Protein AF-0000000085119884 (afdb_homodimer)

Solvent-accessible surface area (backbone atoms only — not comparable to full-atom values): 38101 Å² total; per-residue (Å²): 110,68,65,44,50,31,53,38,49,54,27,49,45,54,49,43,22,56,57,52,14,63,73,68,72,41,62,41,68,47,41,29,22,49,49,18,24,52,36,19,62,72,60,52,41,68,97,40,72,66,57,49,50,50,20,52,49,7,47,43,45,42,33,19,50,56,19,44,64,50,52,67,72,51,42,65,66,55,48,74,81,44,48,60,43,52,51,49,31,52,52,42,31,50,50,50,31,44,49,51,24,62,75,68,70,49,56,68,68,52,43,56,51,48,61,34,30,38,49,68,57,45,52,52,49,35,70,74,70,34,72,81,37,65,37,53,43,49,41,51,30,50,28,50,54,35,31,53,50,31,51,51,48,51,41,50,48,50,42,35,71,73,59,34,93,37,84,48,34,60,49,39,52,49,46,49,51,48,46,53,49,49,49,50,48,51,48,46,46,54,44,41,58,35,49,75,33,48,70,46,20,49,60,56,56,41,77,65,91,75,61,84,72,29,42,61,48,15,43,52,54,25,49,35,52,38,38,26,36,50,20,53,76,70,66,41,56,40,54,56,32,17,22,50,46,16,34,46,44,33,70,74,40,56,84,41,55,66,60,55,48,44,55,46,31,48,32,62,18,47,34,32,46,45,22,34,23,48,58,18,29,69,38,56,63,88,72,62,44,71,66,33,51,50,48,10,51,46,52,41,50,50,29,41,48,45,35,41,53,30,33,51,73,53,36,29,85,76,55,32,72,69,36,27,52,53,26,22,55,55,58,46,34,26,41,70,49,43,44,49,50,33,52,53,34,39,74,70,62,75,43,51,71,59,54,34,43,14,44,48,50,21,35,44,49,36,48,52,50,45,56,52,49,48,54,54,47,44,53,67,70,58,58,84,123,110,68,66,44,49,30,52,38,49,54,28,48,46,53,48,43,22,55,57,51,15,63,74,68,70,40,62,41,66,48,42,29,21,49,50,17,24,52,35,19,62,71,59,52,41,68,98,40,71,67,58,51,51,51,20,52,50,8,47,43,46,43,34,19,48,57,19,43,62,52,52,66,73,51,42,64,65,56,49,74,81,45,49,61,43,51,53,49,32,54,51,42,31,51,50,49,31,44,50,51,23,63,75,68,70,48,57,69,67,52,43,57,52,50,60,33,30,36,50,67,57,44,54,52,48,35,71,73,69,34,74,82,37,66,39,52,43,50,42,51,29,51,28,49,55,35,31,52,50,31,51,50,49,49,41,51,48,50,43,36,70,73,60,33,93,39,87,47,35,60,48,41,52,50,47,50,51,48,46,52,49,47,49,48,47,50,48,47,46,52,44,42,60,36,49,74,33,48,70,46,21,47,60,58,58,40,78,66,93,75,62,84,68,29,41,64,49,15,42,54,55,27,50,36,52,39,37,27,36,49,21,54,75,70,68,41,56,41,54,55,30,16,21,50,47,16,35,48,45,33,71,74,40,57,83,41,55,65,60,55,48,44,55,47,31,47,32,64,20,46,33,34,45,45,23,35,22,50,57,19,30,70,38,54,62,89,72,61,46,70,67,33,52,50,49,10,50,48,52,40,48,48,28,42,50,45,35,40,55,30,32,51,73,53,36,29,87,76,53,33,71,69,38,27,51,53,26,23,54,55,60,46,32,24,43,70,50,44,44,48,52,34,51,51,35,39,75,71,63,75,42,52,70,57,54,34,46,13,44,48,50,20,34,43,49,38,45,52,50,46,53,52,47,48,54,54,47,44,52,67,70,58,56,85,124

Sequence (770 aa):
MEKIILIITVCMIIMAAPIISKMIKTPVVVIEITLGLLCGYLGLIYSDETLKLVAKFGFVYLMFLAGLEINFKLVKIIKATLAVNVILYFILLYTISGLVCWLFGLGLTYFVALPIFSLGMIMMLLKEYGKEQPWLNLALSIGVVGEIISILALTLFSGWTEYGFTSNFFYSILTIALVIVAIILLLRVSYVLFWWFPEIRNFIIPENQDDKHDQDIRFSLSLLLIFVSIMLILKIDVVLGAFTTGLFFKMFFNQKHELLEKIESFGYGFFAPIFFIYTGSTVKLDMVTLEILHHAIFIMCAIITIRLISSYLVFYNYLKFKQTMLFALSDSMPLTFMVAIAMLSYNYGLISQDEYFSFIIASIIDGLFLMILIRKLYKYFIPHTMEKIILIITVCMIIMAAPIISKMIKTPVVVIEITLGLLCGYLGLIYSDETLKLVAKFGFVYLMFLAGLEINFKLVKIIKATLAVNVILYFILLYTISGLVCWLFGLGLTYFVALPIFSLGMIMMLLKEYGKEQPWLNLALSIGVVGEIISILALTLFSGWTEYGFTSNFFYSILTIALVIVAIILLLRVSYVLFWWFPEIRNFIIPENQDDKHDQDIRFSLSLLLIFVSIMLILKIDVVLGAFTTGLFFKMFFNQKHELLEKIESFGYGFFAPIFFIYTGSTVKLDMVTLEILHHAIFIMCAIITIRLISSYLVFYNYLKFKQTMLFALSDSMPLTFMVAIAMLSYNYGLISQDEYFSFIIASIIDGLFLMILIRKLYKYFIPHT

Nearest PDB structures (foldseek):
  5bz2-assembly1_A-2  TM=8.143E-01  e=1.289E-11  Thermus thermophilus
  8by2-assembly1_A  TM=8.109E-01  e=6.030E-08  Escherichia coli
  9emb-assembly1_B  TM=8.122E-01  e=4.200E-07  Escherichia coli
  8bxg-assembly1_A  TM=8.052E-01  e=4.033E-07  Escherichia coli
  9emb-assembly1_A  TM=7.977E-01  e=3.873E-07  Escherichia coli

Structure (mmCIF, N/CA/C/O backbone):
data_AF-0000000085119884-model_v1
#
loop_
_entity.id
_entity.type
_entity.pdbx_description
1 polymer 'Probable sodium/hydrogen antiporter'
#
loop_
_atom_site.group_PDB
_atom_site.id
_atom_site.type_symbol
_atom_site.label_atom_id
_atom_site.label_alt_id
_atom_site.label_comp_id
_atom_site.label_asym_id
_atom_site.label_entity_id
_atom_site.label_seq_id
_atom_site.pdbx_PDB_ins_code
_atom_site.Cartn_x
_atom_site.Cartn_y
_atom_site.Cartn_z
_atom_site.occupancy
_atom_site.B_iso_or_equiv
_atom_site.auth_seq_id
_atom_site.auth_comp_id
_atom_site.auth_asym_id
_atom_site.auth_atom_id
_atom_site.pdbx_PDB_model_num
ATOM 1 N N . MET A 1 1 ? 15.344 11.094 -16.141 1 67.88 1 MET A N 1
ATOM 2 C CA . MET A 1 1 ? 14.32 10.891 -17.172 1 67.88 1 MET A CA 1
ATOM 3 C C . MET A 1 1 ? 14.016 9.406 -17.344 1 67.88 1 MET A C 1
ATOM 5 O O . MET A 1 1 ? 12.852 9.008 -17.406 1 67.88 1 MET A O 1
ATOM 9 N N . GLU A 1 2 ? 15.016 8.609 -17.234 1 74.06 2 GLU A N 1
ATOM 10 C CA . GLU A 1 2 ? 14.828 7.188 -17.484 1 74.06 2 GLU A CA 1
ATOM 11 C C . GLU A 1 2 ? 13.984 6.539 -16.391 1 74.06 2 GLU A C 1
ATOM 13 O O . GLU A 1 2 ? 13.102 5.73 -16.688 1 74.06 2 GLU A O 1
ATOM 18 N N . LYS A 1 3 ? 14.125 6.977 -15.25 1 84.5 3 LYS A N 1
ATOM 19 C CA . LYS A 1 3 ? 13.359 6.387 -14.148 1 84.5 3 LYS A CA 1
ATOM 20 C C . LYS A 1 3 ? 11.891 6.785 -14.227 1 84.5 3 LYS A C 1
ATOM 22 O O . LYS A 1 3 ? 11.008 5.996 -13.891 1 84.5 3 LYS A O 1
ATOM 27 N N . ILE A 1 4 ? 11.758 7.957 -14.75 1 86.5 4 ILE A N 1
ATOM 28 C CA . ILE A 1 4 ? 10.398 8.469 -14.859 1 86.5 4 ILE A CA 1
AT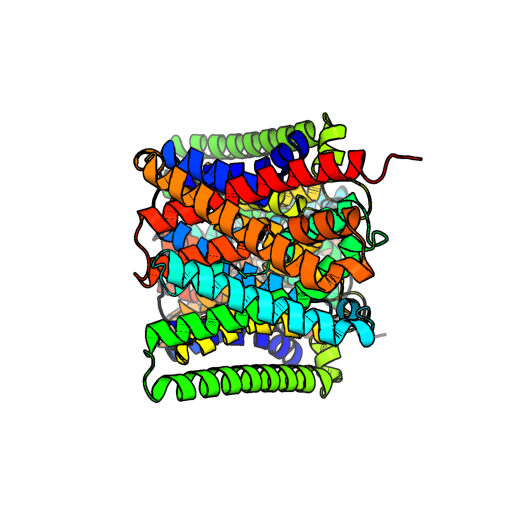OM 29 C C . ILE A 1 4 ? 9.625 7.668 -15.898 1 86.5 4 ILE A C 1
ATOM 31 O O . ILE A 1 4 ? 8.477 7.285 -15.664 1 86.5 4 ILE A O 1
ATOM 35 N N . ILE A 1 5 ? 10.242 7.363 -16.953 1 87.88 5 ILE A N 1
ATOM 36 C CA . ILE A 1 5 ? 9.609 6.59 -18.016 1 87.88 5 ILE A CA 1
ATOM 37 C C . ILE A 1 5 ? 9.32 5.176 -17.531 1 87.88 5 ILE A C 1
ATOM 39 O O . ILE A 1 5 ? 8.281 4.594 -17.859 1 87.88 5 ILE A O 1
ATOM 43 N N . LEU A 1 6 ? 10.195 4.672 -16.766 1 92.75 6 LEU A N 1
ATOM 44 C CA . LEU A 1 6 ? 10.016 3.352 -16.172 1 92.75 6 LEU A CA 1
ATOM 45 C C . LEU A 1 6 ? 8.758 3.305 -15.32 1 92.75 6 LEU A C 1
ATOM 47 O O . LEU A 1 6 ? 7.945 2.383 -15.453 1 92.75 6 LEU A O 1
ATOM 51 N N . ILE A 1 7 ? 8.602 4.32 -14.539 1 92.69 7 ILE A N 1
ATOM 52 C CA . ILE A 1 7 ? 7.461 4.375 -13.633 1 92.69 7 ILE A CA 1
ATOM 53 C C . ILE A 1 7 ? 6.168 4.504 -14.43 1 92.69 7 ILE A C 1
ATOM 55 O O . ILE A 1 7 ? 5.191 3.799 -14.172 1 92.69 7 ILE A O 1
ATOM 59 N N . ILE A 1 8 ? 6.199 5.297 -15.398 1 91.06 8 ILE A N 1
ATOM 60 C CA . ILE A 1 8 ? 5.02 5.531 -16.234 1 91.06 8 ILE A CA 1
ATOM 61 C C . ILE A 1 8 ? 4.645 4.246 -16.969 1 91.06 8 ILE A C 1
ATOM 63 O O . ILE A 1 8 ? 3.469 3.879 -17.031 1 91.06 8 ILE A O 1
ATOM 67 N N . THR A 1 9 ? 5.645 3.613 -17.469 1 93.62 9 THR A N 1
ATOM 68 C CA . THR A 1 9 ? 5.406 2.381 -18.203 1 93.62 9 THR A CA 1
ATOM 69 C C . THR A 1 9 ? 4.777 1.32 -17.312 1 93.62 9 THR A C 1
ATOM 71 O O . THR A 1 9 ? 3.783 0.694 -17.688 1 93.62 9 THR A O 1
ATOM 74 N N . VAL A 1 10 ? 5.34 1.102 -16.203 1 95.06 10 VAL A N 1
ATOM 75 C CA . VAL A 1 10 ? 4.84 0.099 -15.266 1 95.06 10 VAL A CA 1
ATOM 76 C C . VAL A 1 10 ? 3.4 0.427 -14.875 1 95.06 10 VAL A C 1
ATOM 78 O O . VAL 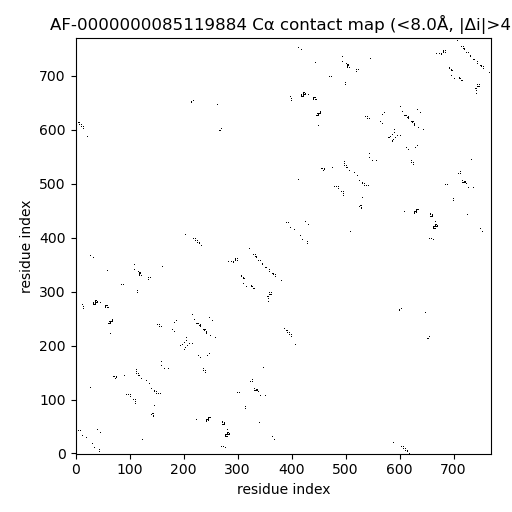A 1 10 ? 2.537 -0.455 -14.859 1 95.06 10 VAL A O 1
ATOM 81 N N . CYS A 1 11 ? 3.156 1.684 -14.633 1 93.25 11 CYS A N 1
ATOM 82 C CA . CYS A 1 11 ? 1.822 2.105 -14.219 1 93.25 11 CYS A CA 1
ATOM 83 C C . CYS A 1 11 ? 0.824 1.952 -15.359 1 93.25 11 CYS A C 1
ATOM 85 O O . CYS A 1 11 ? -0.332 1.588 -15.133 1 93.25 11 CYS A O 1
ATOM 87 N N . MET A 1 12 ? 1.241 2.217 -16.469 1 92.06 12 MET A N 1
ATOM 88 C CA . MET A 1 12 ? 0.37 2.049 -17.625 1 92.06 12 MET A CA 1
ATOM 89 C C . MET A 1 12 ? -0.004 0.582 -17.812 1 92.06 12 MET A C 1
ATOM 91 O O . MET A 1 12 ? -1.139 0.268 -18.172 1 92.06 12 MET A O 1
ATOM 95 N N . ILE A 1 13 ? 0.913 -0.278 -17.625 1 95 13 ILE A N 1
ATOM 96 C CA . ILE A 1 13 ? 0.646 -1.707 -17.734 1 95 13 ILE A CA 1
ATOM 97 C C . ILE A 1 13 ? -0.357 -2.135 -16.672 1 95 13 ILE A C 1
ATOM 99 O O . ILE A 1 13 ? -1.302 -2.873 -16.953 1 95 13 ILE A O 1
ATOM 103 N N . ILE A 1 14 ? -0.114 -1.661 -15.484 1 93.5 14 ILE A N 1
ATOM 104 C CA . ILE A 1 14 ? -0.995 -2.014 -14.383 1 93.5 14 ILE A CA 1
ATOM 105 C C . ILE A 1 14 ? -2.428 -1.603 -14.711 1 93.5 14 ILE A C 1
ATOM 107 O O . ILE A 1 14 ? -3.371 -2.361 -14.461 1 93.5 14 ILE A O 1
ATOM 111 N N . MET A 1 15 ? -2.592 -0.492 -15.312 1 88.94 15 MET A N 1
ATOM 112 C CA . MET A 1 15 ? -3.916 0.039 -15.625 1 88.94 15 MET A CA 1
ATOM 113 C C . MET A 1 15 ? -4.52 -0.67 -16.828 1 88.94 15 MET A C 1
ATOM 115 O O . MET A 1 15 ? -5.723 -0.927 -16.875 1 88.94 15 MET A O 1
ATOM 119 N N . ALA A 1 16 ? -3.732 -1.033 -17.734 1 89.75 16 ALA A N 1
ATOM 120 C CA . ALA A 1 16 ? -4.211 -1.572 -19 1 89.75 16 ALA A CA 1
ATOM 121 C C . ALA A 1 16 ? -4.453 -3.076 -18.906 1 89.75 16 ALA A C 1
ATOM 123 O O . ALA A 1 16 ? -5.273 -3.627 -19.641 1 89.75 16 ALA A O 1
ATOM 124 N N . ALA A 1 17 ? -3.76 -3.725 -18.047 1 91.25 17 ALA A N 1
ATOM 125 C CA . ALA A 1 17 ? -3.738 -5.184 -18 1 91.25 17 ALA A CA 1
ATOM 126 C C . ALA A 1 17 ? -5.145 -5.746 -17.812 1 91.25 17 ALA A C 1
ATOM 128 O O . ALA A 1 17 ? -5.555 -6.668 -18.531 1 91.25 17 ALA A O 1
ATOM 129 N N . PRO A 1 18 ? -5.895 -5.223 -16.859 1 86.31 18 PRO A N 1
ATOM 130 C CA . PRO A 1 18 ? -7.234 -5.777 -16.688 1 86.31 18 PRO A CA 1
ATOM 131 C C . PRO A 1 18 ? -8.133 -5.566 -17.906 1 86.31 18 PRO A C 1
ATOM 133 O O . PRO A 1 18 ? -8.977 -6.414 -18.203 1 86.31 18 PRO A O 1
ATOM 136 N N . ILE A 1 19 ? -7.992 -4.488 -18.547 1 83.94 19 ILE A N 1
ATOM 137 C CA . ILE A 1 19 ? -8.781 -4.188 -19.734 1 83.94 19 ILE A CA 1
ATOM 138 C C . ILE A 1 19 ? -8.43 -5.172 -20.859 1 83.94 19 ILE A C 1
ATOM 140 O O . ILE A 1 19 ? -9.32 -5.738 -21.5 1 83.94 19 ILE A O 1
ATOM 144 N N . ILE A 1 20 ? -7.207 -5.359 -21.016 1 89 20 ILE A N 1
ATOM 145 C CA . ILE A 1 20 ? -6.742 -6.281 -22.047 1 89 20 ILE A CA 1
ATOM 146 C C . ILE A 1 20 ? -7.164 -7.703 -21.703 1 89 20 ILE A C 1
ATOM 148 O O . ILE A 1 20 ? -7.555 -8.477 -22.578 1 89 20 ILE A O 1
ATOM 152 N N . SER A 1 21 ? -7.008 -8.023 -20.453 1 86.81 21 SER A N 1
ATOM 153 C CA . SER A 1 21 ? -7.398 -9.344 -19.969 1 86.81 21 SER A CA 1
ATOM 154 C C . SER A 1 21 ? -8.859 -9.641 -20.312 1 86.81 21 SER A C 1
ATOM 156 O O . SER A 1 21 ? -9.188 -10.742 -20.75 1 86.81 21 SER A O 1
ATOM 158 N N . LYS A 1 22 ? -9.688 -8.703 -20.078 1 80.94 22 LYS A N 1
ATOM 159 C CA . LYS A 1 22 ? -11.109 -8.867 -20.344 1 80.94 22 LYS A CA 1
ATOM 160 C C . LYS A 1 22 ? -11.367 -8.992 -21.844 1 80.94 22 LYS A C 1
ATOM 162 O O . LYS A 1 22 ? -12.219 -9.781 -22.281 1 80.94 22 LYS A O 1
ATOM 167 N N . MET A 1 23 ? -10.664 -8.281 -22.625 1 83.25 23 MET A N 1
ATOM 168 C CA . MET A 1 23 ? -10.844 -8.266 -24.078 1 83.25 23 MET A CA 1
ATOM 169 C C . MET A 1 23 ? -10.461 -9.609 -24.688 1 83.25 23 MET A C 1
ATOM 171 O O . MET A 1 23 ? -11.125 -10.086 -25.609 1 83.25 23 MET A O 1
ATOM 175 N N . ILE A 1 24 ? -9.484 -10.18 -24.125 1 82.62 24 ILE A N 1
ATOM 176 C CA . ILE A 1 24 ? -8.984 -11.398 -24.734 1 82.62 24 ILE A CA 1
ATOM 177 C C . ILE A 1 24 ? -9.344 -12.602 -23.859 1 82.62 24 ILE A C 1
ATOM 179 O O . ILE A 1 24 ? -8.922 -13.727 -24.141 1 82.62 24 ILE A O 1
ATOM 183 N N . LYS A 1 25 ? -9.945 -12.359 -22.75 1 78.25 25 LYS A N 1
ATOM 184 C CA . LYS A 1 25 ? -10.422 -13.398 -21.844 1 78.25 25 LYS A CA 1
ATOM 185 C C . LYS A 1 25 ? -9.266 -14.234 -21.297 1 78.25 25 LYS A C 1
ATOM 187 O O . LYS A 1 25 ? -9.289 -15.461 -21.375 1 78.25 25 LYS A O 1
ATOM 192 N N . THR A 1 26 ? -8.266 -13.609 -20.953 1 83.19 26 THR A N 1
ATOM 193 C CA . THR A 1 26 ? -7.078 -14.211 -20.359 1 83.19 26 THR A CA 1
ATOM 194 C C . THR A 1 26 ? -6.863 -13.688 -18.938 1 83.19 26 THR A C 1
ATOM 196 O O . THR A 1 26 ? -7.238 -12.562 -18.625 1 83.19 26 THR A O 1
ATOM 199 N N . PRO A 1 27 ? -6.328 -14.594 -18.109 1 83.88 27 PRO A N 1
ATOM 200 C CA . PRO A 1 27 ? -6.047 -14.109 -16.75 1 83.88 27 PRO A CA 1
ATOM 201 C C . PRO A 1 27 ? -5.156 -12.867 -16.734 1 83.88 27 PRO A C 1
ATOM 203 O O . PRO A 1 27 ? -4.223 -12.766 -17.531 1 83.88 27 PRO A O 1
ATOM 206 N N . VAL A 1 28 ? -5.477 -11.969 -15.883 1 88.56 28 VAL A N 1
ATOM 207 C CA . VAL A 1 28 ? -4.809 -10.68 -15.82 1 88.56 28 VAL A CA 1
ATOM 208 C C . VAL A 1 28 ? -3.32 -10.875 -15.547 1 88.56 28 VAL A C 1
ATOM 210 O O . VAL A 1 28 ? -2.482 -10.133 -16.062 1 88.56 28 VAL A O 1
ATOM 213 N N . VAL A 1 29 ? -2.967 -11.883 -14.734 1 89 29 VAL A N 1
ATOM 214 C CA . VAL A 1 29 ? -1.585 -12.148 -14.352 1 89 29 VAL A CA 1
ATOM 215 C C . VAL A 1 29 ? -0.763 -12.484 -15.594 1 89 29 VAL A C 1
ATOM 217 O O . VAL A 1 29 ? 0.387 -12.062 -15.719 1 89 29 VAL A O 1
ATOM 220 N N . VAL A 1 30 ? -1.311 -13.188 -16.5 1 91.38 30 VAL A N 1
ATOM 221 C CA . VAL A 1 30 ? -0.638 -13.57 -17.734 1 91.38 30 VAL A CA 1
ATOM 222 C C . VAL A 1 30 ? -0.36 -12.328 -18.578 1 91.38 30 VAL A C 1
ATOM 224 O O . VAL A 1 30 ? 0.724 -12.188 -19.141 1 91.38 30 VAL A O 1
ATOM 227 N N . ILE A 1 31 ? -1.312 -11.492 -18.609 1 92.5 31 ILE A N 1
ATOM 228 C CA . ILE A 1 31 ? -1.169 -10.258 -19.375 1 92.5 31 ILE A CA 1
ATOM 229 C C . ILE A 1 31 ? -0.081 -9.391 -18.75 1 92.5 31 ILE A C 1
ATOM 231 O O . ILE A 1 31 ? 0.729 -8.789 -19.469 1 92.5 31 ILE A O 1
ATOM 235 N N . GLU A 1 32 ? -0.052 -9.281 -17.516 1 93.94 32 GLU A N 1
ATOM 236 C CA . GLU A 1 32 ? 0.943 -8.477 -16.812 1 93.94 32 GLU A CA 1
ATOM 237 C C . GLU A 1 32 ? 2.355 -8.984 -17.078 1 93.94 32 GLU A C 1
ATOM 239 O O . GLU A 1 32 ? 3.26 -8.195 -17.375 1 93.94 32 GLU A O 1
ATOM 244 N N . ILE A 1 33 ? 2.557 -10.289 -16.984 1 93.62 33 ILE A N 1
ATOM 245 C CA . ILE A 1 33 ? 3.867 -10.875 -17.25 1 93.62 33 ILE A CA 1
ATOM 246 C C . ILE A 1 33 ? 4.242 -10.664 -18.703 1 93.62 33 ILE A C 1
ATOM 248 O O . ILE A 1 33 ? 5.375 -10.281 -19.016 1 93.62 33 ILE A O 1
ATOM 252 N N . THR A 1 34 ? 3.336 -10.852 -19.594 1 94.5 34 THR A N 1
ATOM 253 C CA . THR A 1 34 ? 3.588 -10.727 -21.016 1 94.5 34 THR A CA 1
ATOM 254 C C . THR A 1 34 ? 3.939 -9.289 -21.375 1 94.5 34 THR A C 1
ATOM 256 O O . THR A 1 34 ? 4.875 -9.039 -22.141 1 94.5 34 THR A O 1
ATOM 259 N N . LEU A 1 35 ? 3.158 -8.367 -20.859 1 95.44 35 LEU A N 1
ATOM 260 C CA . LEU A 1 35 ? 3.453 -6.965 -21.125 1 95.44 35 LEU A CA 1
ATOM 261 C C . LEU A 1 35 ? 4.789 -6.559 -20.516 1 95.44 35 LEU A C 1
ATOM 263 O O . LEU A 1 35 ? 5.508 -5.73 -21.078 1 95.44 35 LEU A O 1
ATOM 267 N N . GLY A 1 36 ? 5.07 -7.047 -19.359 1 95.12 36 GLY A N 1
ATOM 268 C CA . GLY A 1 36 ? 6.395 -6.836 -18.797 1 95.12 36 GLY A CA 1
ATOM 269 C C . GLY A 1 36 ? 7.512 -7.34 -19.688 1 95.12 36 GLY A C 1
ATOM 270 O O . GLY A 1 36 ? 8.531 -6.664 -19.859 1 95.12 36 GLY A O 1
ATOM 271 N N . LEU A 1 37 ? 7.258 -8.523 -20.219 1 94.62 37 LEU A N 1
ATOM 272 C CA . LEU A 1 37 ? 8.211 -9.133 -21.141 1 94.62 37 LEU A CA 1
ATOM 273 C C . LEU A 1 37 ? 8.406 -8.273 -22.375 1 94.62 37 LEU A C 1
ATOM 275 O O . LEU A 1 37 ? 9.539 -8 -22.781 1 94.62 37 LEU A O 1
ATOM 279 N N . LEU A 1 38 ? 7.352 -7.809 -22.938 1 95.31 38 LEU A N 1
ATOM 280 C CA . LEU A 1 38 ? 7.395 -7.012 -24.156 1 95.31 38 LEU A CA 1
ATOM 281 C C . LEU A 1 38 ? 8.055 -5.664 -23.906 1 95.31 38 LEU A C 1
ATOM 283 O O . LEU A 1 38 ? 8.891 -5.219 -24.703 1 95.31 38 LEU A O 1
ATOM 287 N N . CYS A 1 39 ? 7.688 -5.027 -22.844 1 94.88 39 CYS A N 1
ATOM 288 C CA . CYS A 1 39 ? 8.242 -3.715 -22.531 1 94.88 39 CYS A CA 1
ATOM 289 C C . CYS A 1 39 ? 9.695 -3.824 -22.094 1 94.88 39 CYS A C 1
ATOM 291 O O . CYS A 1 39 ? 10.469 -2.879 -22.25 1 94.88 39 CYS A O 1
ATOM 293 N N . GLY A 1 40 ? 9.977 -4.914 -21.453 1 93.06 40 GLY A N 1
ATOM 294 C CA . GLY A 1 40 ? 11.383 -5.164 -21.172 1 93.06 40 GLY A CA 1
ATOM 295 C C . GLY A 1 40 ? 12.227 -5.289 -22.438 1 93.06 40 GLY A C 1
ATOM 296 O O . GLY A 1 40 ? 13.344 -4.766 -22.484 1 93.06 40 GLY A O 1
ATOM 297 N N . TYR A 1 41 ? 11.703 -5.961 -23.438 1 93.12 41 TYR A N 1
ATOM 298 C CA . TYR A 1 41 ? 12.391 -6.141 -24.719 1 93.12 41 TYR A CA 1
ATOM 299 C C . TYR A 1 41 ? 12.555 -4.809 -25.438 1 93.12 41 TYR A C 1
ATOM 301 O O . TYR A 1 41 ? 13.586 -4.559 -26.062 1 93.12 41 TYR A O 1
ATOM 309 N N . LEU A 1 42 ? 11.555 -3.969 -25.281 1 93.62 42 LEU A N 1
ATOM 310 C CA . LEU A 1 42 ? 11.578 -2.668 -25.938 1 93.62 42 LEU A CA 1
ATOM 311 C C . LEU A 1 42 ? 12.484 -1.693 -25.188 1 93.62 42 LEU A C 1
ATOM 313 O O . LEU A 1 42 ? 12.742 -0.589 -25.672 1 93.62 42 LEU A O 1
ATOM 317 N N . GLY A 1 43 ? 12.922 -2.072 -24.078 1 91 43 GLY A N 1
ATOM 318 C CA . GLY A 1 43 ? 13.844 -1.25 -23.297 1 91 43 GLY A CA 1
ATOM 319 C C . GLY A 1 43 ? 13.141 -0.232 -22.422 1 91 43 GLY A C 1
ATOM 320 O O . GLY A 1 43 ? 13.789 0.634 -21.828 1 91 43 GLY A O 1
ATOM 321 N N . LEU A 1 44 ? 11.898 -0.34 -22.297 1 92.5 44 LEU A N 1
ATOM 322 C CA . LEU A 1 44 ? 11.125 0.589 -21.469 1 92.5 44 LEU A CA 1
ATOM 323 C C . LEU A 1 44 ? 11.227 0.227 -20 1 92.5 44 LEU A C 1
ATOM 325 O O . LEU A 1 44 ? 11.023 1.079 -19.125 1 92.5 44 LEU A O 1
ATOM 329 N N . ILE A 1 45 ? 11.438 -1.026 -19.75 1 92.81 45 ILE A N 1
ATOM 330 C CA . ILE A 1 45 ? 11.68 -1.506 -18.406 1 92.81 45 ILE A CA 1
ATOM 331 C C . ILE A 1 45 ? 13.078 -2.107 -18.312 1 92.81 45 ILE A C 1
ATOM 333 O O . ILE A 1 45 ? 13.422 -3.014 -19.078 1 92.81 45 ILE A O 1
ATOM 337 N N . TYR A 1 46 ? 13.867 -1.521 -17.5 1 87.31 46 TYR A N 1
ATOM 338 C CA . TYR A 1 46 ? 15.234 -1.995 -17.312 1 87.31 46 TYR A CA 1
ATOM 339 C C . TYR A 1 46 ? 15.5 -2.363 -15.859 1 87.31 46 TYR A C 1
ATOM 341 O O . TYR A 1 46 ? 14.641 -2.182 -15 1 87.31 46 TYR A O 1
ATOM 349 N N . SER A 1 47 ? 16.672 -2.896 -15.734 1 83.12 47 SER A N 1
ATOM 350 C CA . SER A 1 47 ? 17.016 -3.334 -14.383 1 83.12 47 SER A CA 1
ATOM 351 C C . SER A 1 47 ? 17.219 -2.145 -13.453 1 83.12 47 SER A C 1
ATOM 353 O O . SER A 1 47 ? 18.141 -1.347 -13.656 1 83.12 47 SER A O 1
ATOM 355 N N . ASP A 1 48 ? 16.25 -1.843 -12.695 1 89.19 48 ASP A N 1
ATOM 356 C CA . ASP A 1 48 ? 16.297 -0.771 -11.703 1 89.19 48 ASP A CA 1
ATOM 357 C C . ASP A 1 48 ? 16.203 -1.33 -10.281 1 89.19 48 ASP A C 1
ATOM 359 O O . ASP A 1 48 ? 15.359 -2.189 -10 1 89.19 48 ASP A O 1
ATOM 363 N N . GLU A 1 49 ? 17.062 -0.857 -9.461 1 89.62 49 GLU A N 1
ATOM 364 C CA . GLU A 1 49 ? 17.125 -1.36 -8.094 1 89.62 49 GLU A CA 1
ATOM 365 C C . GLU A 1 49 ? 15.836 -1.046 -7.336 1 89.62 49 GLU A C 1
ATOM 367 O O . GLU A 1 49 ? 15.383 -1.844 -6.512 1 89.62 49 GLU A O 1
ATOM 372 N N . THR A 1 50 ? 15.289 0.088 -7.609 1 89.06 50 THR A N 1
ATOM 373 C CA . THR A 1 50 ? 14.047 0.477 -6.949 1 89.06 50 THR A CA 1
ATOM 374 C C . THR A 1 50 ? 12.898 -0.43 -7.379 1 89.06 50 THR A C 1
ATOM 376 O O . THR A 1 50 ? 12.117 -0.885 -6.543 1 89.06 50 THR A O 1
ATOM 379 N N . LEU A 1 51 ? 12.875 -0.692 -8.633 1 92.12 51 LEU A N 1
ATOM 380 C CA . LEU A 1 51 ? 11.828 -1.575 -9.148 1 92.12 51 LEU A CA 1
ATOM 381 C C . LEU A 1 51 ? 11.984 -2.984 -8.586 1 92.12 51 LEU A C 1
ATOM 383 O O . LEU A 1 51 ? 11 -3.633 -8.242 1 92.12 51 LEU A O 1
ATOM 387 N N . LYS A 1 52 ? 13.219 -3.379 -8.508 1 91.19 52 LYS A N 1
ATOM 388 C CA . LYS A 1 52 ? 13.508 -4.699 -7.957 1 91.19 52 LYS A CA 1
ATOM 389 C C . LYS A 1 52 ? 13.047 -4.801 -6.504 1 91.19 52 LYS A C 1
ATOM 391 O O . LYS A 1 52 ? 12.461 -5.805 -6.102 1 91.19 52 LYS A O 1
ATOM 396 N N . LEU A 1 53 ? 13.281 -3.807 -5.789 1 90.69 53 LEU A N 1
ATOM 397 C CA . LEU A 1 53 ? 12.898 -3.787 -4.379 1 90.69 53 LEU A CA 1
ATOM 398 C C . LEU A 1 53 ? 11.383 -3.811 -4.223 1 90.69 53 LEU A C 1
ATOM 400 O O . LEU A 1 53 ? 10.852 -4.547 -3.391 1 90.69 53 LEU A O 1
ATOM 404 N N . VAL A 1 54 ? 10.719 -3.035 -5.004 1 92.75 54 VAL A N 1
ATOM 405 C CA . VAL A 1 54 ? 9.258 -2.967 -4.938 1 92.75 54 VAL A CA 1
ATOM 406 C C . VAL A 1 54 ? 8.664 -4.297 -5.387 1 92.75 54 VAL A C 1
ATOM 408 O O . VAL A 1 54 ? 7.66 -4.754 -4.828 1 92.75 54 VAL A O 1
ATOM 411 N N . ALA A 1 55 ? 9.273 -4.848 -6.375 1 92.38 55 ALA A N 1
ATOM 412 C CA . ALA A 1 55 ? 8.812 -6.145 -6.863 1 92.38 55 ALA A CA 1
ATOM 413 C C . ALA A 1 55 ? 8.992 -7.227 -5.797 1 92.38 55 ALA A C 1
ATOM 415 O O . ALA A 1 55 ? 8.148 -8.117 -5.66 1 92.38 55 ALA A O 1
ATOM 416 N N . LYS A 1 56 ? 10.086 -7.172 -5.098 1 89.19 56 LYS A N 1
ATOM 417 C CA . LYS A 1 56 ? 10.305 -8.117 -4.012 1 89.19 56 LYS A CA 1
ATOM 418 C C . LYS A 1 56 ? 9.234 -7.973 -2.93 1 89.19 56 LYS A C 1
ATOM 420 O O . LYS A 1 56 ? 8.758 -8.977 -2.393 1 89.19 56 LYS A O 1
ATOM 425 N N . PHE A 1 57 ? 8.93 -6.773 -2.658 1 92 57 PHE A N 1
ATOM 426 C CA . PHE A 1 57 ? 7.844 -6.543 -1.71 1 92 57 PHE A CA 1
ATOM 427 C C . PHE A 1 57 ? 6.523 -7.059 -2.266 1 92 57 PHE A C 1
ATOM 429 O O . PHE A 1 57 ? 5.703 -7.605 -1.523 1 92 57 PHE A O 1
ATOM 436 N N . GLY A 1 58 ? 6.336 -6.789 -3.523 1 92.62 58 GLY A N 1
ATOM 437 C CA . GLY A 1 58 ? 5.145 -7.32 -4.164 1 92.62 58 GLY A CA 1
ATOM 438 C C . GLY A 1 58 ? 5.031 -8.828 -4.059 1 92.62 58 GLY A C 1
ATOM 439 O O . GLY A 1 58 ? 3.941 -9.359 -3.844 1 92.62 58 GLY A O 1
ATOM 440 N N . PHE A 1 59 ? 6.148 -9.453 -4.148 1 89.31 59 PHE A N 1
ATOM 441 C CA . PHE A 1 59 ? 6.195 -10.898 -4.023 1 89.31 59 PHE A CA 1
ATOM 442 C C . PHE A 1 59 ? 5.797 -11.336 -2.617 1 89.31 59 PHE A C 1
ATOM 444 O O . PHE A 1 59 ? 4.992 -12.258 -2.449 1 89.31 59 PHE A O 1
ATOM 451 N N . VAL A 1 60 ? 6.348 -10.734 -1.663 1 90.5 60 VAL A N 1
ATOM 452 C CA . VAL A 1 60 ? 6.035 -11.031 -0.27 1 90.5 60 VAL A CA 1
ATOM 453 C C . VAL A 1 60 ? 4.547 -10.805 -0.016 1 90.5 60 VAL A C 1
ATOM 455 O O . VAL A 1 60 ? 3.889 -11.617 0.638 1 90.5 60 VAL A O 1
ATOM 458 N N . TYR A 1 61 ? 4.062 -9.711 -0.531 1 93.06 61 TYR A N 1
ATOM 459 C CA . TYR A 1 61 ? 2.654 -9.383 -0.354 1 93.06 61 TYR A CA 1
ATOM 460 C C . TYR A 1 61 ? 1.766 -10.422 -1.036 1 93.06 61 TYR A C 1
ATOM 462 O O . TYR A 1 61 ? 0.698 -10.766 -0.524 1 93.06 61 TYR A O 1
ATOM 470 N N . LEU A 1 62 ? 2.197 -10.859 -2.164 1 88.5 62 LEU A N 1
ATOM 471 C CA . LEU A 1 62 ? 1.451 -11.883 -2.883 1 88.5 62 LEU A CA 1
ATOM 472 C C . LEU A 1 62 ? 1.343 -13.156 -2.053 1 88.5 62 LEU A C 1
ATOM 474 O O . LEU A 1 62 ? 0.288 -13.797 -2.018 1 88.5 62 LEU A O 1
ATOM 478 N N . MET A 1 63 ? 2.418 -13.516 -1.487 1 87.38 63 MET A N 1
ATOM 479 C CA . MET A 1 63 ? 2.402 -14.695 -0.631 1 87.38 63 MET A CA 1
ATOM 480 C C . MET A 1 63 ? 1.492 -14.484 0.574 1 87.38 63 MET A C 1
ATOM 482 O O . MET A 1 63 ? 0.86 -15.43 1.053 1 87.38 63 MET A O 1
ATOM 486 N N . PHE A 1 64 ? 1.474 -13.289 1.078 1 91.81 64 PHE A N 1
ATOM 487 C CA . PHE A 1 64 ? 0.547 -12.898 2.135 1 91.81 64 PHE A CA 1
ATOM 488 C C . PHE A 1 64 ? -0.896 -13.109 1.693 1 91.81 64 PHE A C 1
ATOM 490 O O . PHE A 1 64 ? -1.708 -13.648 2.445 1 91.81 64 PHE A O 1
ATOM 497 N N . LEU A 1 65 ? -1.198 -12.766 0.491 1 89.5 65 LEU A N 1
ATOM 498 C CA . LEU A 1 65 ? -2.541 -12.898 -0.065 1 89.5 65 LEU A CA 1
ATOM 499 C C . LEU A 1 65 ? -2.908 -14.367 -0.254 1 89.5 65 LEU A C 1
ATOM 501 O O . LEU A 1 65 ? -4.066 -14.75 -0.079 1 89.5 65 LEU A O 1
ATOM 505 N N . ALA A 1 66 ? -1.948 -15.102 -0.659 1 85.88 66 ALA A N 1
ATOM 506 C CA . ALA A 1 66 ? -2.186 -16.531 -0.814 1 85.88 66 ALA A CA 1
ATOM 507 C C . ALA A 1 66 ? -2.676 -17.156 0.492 1 85.88 66 ALA A C 1
ATOM 509 O O . ALA A 1 66 ? -3.557 -18.016 0.486 1 85.88 66 ALA A O 1
ATOM 510 N N . GLY A 1 67 ? -2.088 -16.766 1.545 1 85.44 67 GLY A N 1
ATOM 511 C CA . GLY A 1 67 ? -2.555 -17.234 2.842 1 85.44 67 GLY A CA 1
ATOM 512 C C . GLY A 1 67 ? -3.965 -16.781 3.166 1 85.44 67 GLY A C 1
ATOM 513 O O . GLY A 1 67 ? -4.746 -17.531 3.742 1 85.44 67 GLY A O 1
ATOM 514 N N . LEU A 1 68 ? -4.281 -15.609 2.758 1 86.94 68 LEU A N 1
ATOM 515 C CA . LEU A 1 68 ? -5.59 -15.023 3.025 1 86.94 68 LEU A CA 1
ATOM 516 C C . LEU A 1 68 ? -6.68 -15.734 2.234 1 86.94 68 LEU A C 1
ATOM 518 O O . LEU A 1 68 ? -7.855 -15.672 2.594 1 86.94 68 LEU A O 1
ATOM 522 N N . GLU A 1 69 ? -6.359 -16.375 1.243 1 82 69 GLU A N 1
ATOM 523 C CA . GLU A 1 69 ? -7.32 -17.031 0.367 1 82 69 GLU A CA 1
ATOM 524 C C . GLU A 1 69 ? -7.695 -18.422 0.898 1 82 69 GLU A C 1
ATOM 526 O O . GLU A 1 69 ? -8.695 -19 0.475 1 82 69 GLU A O 1
ATOM 531 N N . ILE A 1 70 ? -6.887 -18.828 1.741 1 78.25 70 ILE A N 1
ATOM 532 C CA . ILE A 1 70 ? -7.125 -20.172 2.25 1 78.25 70 ILE A CA 1
ATOM 533 C C . ILE A 1 70 ? -8.414 -20.188 3.076 1 78.25 70 ILE A C 1
ATOM 535 O O . ILE A 1 70 ? -8.547 -19.438 4.043 1 78.25 70 ILE A O 1
ATOM 539 N N . ASN A 1 71 ? -9.445 -20.688 2.549 1 71.31 71 ASN A N 1
ATOM 540 C CA . ASN A 1 71 ? -10.703 -20.891 3.256 1 71.31 71 ASN A CA 1
ATOM 541 C C . ASN A 1 71 ? -10.852 -22.344 3.717 1 71.31 71 ASN A C 1
ATOM 543 O O . ASN A 1 71 ? -11.188 -23.219 2.922 1 71.31 71 ASN A O 1
ATOM 547 N N . PHE A 1 72 ? -10.648 -22.469 4.949 1 68.62 72 PHE A N 1
ATOM 548 C CA . PHE A 1 72 ? -10.68 -23.828 5.496 1 68.62 72 PHE A CA 1
ATOM 549 C C . PHE A 1 72 ? -12.078 -24.422 5.41 1 68.62 72 PHE A C 1
ATOM 551 O O . PHE A 1 72 ? -12.25 -25.641 5.441 1 68.62 72 PHE A O 1
ATOM 558 N N . LYS A 1 73 ? -13.086 -23.562 5.363 1 65.25 73 LYS A N 1
ATOM 559 C CA . LYS A 1 73 ? -14.453 -24.062 5.258 1 65.25 73 LYS A CA 1
ATOM 560 C C . LYS A 1 73 ? -14.664 -24.812 3.945 1 65.25 73 LYS A C 1
ATOM 562 O O . LYS A 1 73 ? -15.5 -25.719 3.867 1 65.25 73 LYS A O 1
ATOM 567 N N . LEU A 1 74 ? -13.812 -24.391 3.082 1 62.53 74 LEU A N 1
ATOM 568 C CA . LEU A 1 74 ? -13.906 -25.062 1.785 1 62.53 74 LEU A CA 1
ATOM 569 C C . LEU A 1 74 ? -13.289 -26.453 1.84 1 62.53 74 LEU A C 1
ATOM 571 O O . LEU A 1 74 ? -13.648 -27.328 1.047 1 62.53 74 LEU A O 1
ATOM 575 N N . VAL A 1 75 ? -12.461 -26.625 2.682 1 62.19 75 VAL A N 1
ATOM 576 C CA . VAL A 1 75 ? -11.82 -27.922 2.871 1 62.19 75 VAL A CA 1
ATOM 577 C C . VAL A 1 75 ? -12.82 -28.891 3.502 1 62.19 75 VAL A C 1
ATOM 579 O O . VAL A 1 75 ? -12.781 -30.094 3.225 1 62.19 75 VAL A O 1
ATOM 582 N N . LYS A 1 76 ? -13.688 -28.281 4.336 1 59.53 76 LYS A N 1
ATOM 583 C CA . LYS A 1 76 ? -14.633 -29.141 5.055 1 59.53 76 LYS A CA 1
ATOM 584 C C . LYS A 1 76 ? -15.562 -29.859 4.094 1 59.53 76 LYS A C 1
ATOM 586 O O . LYS A 1 76 ? -16.188 -30.875 4.457 1 59.53 76 LYS A O 1
ATOM 591 N N . ILE A 1 77 ? -15.531 -29.406 2.883 1 59.03 77 ILE A N 1
ATOM 592 C CA . ILE A 1 77 ? -16.469 -30.031 1.961 1 59.03 77 ILE A CA 1
ATOM 593 C C . ILE A 1 77 ? -15.883 -31.344 1.455 1 59.03 77 ILE A C 1
ATOM 595 O O . ILE A 1 77 ? -16.594 -32.188 0.89 1 59.03 77 ILE A O 1
ATOM 599 N N . ILE A 1 78 ? -14.648 -31.547 1.75 1 63.53 78 ILE A N 1
ATOM 600 C CA . ILE A 1 78 ? -14.086 -32.812 1.32 1 63.53 78 ILE A CA 1
ATOM 601 C C . ILE A 1 78 ? -14.641 -33.938 2.193 1 63.53 78 ILE A C 1
ATOM 603 O O . ILE A 1 78 ? -14.438 -33.969 3.41 1 63.53 78 ILE A O 1
ATOM 607 N N . LYS A 1 79 ? -15.641 -34.594 1.689 1 65.06 79 LYS A N 1
ATOM 608 C CA . LYS A 1 79 ? -16.188 -35.75 2.414 1 65.06 79 LYS A CA 1
ATOM 609 C C . LYS A 1 79 ? -15.07 -36.656 2.951 1 65.06 79 LYS A C 1
ATOM 611 O O . LYS A 1 79 ? -14.016 -36.75 2.334 1 65.06 79 LYS A O 1
ATOM 616 N N . ALA A 1 80 ? -15.172 -37 4.102 1 65.88 80 ALA A N 1
ATOM 617 C CA . ALA A 1 80 ? -14.227 -37.844 4.785 1 65.88 80 ALA A CA 1
ATOM 618 C C . ALA A 1 80 ? -13.75 -38.969 3.865 1 65.88 80 ALA A C 1
ATOM 620 O O . ALA A 1 80 ? -12.578 -39.375 3.9 1 65.88 80 ALA A O 1
ATOM 621 N N . THR A 1 81 ? -14.625 -39.406 3.033 1 67.75 81 THR A N 1
ATOM 622 C CA . THR A 1 81 ? -14.305 -40.5 2.131 1 67.75 81 THR A CA 1
ATOM 623 C C . THR A 1 81 ? -13.305 -40.062 1.066 1 67.75 81 THR A C 1
ATOM 625 O O . THR A 1 81 ? -12.57 -40.875 0.512 1 67.75 81 THR A O 1
ATOM 628 N N . LEU A 1 82 ? -13.203 -38.844 0.887 1 80.81 82 LEU A N 1
ATOM 629 C CA . LEU A 1 82 ? -12.32 -38.344 -0.164 1 80.81 82 LEU A CA 1
ATOM 630 C C . LEU A 1 82 ? -10.961 -37.938 0.408 1 80.81 82 LEU A C 1
ATOM 632 O O . LEU A 1 82 ? -10.039 -37.625 -0.343 1 80.81 82 LEU A O 1
ATOM 636 N N . ALA A 1 83 ? -10.836 -38.062 1.664 1 82.88 83 ALA A N 1
ATOM 637 C CA . ALA A 1 83 ? -9.586 -37.688 2.305 1 82.88 83 ALA A CA 1
ATOM 638 C C . ALA A 1 83 ? -8.445 -38.594 1.875 1 82.88 83 ALA A C 1
ATOM 640 O O . ALA A 1 83 ? -7.336 -38.125 1.591 1 82.88 83 ALA A O 1
ATOM 641 N N . VAL A 1 84 ? -8.812 -39.875 1.857 1 86.5 84 VAL A N 1
ATOM 642 C CA . VAL A 1 84 ? -7.812 -40.844 1.444 1 86.5 84 VAL A CA 1
ATOM 643 C C . VAL A 1 84 ? -7.422 -40.594 -0.011 1 86.5 84 VAL A C 1
ATOM 645 O O . VAL A 1 84 ? -6.246 -40.688 -0.369 1 86.5 84 VAL A O 1
ATOM 648 N N . ASN A 1 85 ? -8.406 -40.312 -0.813 1 90.56 85 ASN A N 1
ATOM 649 C CA . ASN A 1 85 ? -8.148 -40.031 -2.219 1 90.56 85 ASN A CA 1
ATOM 650 C C . ASN A 1 85 ? -7.242 -38.812 -2.383 1 90.56 85 ASN A C 1
ATOM 652 O O . ASN A 1 85 ? -6.379 -38.781 -3.266 1 90.56 85 ASN A O 1
ATOM 656 N N . VAL A 1 86 ? -7.477 -37.844 -1.579 1 90.5 86 VAL A N 1
ATOM 657 C CA . VAL A 1 86 ? -6.684 -36.625 -1.646 1 90.5 86 VAL A CA 1
ATOM 658 C C . VAL A 1 86 ? -5.23 -36.938 -1.282 1 90.5 86 VAL A C 1
ATOM 660 O O . VAL A 1 86 ? -4.305 -36.469 -1.95 1 90.5 86 VAL A O 1
ATOM 663 N N . ILE A 1 87 ? -5.043 -37.688 -0.261 1 91.31 87 ILE A N 1
ATOM 664 C CA . ILE A 1 87 ? -3.699 -38.062 0.159 1 91.31 87 ILE A CA 1
ATOM 665 C C . ILE A 1 87 ? -3.02 -38.875 -0.946 1 91.31 87 ILE A C 1
ATOM 667 O O . ILE A 1 87 ? -1.855 -38.625 -1.272 1 91.31 87 ILE A O 1
ATOM 671 N N . LEU A 1 88 ? -3.756 -39.781 -1.467 1 93.31 88 LEU A N 1
ATOM 672 C CA . LEU A 1 88 ? -3.23 -40.594 -2.553 1 93.31 88 LEU A CA 1
ATOM 673 C C . LEU A 1 88 ? -2.885 -39.75 -3.764 1 93.31 88 LEU A C 1
ATOM 675 O O . LEU A 1 88 ? -1.913 -40.031 -4.473 1 93.31 88 LEU A O 1
ATOM 679 N N . TYR A 1 89 ? -3.721 -38.812 -4.004 1 95.06 89 TYR A N 1
ATOM 680 C CA . TYR A 1 89 ? -3.48 -37.875 -5.113 1 95.06 89 TYR A CA 1
ATOM 681 C C . TYR A 1 89 ? -2.145 -37.156 -4.953 1 95.06 89 TYR A C 1
ATOM 683 O O . TYR A 1 89 ? -1.342 -37.125 -5.887 1 95.06 89 TYR A O 1
ATOM 691 N N . PHE A 1 90 ? -1.853 -36.688 -3.803 1 94.38 90 PHE A N 1
ATOM 692 C CA . PHE A 1 90 ? -0.618 -35.938 -3.559 1 94.38 90 PHE A CA 1
ATOM 693 C C . PHE A 1 90 ? 0.584 -36.875 -3.586 1 94.38 90 PHE A C 1
ATOM 695 O O . PHE A 1 90 ? 1.654 -36.5 -4.074 1 94.38 90 PHE A O 1
ATOM 702 N N . ILE A 1 91 ? 0.416 -38.031 -3.047 1 94.69 91 ILE A N 1
ATOM 703 C CA . ILE A 1 91 ? 1.495 -39 -3.09 1 94.69 91 ILE A CA 1
ATOM 704 C C . ILE A 1 91 ? 1.834 -39.344 -4.543 1 94.69 91 ILE A C 1
ATOM 706 O O . ILE A 1 91 ? 3.008 -39.406 -4.914 1 94.69 91 ILE A O 1
ATOM 710 N N . LEU A 1 92 ? 0.811 -39.562 -5.285 1 95.69 92 LEU A N 1
ATOM 711 C CA . LEU A 1 92 ? 1.017 -39.906 -6.691 1 95.69 92 LEU A CA 1
ATOM 712 C C . LEU A 1 92 ? 1.646 -38.719 -7.438 1 95.69 92 LEU A C 1
ATOM 714 O O . LEU A 1 92 ? 2.498 -38.938 -8.305 1 95.69 92 LEU A O 1
ATOM 718 N N . LEU A 1 93 ? 1.218 -37.562 -7.168 1 96.06 93 LEU A N 1
ATOM 719 C CA . LEU A 1 93 ? 1.758 -36.375 -7.812 1 96.06 93 LEU A CA 1
ATOM 720 C C . LEU A 1 93 ? 3.264 -36.25 -7.59 1 96.06 93 LEU A C 1
ATOM 722 O O . LEU A 1 93 ? 4.023 -36.062 -8.539 1 96.06 93 LEU A O 1
ATOM 726 N N . TYR A 1 94 ? 3.688 -36.406 -6.355 1 94.62 94 TYR A N 1
ATOM 727 C CA . TYR A 1 94 ? 5.098 -36.281 -6.02 1 94.62 94 TYR A CA 1
ATOM 728 C C . TYR A 1 94 ? 5.902 -37.469 -6.496 1 94.62 94 TYR A C 1
ATOM 730 O O . TYR A 1 94 ? 7.066 -37.344 -6.879 1 94.62 94 TYR A O 1
ATOM 738 N N . THR A 1 95 ? 5.289 -38.625 -6.477 1 96.12 95 THR A N 1
ATOM 739 C CA . THR A 1 95 ? 5.973 -39.844 -6.949 1 96.12 95 THR A CA 1
ATOM 740 C C . THR A 1 95 ? 6.207 -39.781 -8.453 1 96.12 95 THR A C 1
ATOM 742 O O . THR A 1 95 ? 7.312 -40.062 -8.93 1 96.12 95 THR A O 1
ATOM 745 N N . ILE A 1 96 ? 5.172 -39.438 -9.18 1 96.81 96 ILE A N 1
ATOM 746 C CA . ILE A 1 96 ? 5.309 -39.344 -10.625 1 96.81 96 ILE A CA 1
ATOM 747 C C . ILE A 1 96 ? 6.27 -38.219 -10.984 1 96.81 96 ILE A C 1
ATOM 749 O O . ILE A 1 96 ? 7.043 -38.312 -11.938 1 96.81 96 ILE A O 1
ATOM 753 N N . SER A 1 97 ? 6.172 -37.094 -10.312 1 95.81 97 SER A N 1
ATOM 754 C CA . SER A 1 97 ? 7.113 -36 -10.531 1 95.81 97 SER A CA 1
ATOM 755 C C . SER A 1 97 ? 8.555 -36.469 -10.297 1 95.81 97 SER A C 1
ATOM 757 O O . SER A 1 97 ? 9.453 -36.094 -11.047 1 95.81 97 SER A O 1
ATOM 759 N N . GLY A 1 98 ? 8.758 -37.219 -9.234 1 94.44 98 GLY A N 1
ATOM 760 C CA . GLY A 1 98 ? 10.078 -37.781 -8.984 1 94.44 98 GLY A CA 1
ATOM 761 C C . GLY A 1 98 ? 10.562 -38.688 -10.094 1 94.44 98 GLY A C 1
ATOM 762 O O . GLY A 1 98 ? 11.734 -38.656 -10.461 1 94.44 98 GLY A O 1
ATOM 763 N N . LEU A 1 99 ? 9.664 -39.469 -10.562 1 96.12 99 LEU A N 1
ATOM 764 C CA . LEU A 1 99 ? 9.992 -40.375 -11.664 1 96.12 99 LEU A CA 1
ATOM 765 C C . LEU A 1 99 ? 10.391 -39.594 -12.906 1 96.12 99 LEU A C 1
ATOM 767 O O . LEU A 1 99 ? 11.344 -39.969 -13.602 1 96.12 99 LEU A O 1
ATOM 771 N N . VAL A 1 100 ? 9.664 -38.594 -13.195 1 95.12 100 VAL A N 1
ATOM 772 C CA . VAL A 1 100 ? 9.969 -37.75 -14.344 1 95.12 100 VAL A CA 1
ATOM 773 C C . VAL A 1 100 ? 11.336 -37.094 -14.164 1 95.12 100 VAL A C 1
ATOM 775 O O . VAL A 1 100 ? 12.125 -37.031 -15.109 1 95.12 100 VAL A O 1
ATOM 778 N N . CYS A 1 101 ? 11.578 -36.594 -12.984 1 94.38 101 CYS A N 1
ATOM 779 C CA . CYS A 1 101 ? 12.867 -36 -12.703 1 94.38 101 CYS A CA 1
ATOM 780 C C . CYS A 1 101 ? 14 -37 -12.852 1 94.38 101 CYS A C 1
ATOM 782 O O . CYS A 1 101 ? 15.07 -36.656 -13.359 1 94.38 101 CYS A O 1
ATOM 784 N N . TRP A 1 102 ? 13.797 -38.188 -12.445 1 94.25 102 TRP A N 1
ATOM 785 C CA . TRP A 1 102 ? 14.797 -39.25 -12.539 1 94.25 102 TRP A CA 1
ATOM 786 C C . TRP A 1 102 ? 15.023 -39.656 -13.992 1 94.25 102 TRP A C 1
ATOM 788 O O . TRP A 1 102 ? 16.172 -39.812 -14.43 1 94.25 102 TRP A O 1
ATOM 798 N N . LEU A 1 103 ? 14.008 -39.812 -14.703 1 95 103 LEU A N 1
ATOM 799 C CA . LEU A 1 103 ? 14.07 -40.25 -16.094 1 95 103 LEU A CA 1
ATOM 800 C C . LEU A 1 103 ? 14.766 -39.219 -16.969 1 95 103 LEU A C 1
ATOM 802 O O . LEU A 1 103 ? 15.492 -39.594 -17.906 1 95 103 LEU A O 1
ATOM 806 N N . PHE A 1 104 ? 14.602 -37.969 -16.703 1 95 104 PHE A N 1
ATOM 807 C CA . PHE A 1 104 ? 15.117 -36.906 -17.578 1 95 104 PHE A CA 1
ATOM 808 C C . PHE A 1 104 ? 16.297 -36.188 -16.922 1 95 104 PHE A C 1
ATOM 810 O O . PHE A 1 104 ? 16.812 -35.219 -17.469 1 95 104 PHE A O 1
ATOM 817 N N . GLY A 1 105 ? 16.719 -36.562 -15.758 1 92.94 105 GLY A N 1
ATOM 818 C CA . GLY A 1 105 ? 17.875 -35.969 -15.07 1 92.94 105 GLY A CA 1
ATOM 819 C C . GLY A 1 105 ? 17.656 -34.531 -14.656 1 92.94 105 GLY A C 1
ATOM 820 O O . GLY A 1 105 ? 18.547 -33.688 -14.82 1 92.94 105 GLY A O 1
ATOM 821 N N . LEU A 1 106 ? 16.469 -34.344 -14.219 1 93.12 106 LEU A N 1
ATOM 822 C CA . LEU A 1 106 ? 16.141 -32.969 -13.805 1 93.12 106 LEU A CA 1
ATOM 823 C C . LEU A 1 106 ? 16.484 -32.75 -12.336 1 93.12 106 LEU A C 1
ATOM 825 O O . LEU A 1 106 ? 16.516 -33.719 -11.555 1 93.12 106 LEU A O 1
ATOM 829 N N . GLY A 1 107 ? 16.766 -31.578 -11.922 1 88 107 GLY A N 1
ATOM 830 C CA . GLY A 1 107 ? 17.188 -31.234 -10.578 1 88 107 GLY A CA 1
ATOM 831 C C . GLY A 1 107 ? 16.031 -31.094 -9.602 1 88 107 GLY A C 1
ATOM 832 O O . GLY A 1 107 ? 14.883 -31.375 -9.945 1 88 107 GLY A O 1
ATOM 833 N N . LEU A 1 108 ? 16.328 -30.734 -8.43 1 87.69 108 LEU A N 1
ATOM 834 C CA . LEU A 1 108 ? 15.406 -30.625 -7.309 1 87.69 108 LEU A CA 1
ATOM 835 C C . LEU A 1 108 ? 14.336 -29.562 -7.582 1 87.69 108 LEU A C 1
ATOM 837 O O . LEU A 1 108 ? 13.195 -29.703 -7.141 1 87.69 108 LEU A O 1
ATOM 841 N N . THR A 1 109 ? 14.719 -28.484 -8.273 1 91.56 109 THR A N 1
ATOM 842 C CA . THR A 1 109 ? 13.773 -27.438 -8.609 1 91.56 109 THR A CA 1
ATOM 843 C C . THR A 1 109 ? 12.555 -28 -9.336 1 91.56 109 THR A C 1
ATOM 845 O O . THR A 1 109 ? 11.422 -27.641 -9.016 1 91.56 109 THR A O 1
ATOM 848 N N . TYR A 1 110 ? 12.789 -28.938 -10.234 1 94.62 110 TYR A N 1
ATOM 849 C CA . TYR A 1 110 ? 11.711 -29.531 -11.008 1 94.62 110 TYR A CA 1
ATOM 850 C C . TYR A 1 110 ? 10.844 -30.438 -10.133 1 94.62 110 TYR A C 1
ATOM 852 O O . TYR A 1 110 ? 9.625 -30.484 -10.312 1 94.62 110 TYR A O 1
ATOM 860 N N . PHE A 1 111 ? 11.477 -31.078 -9.242 1 92.69 111 PHE A N 1
ATOM 861 C CA . PHE A 1 111 ? 10.75 -31.969 -8.344 1 92.69 111 PHE A CA 1
ATOM 862 C C . PHE A 1 111 ? 9.711 -31.203 -7.535 1 92.69 111 PHE A C 1
ATOM 864 O O . PHE A 1 111 ? 8.609 -31.703 -7.293 1 92.69 111 PHE A O 1
ATOM 871 N N . VAL A 1 112 ? 10.047 -30.031 -7.125 1 91.44 112 VAL A N 1
ATOM 872 C CA . VAL A 1 112 ? 9.156 -29.203 -6.312 1 91.44 112 VAL A CA 1
ATOM 873 C C . VAL A 1 112 ? 8.18 -28.453 -7.215 1 91.44 112 VAL A C 1
ATOM 875 O O . VAL A 1 112 ? 7.012 -28.266 -6.855 1 91.44 112 VAL A O 1
ATOM 878 N N . ALA A 1 113 ? 8.602 -28.047 -8.367 1 94.06 113 ALA A N 1
ATOM 879 C CA . ALA A 1 113 ? 7.844 -27.172 -9.258 1 94.06 113 ALA A CA 1
ATOM 880 C C . ALA A 1 113 ? 6.73 -27.953 -9.961 1 94.06 113 ALA A C 1
ATOM 882 O O . ALA A 1 113 ? 5.633 -27.422 -10.164 1 94.06 113 ALA A O 1
ATOM 883 N N . LEU A 1 114 ? 6.988 -29.156 -10.32 1 95.19 114 LEU A N 1
ATOM 884 C CA . LEU A 1 114 ? 6.07 -29.891 -11.172 1 95.19 114 LEU A CA 1
ATOM 885 C C . LEU A 1 114 ? 4.754 -30.172 -10.445 1 95.19 114 LEU A C 1
ATOM 887 O O . LEU A 1 114 ? 3.678 -30.031 -11.039 1 95.19 114 LEU A O 1
ATOM 891 N N . PRO A 1 115 ? 4.785 -30.484 -9.227 1 94.56 115 PRO A N 1
ATOM 892 C CA . PRO A 1 115 ? 3.52 -30.734 -8.531 1 94.56 115 PRO A CA 1
ATOM 893 C C . PRO A 1 115 ? 3.008 -29.516 -7.773 1 94.56 115 PRO A C 1
ATOM 895 O O . PRO A 1 115 ? 2.107 -29.625 -6.941 1 94.56 115 PRO A O 1
ATOM 898 N N . ILE A 1 116 ? 3.508 -28.375 -8 1 92 116 ILE A N 1
ATOM 899 C CA . ILE A 1 116 ? 3.178 -27.172 -7.223 1 92 116 ILE A CA 1
ATOM 900 C C . ILE A 1 116 ? 1.746 -26.75 -7.527 1 92 116 ILE A C 1
ATOM 902 O O . ILE A 1 116 ? 1.248 -26.953 -8.633 1 92 116 ILE A O 1
ATOM 906 N N . PHE A 1 117 ? 1.066 -26.266 -6.461 1 90.31 117 PHE A N 1
ATOM 907 C CA . PHE A 1 117 ? -0.322 -25.828 -6.566 1 90.31 117 PHE A CA 1
ATOM 908 C C . PHE A 1 117 ? -0.429 -24.312 -6.41 1 90.31 117 PHE A C 1
ATOM 910 O O . PHE A 1 117 ? 0.39 -23.688 -5.727 1 90.31 117 PHE A O 1
ATOM 917 N N . SER A 1 118 ? -1.358 -23.719 -7.125 1 86.75 118 SER A N 1
ATOM 918 C CA . SER A 1 118 ? -1.737 -22.312 -6.953 1 86.75 118 SER A CA 1
ATOM 919 C C . SER A 1 118 ? -3.238 -22.125 -7.141 1 86.75 118 SER A C 1
ATOM 921 O O . SER A 1 118 ? -3.82 -22.641 -8.094 1 86.75 118 SER A O 1
ATOM 923 N N . LEU A 1 119 ? -3.861 -21.406 -6.242 1 84.38 119 LEU A N 1
ATOM 924 C CA . LEU A 1 119 ? -5.312 -21.25 -6.234 1 84.38 119 LEU A CA 1
ATOM 925 C C . LEU A 1 119 ? -5.738 -20.125 -7.172 1 84.38 119 LEU A C 1
ATOM 927 O O . LEU A 1 119 ? -6.91 -20.031 -7.551 1 84.38 119 LEU A O 1
ATOM 931 N N . GLY A 1 120 ? -4.883 -19.344 -7.527 1 78 120 GLY A N 1
ATOM 932 C CA . GLY A 1 120 ? -5.223 -18.141 -8.273 1 78 120 GLY A CA 1
ATOM 933 C C . GLY A 1 120 ? -6.105 -18.422 -9.477 1 78 120 GLY A C 1
ATOM 934 O O . GLY A 1 120 ? -7.184 -17.828 -9.609 1 78 120 GLY A O 1
ATOM 935 N N . MET A 1 121 ? -5.688 -19.297 -10.281 1 83.31 121 MET A N 1
ATOM 936 C CA . MET A 1 121 ? -6.406 -19.562 -11.523 1 83.31 121 MET A CA 1
ATOM 937 C C . MET A 1 121 ? -7.68 -20.359 -11.25 1 83.31 121 MET A C 1
ATOM 939 O O . MET A 1 121 ? -8.664 -20.234 -11.984 1 83.31 121 MET A O 1
ATOM 943 N N . ILE A 1 122 ? -7.68 -21.094 -10.234 1 85.5 122 ILE A N 1
ATOM 944 C CA . ILE A 1 122 ? -8.859 -21.859 -9.859 1 85.5 122 ILE A CA 1
ATOM 945 C C . ILE A 1 122 ? -9.977 -20.922 -9.43 1 85.5 122 ILE A C 1
ATOM 947 O O . ILE A 1 122 ? -11.141 -21.125 -9.758 1 85.5 122 ILE A O 1
ATOM 951 N N . MET A 1 123 ? -9.555 -19.969 -8.773 1 78.25 123 MET A N 1
ATOM 952 C CA . MET A 1 123 ? -10.523 -18.984 -8.312 1 78.25 123 MET A CA 1
ATOM 953 C C . MET A 1 123 ? -11.156 -18.234 -9.484 1 78.25 123 MET A C 1
ATOM 955 O O . MET A 1 123 ? -12.328 -17.859 -9.438 1 78.25 123 MET A O 1
ATOM 959 N N . MET A 1 124 ? -10.445 -18.078 -10.477 1 77.31 124 MET A N 1
ATOM 960 C CA . MET A 1 124 ? -10.984 -17.438 -11.672 1 77.31 124 MET A CA 1
ATOM 961 C C . MET A 1 124 ? -12.008 -18.344 -12.359 1 77.31 124 MET A C 1
ATOM 963 O O . MET A 1 124 ? -13.031 -17.859 -12.844 1 77.31 124 MET A O 1
ATOM 967 N N . LEU A 1 125 ? -11.758 -19.547 -12.398 1 84.62 125 LEU A N 1
ATOM 968 C CA . LEU A 1 125 ? -12.688 -20.5 -12.977 1 84.62 125 LEU A CA 1
ATOM 969 C C . LEU A 1 125 ? -13.969 -20.594 -12.148 1 84.62 125 LEU A C 1
ATOM 971 O O . LEU A 1 125 ? -15.062 -20.75 -12.695 1 84.62 125 LEU A O 1
ATOM 975 N N . LEU A 1 126 ? -13.734 -20.469 -10.93 1 81.69 126 LEU A N 1
ATOM 976 C CA . LEU A 1 126 ? -14.875 -20.516 -10.023 1 81.69 126 LEU A CA 1
ATOM 977 C C . LEU A 1 126 ? -15.82 -19.344 -10.289 1 81.69 126 LEU A C 1
ATOM 979 O O . LEU A 1 126 ? -17.047 -19.516 -10.234 1 81.69 126 LEU A O 1
ATOM 983 N N . LYS A 1 127 ? -15.289 -18.359 -10.57 1 72.06 127 LYS A N 1
ATOM 984 C CA . LYS A 1 127 ? -16.078 -17.156 -10.867 1 72.06 127 LYS A CA 1
ATOM 985 C C . LYS A 1 127 ? -16.828 -17.312 -12.195 1 72.06 127 LYS A C 1
ATOM 987 O O . LYS A 1 127 ? -17.922 -16.781 -12.352 1 72.06 127 LYS A O 1
ATOM 992 N N . GLU A 1 128 ? -16.203 -17.969 -13.094 1 76.19 128 GLU A N 1
ATOM 993 C CA . GLU A 1 128 ? -16.766 -18.109 -14.43 1 76.19 128 GLU A CA 1
ATOM 994 C C . GLU A 1 128 ? -17.828 -19.203 -14.461 1 76.19 128 GLU A C 1
ATOM 996 O O . GLU A 1 128 ? -18.891 -19.031 -15.086 1 76.19 128 GLU A O 1
ATOM 1001 N N . TYR A 1 129 ? -17.641 -20.281 -13.719 1 83.56 129 TYR A N 1
ATOM 1002 C CA . TYR A 1 129 ? -18.516 -21.438 -13.875 1 83.56 129 TYR A CA 1
ATOM 1003 C C . TYR A 1 129 ? -19.344 -21.656 -12.617 1 83.56 129 TYR A C 1
ATOM 1005 O O . TYR A 1 129 ? -20.375 -22.328 -12.664 1 83.56 129 TYR A O 1
ATOM 1013 N N . GLY A 1 130 ? -18.844 -21.078 -11.578 1 77.62 130 GLY A N 1
ATOM 1014 C CA . GLY A 1 130 ? -19.594 -21.188 -10.344 1 77.62 130 GLY A CA 1
ATOM 1015 C C . GLY A 1 130 ? -19.156 -22.328 -9.453 1 77.62 130 GLY A C 1
ATOM 1016 O O . GLY A 1 130 ? -18.469 -23.25 -9.922 1 77.62 130 GLY A O 1
ATOM 1017 N N . LYS A 1 131 ? -19.562 -22.312 -8.266 1 75.56 131 LYS A N 1
ATOM 1018 C CA . LYS A 1 131 ? -19.141 -23.281 -7.266 1 75.56 131 LYS A CA 1
ATOM 1019 C C . LYS A 1 131 ? -19.969 -24.562 -7.375 1 75.56 131 LYS A C 1
ATOM 1021 O O . LYS A 1 131 ? -19.641 -25.578 -6.754 1 75.56 131 LYS A O 1
ATOM 1026 N N . GLU A 1 132 ? -20.891 -24.531 -8.18 1 81.56 132 GLU A N 1
ATOM 1027 C CA . GLU A 1 132 ? -21.812 -25.672 -8.273 1 81.56 132 GLU A CA 1
ATOM 1028 C C . GLU A 1 132 ? -21.203 -26.797 -9.109 1 81.56 132 GLU A C 1
ATOM 1030 O O . GLU A 1 132 ? -21.656 -27.938 -9.039 1 81.56 132 GLU A O 1
ATOM 1035 N N . GLN A 1 133 ? -20.203 -26.547 -9.781 1 86.75 133 GLN A N 1
ATOM 1036 C CA . GLN A 1 133 ? -19.562 -27.578 -10.609 1 86.75 133 GLN A CA 1
ATOM 1037 C C . GLN A 1 133 ? -18.703 -28.5 -9.75 1 86.75 133 GLN A C 1
ATOM 1039 O O . GLN A 1 133 ? -17.781 -28.062 -9.062 1 86.75 133 GLN A O 1
ATOM 1044 N N . PRO A 1 134 ? -19 -29.781 -9.859 1 86.69 134 PRO A N 1
ATOM 1045 C CA . PRO A 1 134 ? -18.297 -30.734 -9.008 1 86.69 134 PRO A CA 1
ATOM 1046 C C . PRO A 1 134 ? -16.797 -30.719 -9.227 1 86.69 134 PRO A C 1
ATOM 1048 O O . PRO A 1 134 ? -16.016 -30.859 -8.266 1 86.69 134 PRO A O 1
ATOM 1051 N N . TRP A 1 135 ? -16.375 -30.688 -10.461 1 89.75 135 TRP A N 1
ATOM 1052 C CA . TRP A 1 135 ? -14.945 -30.688 -10.734 1 89.75 135 TRP A CA 1
ATOM 1053 C C . TRP A 1 135 ? -14.273 -29.469 -10.125 1 89.75 135 TRP A C 1
ATOM 1055 O O . TRP A 1 135 ? -13.156 -29.562 -9.602 1 89.75 135 TRP A O 1
ATOM 1065 N N . LEU A 1 136 ? -14.938 -28.375 -10.133 1 88 136 LEU A N 1
ATOM 1066 C CA . LEU A 1 136 ? -14.375 -27.141 -9.625 1 88 136 LEU A CA 1
ATOM 1067 C C . LEU A 1 136 ? -14.383 -27.109 -8.102 1 88 136 LEU A C 1
ATOM 1069 O O . LEU A 1 136 ? -13.469 -26.578 -7.477 1 88 136 LEU A O 1
ATOM 1073 N N . ASN A 1 137 ? -15.406 -27.672 -7.543 1 85.06 137 ASN A N 1
ATOM 1074 C CA . ASN A 1 137 ? -15.469 -27.797 -6.09 1 85.06 137 ASN A CA 1
ATOM 1075 C C . ASN A 1 137 ? -14.328 -28.672 -5.551 1 85.06 137 ASN A C 1
ATOM 1077 O O . ASN A 1 137 ? -13.727 -28.344 -4.531 1 85.06 137 ASN A O 1
ATOM 1081 N N . LEU A 1 138 ? -14.164 -29.719 -6.234 1 88.06 138 LEU A N 1
ATOM 1082 C CA . LEU A 1 138 ? -13.062 -30.594 -5.852 1 88.06 138 LEU A CA 1
ATOM 1083 C C . LEU A 1 138 ? -11.719 -29.906 -6.047 1 88.06 138 LEU A C 1
ATOM 1085 O O . LEU A 1 138 ? -10.828 -30.016 -5.199 1 88.06 138 LEU A O 1
ATOM 1089 N N . ALA A 1 139 ? -11.562 -29.219 -7.137 1 89.69 139 ALA A N 1
ATOM 1090 C CA . ALA A 1 139 ? -10.32 -28.516 -7.438 1 89.69 139 ALA A CA 1
ATOM 1091 C C . ALA A 1 139 ? -10.016 -27.469 -6.375 1 89.69 139 ALA A C 1
ATOM 1093 O O . ALA A 1 139 ? -8.852 -27.281 -5.996 1 89.69 139 ALA A O 1
ATOM 1094 N N . LEU A 1 140 ? -11.031 -26.844 -5.941 1 86.19 140 LEU A N 1
ATOM 1095 C CA . LEU A 1 140 ? -10.867 -25.812 -4.914 1 86.19 140 LEU A CA 1
ATOM 1096 C C . LEU A 1 140 ? -10.414 -26.438 -3.596 1 86.19 140 LEU A C 1
ATOM 1098 O O . LEU A 1 140 ? -9.5 -25.922 -2.947 1 86.19 140 LEU A O 1
ATOM 1102 N N . SER A 1 141 ? -11.078 -27.438 -3.268 1 84.62 141 SER A N 1
ATOM 1103 C CA . SER A 1 141 ? -10.773 -28.094 -2.002 1 84.62 141 SER A CA 1
ATOM 1104 C C . SER A 1 141 ? -9.352 -28.641 -1.995 1 84.62 141 SER A C 1
ATOM 1106 O O . SER A 1 141 ? -8.617 -28.469 -1.023 1 84.62 141 SER A O 1
ATOM 1108 N N . ILE A 1 142 ? -9 -29.281 -3.035 1 88.75 142 ILE A N 1
ATOM 1109 C CA . ILE A 1 142 ? -7.664 -29.859 -3.135 1 88.75 142 ILE A CA 1
ATOM 1110 C C . ILE A 1 142 ? -6.629 -28.75 -3.314 1 88.75 142 ILE A C 1
ATOM 1112 O O . ILE A 1 142 ? -5.504 -28.859 -2.82 1 88.75 142 ILE A O 1
ATOM 1116 N N . GLY A 1 143 ? -7.051 -27.766 -3.99 1 89.12 143 GLY A N 1
ATOM 1117 C C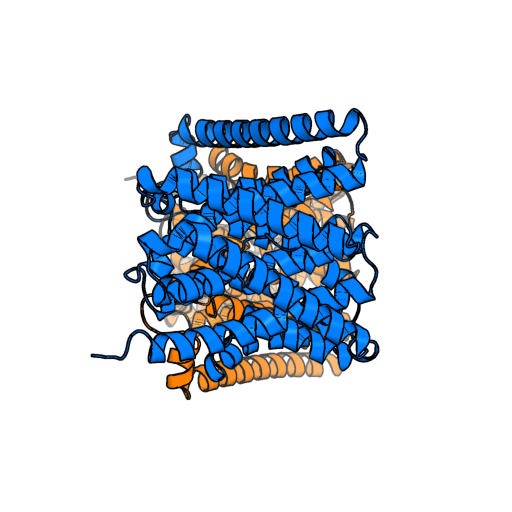A . GLY A 1 143 ? -6.172 -26.625 -4.203 1 89.12 143 GLY A CA 1
ATOM 1118 C C . GLY A 1 143 ? -5.73 -25.953 -2.912 1 89.12 143 GLY A C 1
ATOM 1119 O O . GLY A 1 143 ? -4.578 -25.531 -2.789 1 89.12 143 GLY A O 1
ATOM 1120 N N . VAL A 1 144 ? -6.602 -25.875 -1.988 1 85.56 144 VAL A N 1
ATOM 1121 C CA . VAL A 1 144 ? -6.293 -25.281 -0.693 1 85.56 144 VAL A CA 1
ATOM 1122 C C . VAL A 1 144 ? -5.207 -26.094 0.005 1 85.56 144 VAL A C 1
ATOM 1124 O O . VAL A 1 144 ? -4.215 -25.547 0.488 1 85.56 144 VAL A O 1
ATOM 1127 N N . VAL A 1 145 ? -5.379 -27.344 0.002 1 86.5 145 VAL A N 1
ATOM 1128 C CA . VAL A 1 145 ? -4.406 -28.234 0.619 1 86.5 145 VAL A CA 1
ATOM 1129 C C . VAL A 1 145 ? -3.1 -28.203 -0.173 1 86.5 145 VAL A C 1
ATOM 1131 O O . VAL A 1 145 ? -2.014 -28.172 0.41 1 86.5 145 VAL A O 1
ATOM 1134 N N . GLY A 1 146 ? -3.25 -28.297 -1.401 1 89.75 146 GLY A N 1
ATOM 1135 C CA . GLY A 1 146 ? -2.09 -28.266 -2.279 1 89.75 146 GLY A CA 1
ATOM 1136 C C . GLY A 1 146 ? -1.259 -27 -2.121 1 89.75 146 GLY A C 1
ATOM 1137 O O . GLY A 1 146 ? -0.03 -27.047 -2.201 1 89.75 146 GLY A O 1
ATOM 1138 N N . GLU A 1 147 ? -1.94 -25.906 -1.948 1 87.31 147 GLU A N 1
ATOM 1139 C CA . GLU A 1 147 ? -1.224 -24.656 -1.754 1 87.31 147 GLU A CA 1
ATOM 1140 C C . GLU A 1 147 ? -0.392 -24.688 -0.475 1 87.31 147 GLU A C 1
ATOM 1142 O O . GLU A 1 147 ? 0.754 -24.234 -0.463 1 87.31 147 GLU A O 1
ATOM 1147 N N . ILE A 1 148 ? -0.918 -25.203 0.501 1 85 148 ILE A N 1
ATOM 1148 C CA . ILE A 1 148 ? -0.202 -25.328 1.767 1 85 148 ILE A CA 1
ATOM 1149 C C . ILE A 1 148 ? 1.007 -26.234 1.59 1 85 148 ILE A C 1
ATOM 1151 O O . ILE A 1 148 ? 2.113 -25.906 2.018 1 85 148 ILE A O 1
ATOM 1155 N N . ILE A 1 149 ? 0.761 -27.297 0.975 1 87.56 149 ILE A N 1
ATOM 1156 C CA . ILE A 1 149 ? 1.835 -28.25 0.733 1 87.56 149 ILE A CA 1
ATOM 1157 C C . ILE A 1 149 ? 2.918 -27.609 -0.127 1 87.56 149 ILE A C 1
ATOM 1159 O O . ILE A 1 149 ? 4.109 -27.812 0.1 1 87.56 149 ILE A O 1
ATOM 1163 N N . SER A 1 150 ? 2.494 -26.859 -1.05 1 87.38 150 SER A N 1
ATOM 1164 C CA . SER A 1 150 ? 3.426 -26.203 -1.964 1 87.38 150 SER A CA 1
ATOM 1165 C C . SER A 1 150 ? 4.305 -25.203 -1.231 1 87.38 150 SER A C 1
ATOM 1167 O O . SER A 1 150 ? 5.504 -25.109 -1.496 1 87.38 150 SER A O 1
ATOM 1169 N N . ILE A 1 151 ? 3.723 -24.453 -0.363 1 82.31 151 ILE A N 1
ATOM 1170 C CA . ILE A 1 151 ? 4.48 -23.453 0.396 1 82.31 151 ILE A CA 1
ATOM 1171 C C . ILE A 1 151 ? 5.48 -24.156 1.311 1 82.31 151 ILE A C 1
ATOM 1173 O O . ILE A 1 151 ? 6.621 -23.719 1.448 1 82.31 151 ILE A O 1
ATOM 1177 N N . LEU A 1 152 ? 5.066 -25.219 1.879 1 81.94 152 LEU A N 1
ATOM 1178 C CA . LEU A 1 152 ? 5.957 -26 2.723 1 81.94 152 LEU A CA 1
ATOM 1179 C C . LEU A 1 152 ? 7.102 -26.594 1.904 1 81.94 152 LEU A C 1
ATOM 1181 O O . LEU A 1 152 ? 8.25 -26.609 2.352 1 81.94 152 LEU A O 1
ATOM 1185 N N . ALA A 1 153 ? 6.73 -27.078 0.755 1 82.31 153 ALA A N 1
ATOM 1186 C CA . ALA A 1 153 ? 7.746 -27.625 -0.139 1 82.31 153 ALA A CA 1
ATOM 1187 C C . ALA A 1 153 ? 8.766 -26.562 -0.537 1 82.31 153 ALA A C 1
ATOM 1189 O O . ALA A 1 153 ? 9.969 -26.828 -0.586 1 82.31 153 ALA A O 1
ATOM 1190 N N . LEU A 1 154 ? 8.242 -25.422 -0.817 1 79.44 154 LEU A N 1
ATOM 1191 C CA . LEU A 1 154 ? 9.117 -24.312 -1.189 1 79.44 154 LEU A CA 1
ATOM 1192 C C . LEU A 1 154 ? 10.047 -23.938 -0.04 1 79.44 154 LEU A C 1
ATOM 1194 O O . LEU A 1 154 ? 11.219 -23.641 -0.26 1 79.44 154 LEU A O 1
ATOM 1198 N N . THR A 1 155 ? 9.508 -23.891 1.118 1 76.75 155 THR A N 1
ATOM 1199 C CA . THR A 1 155 ? 10.297 -23.531 2.295 1 76.75 155 THR A CA 1
ATOM 1200 C C . THR A 1 155 ? 11.359 -24.594 2.578 1 76.75 155 THR A C 1
ATOM 1202 O O . THR A 1 155 ? 12.5 -24.281 2.914 1 76.75 155 THR A O 1
ATOM 1205 N N . LEU A 1 156 ? 10.93 -25.812 2.469 1 77.75 156 LEU A N 1
ATOM 1206 C CA . LEU A 1 156 ? 11.875 -26.906 2.672 1 77.75 156 LEU A CA 1
ATOM 1207 C C . LEU A 1 156 ? 12.961 -26.891 1.604 1 77.75 156 LEU A C 1
ATOM 1209 O O . LEU A 1 156 ? 14.125 -27.172 1.891 1 77.75 156 LEU A O 1
ATOM 1213 N N . PHE A 1 157 ? 12.508 -26.609 0.469 1 77.44 157 PHE A N 1
ATOM 1214 C CA . PHE A 1 157 ? 13.43 -26.469 -0.651 1 77.44 157 PHE A CA 1
ATOM 1215 C C . PHE A 1 157 ? 14.453 -25.375 -0.388 1 77.44 157 PHE A C 1
ATOM 1217 O O . PHE A 1 157 ? 15.648 -25.562 -0.599 1 77.44 157 PHE A O 1
ATOM 1224 N N . SER A 1 158 ? 13.984 -24.266 0.024 1 73.25 158 SER A N 1
ATOM 1225 C CA . SER A 1 158 ? 14.867 -23.125 0.314 1 73.25 158 SER A CA 1
ATOM 1226 C C . SER A 1 158 ? 15.82 -23.453 1.454 1 73.25 158 SER A C 1
ATOM 1228 O O . SER A 1 158 ? 17 -23.078 1.414 1 73.25 158 SER A O 1
ATOM 1230 N N . GLY A 1 159 ? 15.297 -24.109 2.488 1 71.88 159 GLY A N 1
ATOM 1231 C CA . GLY A 1 159 ? 16.141 -24.547 3.592 1 71.88 159 GLY A CA 1
ATOM 1232 C C . GLY A 1 159 ? 17.203 -25.547 3.176 1 71.88 159 GLY A C 1
ATOM 1233 O O . GLY A 1 159 ? 18.344 -25.469 3.635 1 71.88 159 GLY A O 1
ATOM 1234 N N . TRP A 1 160 ? 16.797 -26.391 2.311 1 72.44 160 TRP A N 1
ATOM 1235 C CA . TRP A 1 160 ? 17.719 -27.391 1.809 1 72.44 160 TRP A CA 1
ATOM 1236 C C . TRP A 1 160 ? 18.844 -26.75 1.005 1 72.44 160 TRP A C 1
ATOM 1238 O O . TRP A 1 160 ? 20 -27.172 1.099 1 72.44 160 TRP A O 1
ATOM 1248 N N . THR A 1 161 ? 18.531 -25.844 0.266 1 70.75 161 THR A N 1
ATOM 1249 C CA . THR A 1 161 ? 19.516 -25.188 -0.585 1 70.75 161 THR A CA 1
ATOM 1250 C C . THR A 1 161 ? 20.469 -24.344 0.25 1 70.75 161 THR A C 1
ATOM 1252 O O . THR A 1 161 ? 21.641 -24.188 -0.105 1 70.75 161 THR A O 1
ATOM 1255 N N . GLU A 1 162 ? 19.938 -23.812 1.283 1 67.62 162 GLU A N 1
ATOM 1256 C CA . GLU A 1 162 ? 20.766 -22.938 2.117 1 67.62 162 GLU A CA 1
ATOM 1257 C C . GLU A 1 162 ? 21.656 -23.766 3.049 1 67.62 162 GLU A C 1
ATOM 1259 O O . GLU A 1 162 ? 22.828 -23.438 3.248 1 67.62 162 GLU A O 1
ATOM 1264 N N . TYR A 1 163 ? 21.094 -24.797 3.646 1 67.19 163 TYR A N 1
ATOM 1265 C CA . TYR A 1 163 ? 21.828 -25.5 4.703 1 67.19 163 TYR A CA 1
ATOM 1266 C C . TYR A 1 163 ? 22.328 -26.844 4.215 1 67.19 163 TYR A C 1
ATOM 1268 O O . TYR A 1 163 ? 23.234 -27.438 4.816 1 67.19 163 TYR A O 1
ATOM 1276 N N . GLY A 1 164 ? 21.984 -27.297 3.014 1 62.97 164 GLY A N 1
ATOM 1277 C CA . GLY A 1 164 ? 22.375 -28.609 2.518 1 62.97 164 GLY A CA 1
ATOM 1278 C C . GLY A 1 164 ? 21.75 -29.75 3.295 1 62.97 164 GLY A C 1
ATOM 1279 O O . GLY A 1 164 ? 20.938 -29.531 4.191 1 62.97 164 GLY A O 1
ATOM 1280 N N . PHE A 1 165 ? 21.734 -31.062 2.723 1 58.84 165 PHE A N 1
ATOM 1281 C CA . PHE A 1 165 ? 21.203 -32.25 3.346 1 58.84 165 PHE A CA 1
ATOM 1282 C C . PHE A 1 165 ? 22.031 -32.656 4.57 1 58.84 165 PHE A C 1
ATOM 1284 O O . PHE A 1 165 ? 22.859 -33.562 4.504 1 58.84 165 PHE A O 1
ATOM 1291 N N . THR A 1 166 ? 22.516 -31.812 5.238 1 58.94 166 THR A N 1
ATOM 1292 C CA . THR A 1 166 ? 23.297 -32.188 6.414 1 58.94 166 THR A CA 1
ATOM 1293 C C . THR A 1 166 ? 22.406 -32.281 7.648 1 58.94 166 THR A C 1
ATOM 1295 O O . THR A 1 166 ? 21.203 -31.984 7.582 1 58.94 166 THR A O 1
ATOM 1298 N N . SER A 1 167 ? 22.844 -32.969 8.727 1 59.38 167 SER A N 1
ATOM 1299 C CA . SER A 1 167 ? 22.156 -33 10.008 1 59.38 167 SER A CA 1
ATOM 1300 C C . SER A 1 167 ? 21.391 -31.688 10.242 1 59.38 167 SER A C 1
ATOM 1302 O O . SER A 1 167 ? 20.391 -31.672 10.969 1 59.38 167 SER A O 1
ATOM 1304 N N . ASN A 1 168 ? 21.734 -30.844 9.406 1 59.72 168 ASN A N 1
ATOM 1305 C CA . ASN A 1 168 ? 21.234 -29.469 9.484 1 59.72 168 ASN A CA 1
ATOM 1306 C C . ASN A 1 168 ? 19.875 -29.344 8.812 1 59.72 168 ASN A C 1
ATOM 1308 O O . ASN A 1 168 ? 19.109 -28.422 9.133 1 59.72 168 ASN A O 1
ATOM 1312 N N . PHE A 1 169 ? 19.609 -30.453 7.98 1 60.44 169 PHE A N 1
ATOM 1313 C CA . PHE A 1 169 ? 18.297 -30.406 7.34 1 60.44 169 PHE A CA 1
ATOM 1314 C C . PHE A 1 169 ? 17.188 -30.625 8.359 1 60.44 169 PHE A C 1
ATOM 1316 O O . PHE A 1 169 ? 16.188 -29.906 8.352 1 60.44 169 PHE A O 1
ATOM 1323 N N . PHE A 1 170 ? 17.422 -31.641 9.148 1 62.12 170 PHE A N 1
ATOM 1324 C CA . PHE A 1 170 ? 16.438 -31.891 10.203 1 62.12 170 PHE A CA 1
ATOM 1325 C C . PHE A 1 170 ? 16.312 -30.672 11.117 1 62.12 170 PHE A C 1
ATOM 1327 O O . PHE A 1 170 ? 15.211 -30.344 11.562 1 62.12 170 PHE A O 1
ATOM 1334 N N . TYR A 1 171 ? 17.438 -30.094 11.312 1 62.88 171 TYR A N 1
ATOM 1335 C CA . TYR A 1 171 ? 17.406 -28.859 12.102 1 62.88 171 TYR A CA 1
ATOM 1336 C C . TYR A 1 171 ? 16.609 -27.781 11.383 1 62.88 171 TYR A C 1
ATOM 1338 O O . TYR A 1 171 ? 15.898 -27 12.023 1 62.88 171 TYR A O 1
ATOM 1346 N N . SER A 1 172 ? 16.672 -27.922 10.125 1 63.19 172 SER A N 1
ATOM 1347 C CA . SER A 1 172 ? 15.938 -26.922 9.359 1 63.19 172 SER A CA 1
ATOM 1348 C C . SER A 1 172 ? 14.43 -27.141 9.469 1 63.19 172 SER A C 1
ATOM 1350 O O . SER A 1 172 ? 13.664 -26.188 9.602 1 63.19 172 SER A O 1
ATOM 1352 N N . ILE A 1 173 ? 14.062 -28.438 9.375 1 69.38 173 ILE A N 1
ATOM 1353 C CA . ILE A 1 173 ? 12.648 -28.766 9.508 1 69.38 173 ILE A CA 1
ATOM 1354 C C . ILE A 1 173 ? 12.148 -28.359 10.891 1 69.38 173 ILE A C 1
ATOM 1356 O O . ILE A 1 173 ? 11.062 -27.797 11.016 1 69.38 173 ILE A O 1
ATOM 1360 N N . LEU A 1 174 ? 12.984 -28.672 11.82 1 71.06 174 LEU A N 1
ATOM 1361 C CA . LEU A 1 174 ? 12.617 -28.312 13.188 1 71.06 174 LEU A CA 1
ATOM 1362 C C . LEU A 1 174 ? 12.531 -26.797 13.344 1 71.06 174 LEU A C 1
ATOM 1364 O O . LEU A 1 174 ? 11.641 -26.281 14.031 1 71.06 174 LEU A O 1
ATOM 1368 N N . THR A 1 175 ? 13.453 -26.219 12.688 1 68.88 175 THR A N 1
ATOM 1369 C CA . THR A 1 175 ? 13.453 -24.75 12.766 1 68.88 175 THR A CA 1
ATOM 1370 C C . THR A 1 175 ? 12.203 -24.188 12.102 1 68.88 175 THR A C 1
ATOM 1372 O O . THR A 1 175 ? 11.594 -23.25 12.617 1 68.88 175 THR A O 1
ATOM 1375 N N . ILE A 1 176 ? 11.852 -24.766 10.961 1 70.94 176 ILE A N 1
ATOM 1376 C CA . ILE A 1 176 ? 10.656 -24.312 10.258 1 70.94 176 ILE A CA 1
ATOM 1377 C C . ILE A 1 176 ? 9.422 -24.547 11.133 1 70.94 176 ILE A C 1
ATOM 1379 O O . ILE A 1 176 ? 8.57 -23.672 11.266 1 70.94 176 ILE A O 1
ATOM 1383 N N . ALA A 1 177 ? 9.398 -25.719 11.68 1 72.62 177 ALA A N 1
ATOM 1384 C CA . ALA A 1 177 ? 8.281 -26.047 12.57 1 72.62 177 ALA A CA 1
ATOM 1385 C C . ALA A 1 177 ? 8.234 -25.094 13.758 1 72.62 177 ALA A C 1
ATOM 1387 O O . ALA A 1 177 ? 7.164 -24.609 14.133 1 72.62 177 ALA A O 1
ATOM 1388 N N . LEU A 1 178 ? 9.359 -24.859 14.305 1 72.56 178 LEU A N 1
ATOM 1389 C CA . LEU A 1 178 ? 9.438 -23.953 15.453 1 72.56 178 LEU A CA 1
ATOM 1390 C C . LEU A 1 178 ? 9.008 -22.547 15.07 1 72.56 178 LEU A C 1
ATOM 1392 O O . LEU A 1 178 ? 8.32 -21.875 15.844 1 72.56 178 LEU A O 1
ATOM 1396 N N . VAL A 1 179 ? 9.367 -22.25 13.898 1 71.25 179 VAL A N 1
ATOM 1397 C CA . VAL A 1 179 ? 9.031 -20.906 13.453 1 71.25 179 VAL A CA 1
ATOM 1398 C C . VAL A 1 179 ? 7.531 -20.781 13.219 1 71.25 179 VAL A C 1
ATOM 1400 O O . VAL A 1 179 ? 6.914 -19.781 13.586 1 71.25 179 VAL A O 1
ATOM 1403 N N . ILE A 1 180 ? 7.043 -21.828 12.641 1 72.06 180 ILE A N 1
ATOM 1404 C CA . ILE A 1 180 ? 5.602 -21.828 12.43 1 72.06 180 ILE A CA 1
ATOM 1405 C C . ILE A 1 180 ? 4.883 -21.719 13.773 1 72.06 180 ILE A C 1
ATOM 1407 O O . ILE A 1 180 ? 3.951 -20.922 13.922 1 72.06 180 ILE A O 1
ATOM 1411 N N . VAL A 1 181 ? 5.375 -22.484 14.703 1 72.75 181 VAL A N 1
ATOM 1412 C CA . VAL A 1 181 ? 4.777 -22.469 16.031 1 72.75 181 VAL A CA 1
ATOM 1413 C C . VAL A 1 181 ? 4.969 -21.094 16.672 1 72.75 181 VAL A C 1
ATOM 1415 O O . VAL A 1 181 ? 4.043 -20.562 17.281 1 72.75 181 VAL A O 1
ATOM 1418 N N . ALA A 1 182 ? 6.145 -20.625 16.531 1 72.12 182 ALA A N 1
ATOM 1419 C CA . ALA A 1 182 ? 6.438 -19.312 17.109 1 72.12 182 ALA A CA 1
ATOM 1420 C C . ALA A 1 182 ? 5.535 -18.234 16.5 1 72.12 182 ALA A C 1
ATOM 1422 O O . ALA A 1 182 ? 5.027 -17.375 17.219 1 72.12 182 ALA A O 1
ATOM 1423 N N . ILE A 1 183 ? 5.363 -18.328 15.242 1 71.56 183 ILE A N 1
ATOM 1424 C CA . ILE A 1 183 ? 4.516 -17.359 14.562 1 71.56 183 ILE A CA 1
ATOM 1425 C C . ILE A 1 183 ? 3.074 -17.5 15.047 1 71.56 183 ILE A C 1
ATOM 1427 O O . ILE A 1 183 ? 2.402 -16.516 15.336 1 71.56 183 ILE A O 1
ATOM 1431 N N . ILE A 1 184 ? 2.695 -18.719 15.18 1 69.88 184 ILE A N 1
ATOM 1432 C CA . ILE A 1 184 ? 1.343 -18.984 15.656 1 69.88 184 ILE A CA 1
ATOM 1433 C C . ILE A 1 184 ? 1.188 -18.453 17.078 1 69.88 184 ILE A C 1
ATOM 1435 O O . ILE A 1 184 ? 0.176 -17.828 17.406 1 69.88 184 ILE A O 1
ATOM 1439 N N . LEU A 1 185 ? 2.18 -18.703 17.859 1 72.25 185 LEU A N 1
ATOM 1440 C CA . LEU A 1 185 ? 2.141 -18.234 19.25 1 72.25 185 LEU A CA 1
ATOM 1441 C C . LEU A 1 185 ? 2.117 -16.719 19.297 1 72.25 185 LEU A C 1
ATOM 1443 O O . LEU A 1 185 ? 1.364 -16.125 20.078 1 72.25 185 LEU A O 1
ATOM 1447 N N . LEU A 1 186 ? 2.957 -16.141 18.516 1 70.94 186 LEU A N 1
ATOM 1448 C CA . LEU A 1 186 ? 3 -14.688 18.484 1 70.94 186 LEU A CA 1
ATOM 1449 C C . LEU A 1 186 ? 1.673 -14.109 18 1 70.94 186 LEU A C 1
ATOM 1451 O O . LEU A 1 186 ? 1.201 -13.102 18.531 1 70.94 186 LEU A O 1
ATOM 1455 N N . LEU A 1 187 ? 1.19 -14.766 17.031 1 69.94 187 LEU A N 1
ATOM 1456 C CA . LEU A 1 187 ? -0.105 -14.328 16.516 1 69.94 187 LEU A CA 1
ATOM 1457 C C . LEU A 1 187 ? -1.192 -14.508 17.578 1 69.94 187 LEU A C 1
ATOM 1459 O O . LEU A 1 187 ? -2.07 -13.656 17.719 1 69.94 187 LEU A O 1
ATOM 1463 N N . ARG A 1 188 ? -1.172 -15.625 18.25 1 65.38 188 ARG A N 1
ATOM 1464 C CA . ARG A 1 188 ? -2.119 -15.875 19.328 1 65.38 188 ARG A CA 1
ATOM 1465 C C . ARG A 1 188 ? -1.972 -14.836 20.438 1 65.38 188 ARG A C 1
ATOM 1467 O O . ARG A 1 188 ? -2.969 -14.344 20.969 1 65.38 188 ARG A O 1
ATOM 1474 N N . VAL A 1 189 ? -0.777 -14.625 20.797 1 65.25 189 VAL A N 1
ATOM 1475 C CA . VAL A 1 189 ? -0.511 -13.617 21.812 1 65.25 189 VAL A CA 1
ATOM 1476 C C . VAL A 1 189 ? -1.016 -12.258 21.344 1 65.25 189 VAL A C 1
ATOM 1478 O O . VAL A 1 189 ? -1.618 -11.508 22.125 1 65.25 189 VAL A O 1
ATOM 1481 N N . SER A 1 190 ? -0.668 -11.961 20.109 1 64.38 190 SER A N 1
ATOM 1482 C CA . SER A 1 190 ? -1.143 -10.695 19.547 1 64.38 190 SER A CA 1
ATOM 1483 C C . SER A 1 190 ? -2.664 -10.617 19.578 1 64.38 190 SER A C 1
ATOM 1485 O O . SER A 1 190 ? -3.232 -9.562 19.875 1 64.38 190 SER A O 1
ATOM 1487 N N . TYR A 1 191 ? -3.225 -11.734 19.266 1 61.56 191 TYR A N 1
ATOM 1488 C CA . TYR A 1 191 ? -4.68 -11.828 19.312 1 61.56 191 TYR A CA 1
ATOM 1489 C C . TYR A 1 191 ? -5.195 -11.656 20.734 1 61.56 191 TYR A C 1
ATOM 1491 O O . TYR A 1 191 ? -6.156 -10.914 20.969 1 61.56 191 TYR A O 1
ATOM 1499 N N . VAL A 1 192 ? -4.68 -12.531 21.641 1 58.47 192 VAL A N 1
ATOM 1500 C CA . VAL A 1 192 ? -5.086 -12.477 23.047 1 58.47 192 VAL A CA 1
ATOM 1501 C C . VAL A 1 192 ? -4.863 -11.078 23.594 1 58.47 192 VAL A C 1
ATOM 1503 O O . VAL A 1 192 ? -5.699 -10.547 24.328 1 58.47 192 VAL A O 1
ATOM 1506 N N . LEU A 1 193 ? -3.727 -10.633 23.359 1 56.19 193 LEU A N 1
ATOM 1507 C CA . LEU A 1 193 ? -3.453 -9.266 23.797 1 56.19 193 LEU A CA 1
ATOM 1508 C C . LEU A 1 193 ? -4.461 -8.289 23.203 1 56.19 193 LEU A C 1
ATOM 1510 O O . LEU A 1 193 ? -4.895 -7.355 23.875 1 56.19 193 LEU A O 1
ATOM 1514 N N . PHE A 1 194 ? -4.699 -8.633 22.062 1 53 194 PHE A N 1
ATOM 1515 C CA . PHE A 1 194 ? -5.707 -7.812 21.406 1 53 194 PHE A CA 1
ATOM 1516 C C . PHE A 1 194 ? -7.098 -8.133 21.938 1 53 194 PHE A C 1
ATOM 1518 O O . PHE A 1 194 ? -7.953 -7.25 22.031 1 53 194 PHE A O 1
ATOM 1525 N N . TRP A 1 195 ? -7.441 -9.422 22.219 1 46.91 195 TRP A N 1
ATOM 1526 C CA . TRP A 1 195 ? -8.703 -9.859 22.797 1 46.91 195 TRP A CA 1
ATOM 1527 C C . TRP A 1 195 ? -8.734 -9.609 24.312 1 46.91 195 TRP A C 1
ATOM 1529 O O . TRP A 1 195 ? -9.758 -9.211 24.859 1 46.91 195 TRP A O 1
ATOM 1539 N N . TRP A 1 196 ? -7.906 -10.188 25.078 1 45.09 196 TRP A N 1
ATOM 1540 C CA . TRP A 1 196 ? -8.031 -10.055 26.531 1 45.09 196 TRP A CA 1
ATOM 1541 C C . TRP A 1 196 ? -8.094 -8.586 26.938 1 45.09 196 TRP A C 1
ATOM 1543 O O . TRP A 1 196 ? -8.43 -8.273 28.078 1 45.09 196 TRP A O 1
ATOM 1553 N N . PHE A 1 197 ? -7.535 -7.758 26.312 1 42.25 197 PHE A N 1
ATOM 1554 C CA . PHE A 1 197 ? -7.891 -6.387 26.656 1 42.25 197 PHE A CA 1
ATOM 1555 C C . PHE A 1 197 ? -8.977 -5.855 25.734 1 42.25 197 PHE A C 1
ATOM 1557 O O . PHE A 1 197 ? -8.688 -5.066 24.828 1 42.25 197 PHE A O 1
ATOM 1564 N N . PRO A 1 198 ? -10.07 -6.555 25.875 1 49.06 198 PRO A N 1
ATOM 1565 C CA . PRO A 1 198 ? -11.25 -6.148 25.109 1 49.06 198 PRO A CA 1
ATOM 1566 C C . PRO A 1 198 ? -11.375 -4.633 24.969 1 49.06 198 PRO A C 1
ATOM 1568 O O . PRO A 1 198 ? -11.906 -4.141 23.969 1 49.06 198 PRO A O 1
ATOM 1571 N N . GLU A 1 199 ? -11.102 -4.008 26.062 1 45.47 199 GLU A N 1
ATOM 1572 C CA . GLU A 1 199 ? -11.047 -2.551 26.094 1 45.47 199 GLU A CA 1
ATOM 1573 C C . GLU A 1 199 ? -10 -2.008 25.125 1 45.47 199 GLU A C 1
ATOM 1575 O O . GLU A 1 199 ? -10.156 -0.911 24.594 1 45.47 199 GLU A O 1
ATOM 1580 N N . ILE A 1 200 ? -9.016 -2.684 25.062 1 44.53 200 ILE A N 1
ATOM 1581 C CA . ILE A 1 200 ? -7.953 -2.293 24.141 1 44.53 200 ILE A CA 1
ATOM 1582 C C . ILE A 1 200 ? -8.352 -2.645 22.703 1 44.53 200 ILE A C 1
ATOM 1584 O O . ILE A 1 200 ? -8.031 -1.913 21.766 1 44.53 200 ILE A O 1
ATOM 1588 N N . ARG A 1 201 ? -8.922 -3.869 22.5 1 48.53 201 ARG A N 1
ATOM 1589 C CA . ARG A 1 201 ? -9.516 -4.238 21.219 1 48.53 201 ARG A CA 1
ATOM 1590 C C . ARG A 1 201 ? -10.469 -3.158 20.734 1 48.53 201 ARG A C 1
ATOM 1592 O O . ARG A 1 201 ? -10.445 -2.789 19.547 1 48.53 201 ARG A O 1
ATOM 1599 N N . ASN A 1 202 ? -11.469 -3.068 21.609 1 48.31 202 ASN A N 1
ATOM 1600 C CA . ASN A 1 202 ? -12.383 -1.965 21.328 1 48.31 202 ASN A CA 1
ATOM 1601 C C . ASN A 1 202 ? -11.625 -0.651 21.141 1 48.31 202 ASN A C 1
ATOM 1603 O O . ASN A 1 202 ? -12.141 0.28 20.516 1 48.31 202 ASN A O 1
ATOM 1607 N N . PHE A 1 203 ? -10.602 -0.649 21.812 1 43.72 203 PHE A N 1
ATOM 1608 C CA . PHE A 1 203 ? -9.727 0.511 21.719 1 43.72 203 PHE A CA 1
ATOM 1609 C C . PHE A 1 203 ? -8.875 0.437 20.453 1 43.72 203 PHE A C 1
ATOM 1611 O O . PHE A 1 203 ? -8.617 1.457 19.812 1 43.72 203 PHE A O 1
ATOM 1618 N N . ILE A 1 204 ? -8.266 -0.675 20.094 1 46 204 ILE A N 1
ATOM 1619 C CA . ILE A 1 204 ? -7.391 -0.801 18.938 1 46 204 ILE A CA 1
ATOM 1620 C C . ILE A 1 204 ? -8.219 -1.054 17.688 1 46 204 ILE A C 1
ATOM 1622 O O . ILE A 1 204 ? -7.945 -0.486 16.625 1 46 204 ILE A O 1
ATOM 1626 N N . ILE A 1 205 ? -9.055 -2.189 17.625 1 48.81 205 ILE A N 1
ATOM 1627 C CA . ILE A 1 205 ? -9.961 -2.396 16.5 1 48.81 205 ILE A CA 1
ATOM 1628 C C . ILE A 1 205 ? -11.398 -2.088 16.938 1 48.81 205 ILE A C 1
ATOM 1630 O O . ILE A 1 205 ? -12.07 -2.941 17.516 1 48.81 205 ILE A O 1
ATOM 1634 N N . PRO A 1 206 ? -11.734 -0.891 17.172 1 44.09 206 PRO A N 1
ATOM 1635 C CA . PRO A 1 206 ? -13.078 -0.578 17.672 1 44.09 206 PRO A CA 1
ATOM 1636 C C . PRO A 1 206 ? -14.172 -1.333 16.922 1 44.09 206 PRO A C 1
ATOM 1638 O O . PRO A 1 206 ? -14.086 -1.496 15.695 1 44.09 206 PRO A O 1
ATOM 1641 N N . GLU A 1 207 ? -14.766 -2.266 17.531 1 45.69 207 GLU A N 1
ATOM 1642 C CA . GLU A 1 207 ? -15.906 -3.004 17 1 45.69 207 GLU A CA 1
ATOM 1643 C C . GLU A 1 207 ? -16.688 -2.166 16 1 45.69 207 GLU A C 1
ATOM 1645 O O . GLU A 1 207 ? -17.312 -2.707 15.078 1 45.69 207 GLU A O 1
ATOM 1650 N N . ASN A 1 208 ? -17.453 -1.1 16.594 1 42 208 ASN A N 1
ATOM 1651 C CA . ASN A 1 208 ? -18.5 -0.417 15.844 1 42 208 ASN A CA 1
ATOM 1652 C C . ASN A 1 208 ? -17.969 0.179 14.547 1 42 208 ASN A C 1
ATOM 1654 O O . ASN A 1 208 ? -16.75 0.332 14.375 1 42 208 ASN A O 1
ATOM 1658 N N . GLN A 1 209 ? -18.875 0.932 13.828 1 43.91 209 GLN A N 1
ATOM 1659 C CA . GLN A 1 209 ? -18.938 1.688 12.586 1 43.91 209 GLN A CA 1
ATOM 1660 C C . GLN A 1 209 ? -17.625 2.428 12.328 1 43.91 209 GLN A C 1
ATOM 1662 O O . GLN A 1 209 ? -17.203 2.572 11.172 1 43.91 209 GLN A O 1
ATOM 1667 N N . ASP A 1 210 ? -17.172 3.488 13.086 1 43.31 210 ASP A N 1
ATOM 1668 C CA . ASP A 1 210 ? -16.312 4.621 12.789 1 43.31 210 ASP A CA 1
ATOM 1669 C C . ASP A 1 210 ? -14.836 4.223 12.875 1 43.31 210 ASP A C 1
ATOM 1671 O O . ASP A 1 210 ? -14.188 4.449 13.898 1 43.31 210 ASP A O 1
ATOM 1675 N N . ASP A 1 211 ? -14.406 3.23 12.664 1 49 211 ASP A N 1
ATOM 1676 C CA . ASP A 1 211 ? -13.016 2.781 12.734 1 49 211 ASP A CA 1
ATOM 1677 C C . ASP A 1 211 ? -12.062 3.869 12.242 1 49 211 ASP A C 1
ATOM 1679 O O . ASP A 1 211 ? -11.648 3.857 11.078 1 49 211 ASP A O 1
ATOM 1683 N N . LYS A 1 212 ? -11.945 5.109 12.984 1 49.66 212 LYS A N 1
ATOM 1684 C CA . LYS A 1 212 ? -11.383 6.445 12.805 1 49.66 212 LYS A CA 1
ATOM 1685 C C . LYS A 1 212 ? -9.891 6.371 12.492 1 49.66 212 LYS A C 1
ATOM 1687 O O . LYS A 1 212 ? -9.367 7.199 11.75 1 49.66 212 LYS A O 1
ATOM 1692 N N . HIS A 1 213 ? -9.156 5.203 13.023 1 56.06 213 HIS A N 1
ATOM 1693 C CA . HIS A 1 213 ? -7.711 5.41 12.93 1 56.06 213 HIS A CA 1
ATOM 1694 C C . HIS A 1 213 ? -7.062 4.352 12.047 1 56.06 213 HIS A C 1
ATOM 1696 O O . HIS A 1 213 ? -5.836 4.211 12.031 1 56.06 213 HIS A O 1
ATOM 1702 N N . ASP A 1 214 ? -7.754 3.648 11.203 1 64.81 214 ASP A N 1
ATOM 1703 C CA . ASP A 1 214 ? -7.18 2.709 10.242 1 64.81 214 ASP A CA 1
ATOM 1704 C C . ASP A 1 214 ? -6.234 1.73 10.93 1 64.81 214 ASP A C 1
ATOM 1706 O O . ASP A 1 214 ? -5.172 1.4 10.398 1 64.81 214 ASP A O 1
ATOM 1710 N N . GLN A 1 215 ? -6.48 1.311 12.078 1 74.69 215 GLN A N 1
ATOM 1711 C CA . GLN A 1 215 ? -5.641 0.474 12.93 1 74.69 215 GLN A CA 1
ATOM 1712 C C . GLN A 1 215 ? -5.5 -0.931 12.352 1 74.69 215 GLN A C 1
ATOM 1714 O O . GLN A 1 215 ? -4.469 -1.583 12.539 1 74.69 215 GLN A O 1
ATOM 1719 N N . ASP A 1 216 ? -6.492 -1.291 11.68 1 80.75 216 ASP A N 1
ATOM 1720 C CA . ASP A 1 216 ? -6.477 -2.645 11.133 1 80.75 216 ASP A CA 1
ATOM 1721 C C . ASP A 1 216 ? -5.371 -2.807 10.094 1 80.75 216 ASP A C 1
ATOM 1723 O O . ASP A 1 216 ? -4.629 -3.791 10.109 1 80.75 216 ASP A O 1
ATOM 1727 N N . ILE A 1 217 ? -5.254 -1.814 9.297 1 86.69 217 ILE A N 1
ATOM 1728 C CA . ILE A 1 217 ? -4.223 -1.871 8.266 1 86.69 217 ILE A CA 1
ATOM 1729 C C . ILE A 1 217 ? -2.844 -1.752 8.906 1 86.69 217 ILE A C 1
ATOM 1731 O O . ILE A 1 217 ? -1.906 -2.449 8.516 1 86.69 217 ILE A O 1
ATOM 1735 N N . ARG A 1 218 ? -2.721 -0.885 9.922 1 88.06 218 ARG A N 1
ATOM 1736 C CA . ARG A 1 218 ? -1.47 -0.712 10.656 1 88.06 218 ARG A CA 1
ATOM 1737 C C . ARG A 1 218 ? -0.986 -2.037 11.234 1 88.06 218 ARG A C 1
ATOM 1739 O O . ARG A 1 218 ? 0.18 -2.402 11.07 1 88.06 218 ARG A O 1
ATOM 1746 N N . PHE A 1 219 ? -1.874 -2.641 11.781 1 84.81 219 PHE A N 1
ATOM 1747 C CA . PHE A 1 219 ? -1.544 -3.891 12.461 1 84.81 219 PHE A CA 1
ATOM 1748 C C . PHE A 1 219 ? -1.202 -4.977 11.445 1 84.81 219 PHE A C 1
ATOM 1750 O O . PHE A 1 219 ? -0.22 -5.703 11.617 1 84.81 219 PHE A O 1
ATOM 1757 N N . SER A 1 220 ? -2.004 -5.145 10.469 1 88.31 220 SER A N 1
ATOM 1758 C CA . SER A 1 220 ? -1.838 -6.219 9.5 1 88.31 220 SER A CA 1
ATOM 1759 C C . SER A 1 220 ? -0.507 -6.102 8.766 1 88.31 220 SER A C 1
ATOM 1761 O O . SER A 1 220 ? 0.255 -7.066 8.688 1 88.31 220 SER A O 1
ATOM 1763 N N . LEU A 1 221 ? -0.203 -4.934 8.297 1 91.56 221 LEU A N 1
ATOM 1764 C CA . LEU A 1 221 ? 1.013 -4.746 7.512 1 91.56 221 LEU A CA 1
ATOM 1765 C C . LEU A 1 221 ? 2.246 -4.77 8.406 1 91.56 221 LEU A C 1
ATOM 1767 O O . LEU A 1 221 ? 3.305 -5.258 8.008 1 91.56 221 LEU A O 1
ATOM 1771 N N . SER A 1 222 ? 2.098 -4.223 9.562 1 90.31 222 SER A N 1
ATOM 1772 C CA . SER A 1 222 ? 3.219 -4.27 10.5 1 90.31 222 SER A CA 1
ATOM 1773 C C . SER A 1 222 ? 3.547 -5.707 10.898 1 90.31 222 SER A C 1
ATOM 1775 O O . SER A 1 222 ? 4.715 -6.09 10.953 1 90.31 222 SER A O 1
ATOM 1777 N N . LEU A 1 223 ? 2.543 -6.477 11.172 1 87.19 223 LEU A N 1
ATOM 1778 C CA . LEU A 1 223 ? 2.758 -7.875 11.531 1 87.19 223 LEU A CA 1
ATOM 1779 C C . LEU A 1 223 ? 3.398 -8.641 10.375 1 87.19 223 LEU A C 1
ATOM 1781 O O . LEU A 1 223 ? 4.273 -9.484 10.594 1 87.19 223 LEU A O 1
ATOM 1785 N N . LEU A 1 224 ? 2.879 -8.391 9.227 1 89.88 224 LEU A N 1
ATOM 1786 C CA . LEU A 1 224 ? 3.457 -9.008 8.047 1 89.88 224 LEU A CA 1
ATOM 1787 C C . LEU A 1 224 ? 4.957 -8.75 7.965 1 89.88 224 LEU A C 1
ATOM 1789 O O . LEU A 1 224 ? 5.75 -9.688 7.836 1 89.88 224 LEU A O 1
ATOM 1793 N N . LEU A 1 225 ? 5.332 -7.5 8.109 1 91.62 225 LEU A N 1
ATOM 1794 C CA . LEU A 1 225 ? 6.734 -7.125 7.941 1 91.62 225 LEU A CA 1
ATOM 1795 C C . LEU A 1 225 ? 7.57 -7.617 9.117 1 91.62 225 LEU A C 1
ATOM 1797 O O . LEU A 1 225 ? 8.742 -7.965 8.953 1 91.62 225 LEU A O 1
ATOM 1801 N N . ILE A 1 226 ? 7.027 -7.641 10.242 1 88.06 226 ILE A N 1
ATOM 1802 C CA . ILE A 1 226 ? 7.73 -8.164 11.406 1 88.06 226 ILE A CA 1
ATOM 1803 C C . ILE A 1 226 ? 8.008 -9.648 11.219 1 88.06 226 ILE A C 1
ATOM 1805 O O . ILE A 1 226 ? 9.125 -10.117 11.453 1 88.06 226 ILE A O 1
ATOM 1809 N N . PHE A 1 227 ? 7.062 -10.367 10.766 1 86.81 227 PHE A N 1
ATOM 1810 C CA . PHE A 1 227 ? 7.238 -11.805 10.57 1 86.81 227 PHE A CA 1
ATOM 1811 C C . PHE A 1 227 ? 8.227 -12.078 9.445 1 86.81 227 PHE A C 1
ATOM 1813 O O . PHE A 1 227 ? 9.039 -13.008 9.539 1 86.81 227 PHE A O 1
ATOM 1820 N N . VAL A 1 228 ? 8.055 -11.375 8.406 1 87.75 228 VAL A N 1
ATOM 1821 C CA . VAL A 1 228 ? 9.008 -11.508 7.316 1 87.75 228 VAL A CA 1
ATOM 1822 C C . VAL A 1 228 ? 10.422 -11.219 7.828 1 87.75 228 VAL A C 1
ATOM 1824 O O . VAL A 1 228 ? 11.367 -11.914 7.461 1 87.75 228 VAL A O 1
ATOM 1827 N N . SER A 1 229 ? 10.578 -10.227 8.688 1 87.5 229 SER A N 1
ATOM 1828 C CA . SER A 1 229 ? 11.867 -9.875 9.266 1 87.5 229 SER A CA 1
ATOM 1829 C C . SER A 1 229 ? 12.398 -10.984 10.156 1 87.5 229 SER A C 1
ATOM 1831 O O . SER A 1 229 ? 13.594 -11.289 10.133 1 87.5 229 SER A O 1
ATOM 1833 N N . ILE A 1 230 ? 11.586 -11.539 10.844 1 82.75 230 ILE A N 1
ATOM 1834 C CA . ILE A 1 230 ? 11.977 -12.641 11.719 1 82.75 230 ILE A CA 1
ATOM 1835 C C . ILE A 1 230 ? 12.469 -13.812 10.883 1 82.75 230 ILE A C 1
ATOM 1837 O O . ILE A 1 230 ? 13.461 -14.461 11.227 1 82.75 230 ILE A O 1
ATOM 1841 N N . MET A 1 231 ? 11.766 -14.109 9.781 1 82.75 231 MET A N 1
ATOM 1842 C CA . MET A 1 231 ? 12.188 -15.172 8.875 1 82.75 231 MET A CA 1
ATOM 1843 C C . MET A 1 231 ? 13.586 -14.906 8.336 1 82.75 231 MET A C 1
ATOM 1845 O O . MET A 1 231 ? 14.391 -15.828 8.188 1 82.75 231 MET A O 1
ATOM 1849 N N . LEU A 1 232 ? 13.812 -13.656 8.086 1 82.38 232 LEU A N 1
ATOM 1850 C CA . LEU A 1 232 ? 15.125 -13.281 7.566 1 82.38 232 LEU A CA 1
ATOM 1851 C C . LEU A 1 232 ? 16.219 -13.516 8.609 1 82.38 232 LEU A C 1
ATOM 1853 O O . LEU A 1 232 ? 17.312 -13.961 8.281 1 82.38 232 LEU A O 1
ATOM 1857 N N . ILE A 1 233 ? 15.93 -13.211 9.859 1 79.25 233 ILE A N 1
ATOM 1858 C CA . ILE A 1 233 ? 16.875 -13.422 10.945 1 79.25 233 ILE A CA 1
ATOM 1859 C C . ILE A 1 233 ? 17.172 -14.906 11.102 1 79.25 233 ILE A C 1
ATOM 1861 O O . ILE A 1 233 ? 18.312 -15.305 11.336 1 79.25 233 ILE A O 1
ATOM 1865 N N . LEU A 1 234 ? 16.141 -15.695 10.891 1 74.31 234 LEU A N 1
ATOM 1866 C CA . LEU A 1 234 ? 16.266 -17.141 11.07 1 74.31 234 LEU A CA 1
ATOM 1867 C C . LEU A 1 234 ? 16.797 -17.797 9.805 1 74.31 234 LEU A C 1
ATOM 1869 O O . LEU A 1 234 ? 17.031 -19.016 9.781 1 74.31 234 LEU A O 1
ATOM 1873 N N . LYS A 1 235 ? 16.953 -16.953 8.781 1 74 235 LYS A N 1
ATOM 1874 C CA . LYS A 1 235 ? 17.453 -17.422 7.496 1 74 235 LYS A CA 1
ATOM 1875 C C . LYS A 1 235 ? 16.5 -18.422 6.863 1 74 235 LYS A C 1
ATOM 1877 O O . LYS A 1 235 ? 16.922 -19.438 6.32 1 74 235 LYS A O 1
ATOM 1882 N N . ILE A 1 236 ? 15.297 -18.266 7.203 1 73 236 ILE A N 1
ATOM 1883 C CA . ILE A 1 236 ? 14.219 -19 6.555 1 73 236 ILE A CA 1
ATOM 1884 C C . ILE A 1 236 ? 13.609 -18.156 5.441 1 73 236 ILE A C 1
ATOM 1886 O O . ILE A 1 236 ? 13.734 -16.938 5.445 1 73 236 ILE A O 1
ATOM 1890 N N . ASP A 1 237 ? 13.047 -18.797 4.484 1 75.44 237 ASP A N 1
ATOM 1891 C CA . ASP A 1 237 ? 12.438 -18.062 3.373 1 75.44 237 ASP A CA 1
ATOM 1892 C C . ASP A 1 237 ? 11.258 -17.219 3.852 1 75.44 237 ASP A C 1
ATOM 1894 O O . ASP A 1 237 ? 10.438 -17.688 4.641 1 75.44 237 ASP A O 1
ATOM 1898 N N . VAL A 1 238 ? 11.289 -16.031 3.422 1 81.94 238 VAL A N 1
ATOM 1899 C CA . VAL A 1 238 ? 10.312 -15.039 3.852 1 81.94 238 VAL A CA 1
ATOM 1900 C C . VAL A 1 238 ? 8.914 -15.453 3.391 1 81.94 238 VAL A C 1
ATOM 1902 O O . VAL A 1 238 ? 7.91 -14.992 3.941 1 81.94 238 VAL A O 1
ATOM 1905 N N . VAL A 1 239 ? 8.82 -16.359 2.496 1 81.88 239 VAL A N 1
ATOM 1906 C CA . VAL A 1 239 ? 7.555 -16.812 1.924 1 81.88 239 VAL A CA 1
ATOM 1907 C C . VAL A 1 239 ? 6.695 -17.453 3.01 1 81.88 239 VAL A C 1
ATOM 1909 O O . VAL A 1 239 ? 5.488 -17.219 3.076 1 81.88 239 VAL A O 1
ATOM 1912 N N . LEU A 1 240 ? 7.332 -18.219 3.746 1 81.69 240 LEU A N 1
ATOM 1913 C CA . LEU A 1 240 ? 6.605 -18.891 4.82 1 81.69 240 LEU A CA 1
ATOM 1914 C C . LEU A 1 240 ? 6.031 -17.875 5.805 1 81.69 240 LEU A C 1
ATOM 1916 O O . LEU A 1 240 ? 4.895 -18.031 6.258 1 81.69 240 LEU A O 1
ATOM 1920 N N . GLY A 1 241 ? 6.848 -16.953 6.172 1 83.38 241 GLY A N 1
ATOM 1921 C CA . GLY A 1 241 ? 6.371 -15.906 7.074 1 83.38 241 GLY A CA 1
ATOM 1922 C C . GLY A 1 241 ? 5.195 -15.133 6.516 1 83.38 241 GLY A C 1
ATOM 1923 O O . GLY A 1 241 ? 4.215 -14.891 7.223 1 83.38 241 GLY A O 1
ATOM 1924 N N . ALA A 1 242 ? 5.277 -14.703 5.293 1 88.88 242 ALA A N 1
ATOM 1925 C CA . ALA A 1 242 ? 4.203 -13.945 4.648 1 88.88 242 ALA A CA 1
ATOM 1926 C C . ALA A 1 242 ? 2.926 -14.773 4.562 1 88.88 242 ALA A C 1
ATOM 1928 O O . ALA A 1 242 ? 1.84 -14.297 4.895 1 88.88 242 ALA A O 1
ATOM 1929 N N . PHE A 1 243 ? 3.061 -16 4.211 1 86.94 243 PHE A N 1
ATOM 1930 C CA . PHE A 1 243 ? 1.923 -16.891 4.051 1 86.94 243 PHE A CA 1
ATOM 1931 C C . PHE A 1 243 ? 1.243 -17.141 5.391 1 86.94 243 PHE A C 1
ATOM 1933 O O . PHE A 1 243 ? 0.014 -17.125 5.484 1 86.94 243 PHE A O 1
ATOM 1940 N N . THR A 1 244 ? 2 -17.406 6.352 1 83.81 244 THR A N 1
ATOM 1941 C CA . THR A 1 244 ? 1.462 -17.688 7.676 1 83.81 244 THR A CA 1
ATOM 1942 C C . THR A 1 244 ? 0.697 -16.484 8.219 1 83.81 244 THR A C 1
ATOM 1944 O O . THR A 1 244 ? -0.326 -16.641 8.891 1 83.81 244 THR A O 1
ATOM 1947 N N . THR A 1 245 ? 1.244 -15.344 7.992 1 86.5 245 THR A N 1
ATOM 1948 C CA . THR A 1 245 ? 0.539 -14.141 8.422 1 86.5 245 THR A CA 1
ATOM 1949 C C . THR A 1 245 ? -0.825 -14.039 7.746 1 86.5 245 THR A C 1
ATOM 1951 O O . THR A 1 245 ? -1.821 -13.711 8.391 1 86.5 245 THR A O 1
ATOM 1954 N N . GLY A 1 246 ? -0.856 -14.289 6.457 1 87.75 246 GLY A N 1
ATOM 1955 C CA . GLY A 1 246 ? -2.123 -14.297 5.746 1 87.75 246 GLY A CA 1
ATOM 1956 C C . GLY A 1 246 ? -3.111 -15.305 6.293 1 87.75 246 GLY A C 1
ATOM 1957 O O . GLY A 1 246 ? -4.289 -14.992 6.484 1 87.75 246 GLY A O 1
ATOM 1958 N N . LEU A 1 247 ? -2.609 -16.453 6.512 1 84 247 LEU A N 1
ATOM 1959 C CA . LEU A 1 247 ? -3.441 -17.516 7.07 1 84 247 LEU A CA 1
ATOM 1960 C C . LEU A 1 247 ? -4.008 -17.109 8.43 1 84 247 LEU A C 1
ATOM 1962 O O . LEU A 1 247 ? -5.172 -17.375 8.727 1 84 247 LEU A O 1
ATOM 1966 N N . PHE A 1 248 ? -3.203 -16.516 9.156 1 81.62 248 PHE A N 1
ATOM 1967 C CA . PHE A 1 248 ? -3.613 -16.047 10.469 1 81.62 248 PHE A CA 1
ATOM 1968 C C . PHE A 1 248 ? -4.762 -15.047 10.352 1 81.62 248 PHE A C 1
ATOM 1970 O O . PHE A 1 248 ? -5.75 -15.141 11.086 1 81.62 248 PHE A O 1
ATOM 1977 N N . PHE A 1 249 ? -4.641 -14.141 9.539 1 82.69 249 PHE A N 1
A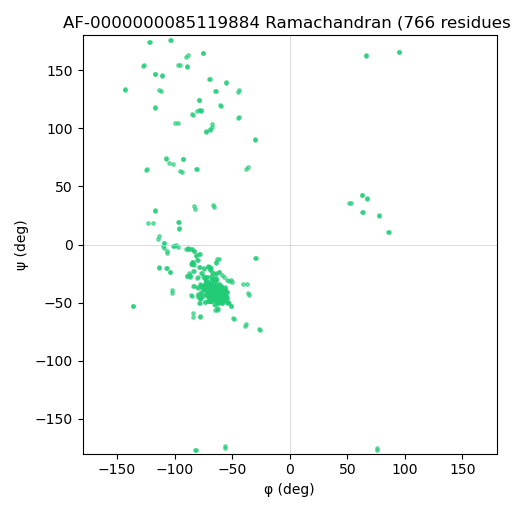TOM 1978 C CA . PHE A 1 249 ? -5.676 -13.125 9.391 1 82.69 249 PHE A CA 1
ATOM 1979 C C . PHE A 1 249 ? -6.973 -13.75 8.883 1 82.69 249 PHE A C 1
ATOM 1981 O O . PHE A 1 249 ? -8.062 -13.344 9.289 1 82.69 249 PHE A O 1
ATOM 1988 N N . LYS A 1 250 ? -6.77 -14.648 8.008 1 82.69 250 LYS A N 1
ATOM 1989 C CA . LYS A 1 250 ? -7.965 -15.32 7.508 1 82.69 250 LYS A CA 1
ATOM 1990 C C . LYS A 1 250 ? -8.672 -16.094 8.617 1 82.69 250 LYS A C 1
ATOM 1992 O O . LYS A 1 250 ? -9.898 -16.109 8.688 1 82.69 250 LYS A O 1
ATOM 1997 N N . MET A 1 251 ? -7.953 -16.703 9.422 1 76.25 251 MET A N 1
ATOM 1998 C CA . MET A 1 251 ? -8.5 -17.562 10.477 1 76.25 251 MET A CA 1
ATOM 1999 C C . MET A 1 251 ? -9.102 -16.719 11.602 1 76.25 251 MET A C 1
ATOM 2001 O O . MET A 1 251 ? -10.18 -17.047 12.109 1 76.25 251 MET A O 1
ATOM 2005 N N . PHE A 1 252 ? -8.5 -15.648 11.938 1 73.31 252 PHE A N 1
ATOM 2006 C CA . PHE A 1 252 ? -8.875 -14.945 13.148 1 73.31 252 PHE A CA 1
ATOM 2007 C C . PHE A 1 252 ? -9.688 -13.695 12.82 1 73.31 252 PHE A C 1
ATOM 2009 O O . PHE A 1 252 ? -10.438 -13.195 13.664 1 73.31 252 PHE A O 1
ATOM 2016 N N . PHE A 1 253 ? -9.516 -13.227 11.656 1 75.75 253 PHE A N 1
ATOM 2017 C CA . PHE A 1 253 ? -10.234 -12.008 11.305 1 75.75 253 PHE A CA 1
ATOM 2018 C C . PHE A 1 253 ? -11.211 -12.266 10.164 1 75.75 253 PHE A C 1
ATOM 2020 O O . PHE A 1 253 ? -11.484 -11.367 9.359 1 75.75 253 PHE A O 1
ATOM 2027 N N . ASN A 1 254 ? -11.633 -13.438 10.148 1 74.38 254 ASN A N 1
ATOM 2028 C CA . ASN A 1 254 ? -12.539 -13.836 9.07 1 74.38 254 ASN A CA 1
ATOM 2029 C C . ASN A 1 254 ? -13.82 -13.016 9.086 1 74.38 254 ASN A C 1
ATOM 2031 O O . ASN A 1 254 ? -14.445 -12.82 8.039 1 74.38 254 ASN A O 1
ATOM 2035 N N . GLN A 1 255 ? -14.141 -12.508 10.164 1 71.56 255 GLN A N 1
ATOM 2036 C CA . GLN A 1 255 ? -15.375 -11.734 10.289 1 71.56 255 GLN A CA 1
ATOM 2037 C C . GLN A 1 255 ? -15.164 -10.289 9.844 1 71.56 255 GLN A C 1
ATOM 2039 O O . GLN A 1 255 ? -16.141 -9.57 9.602 1 71.56 255 GLN A O 1
ATOM 2044 N N . LYS A 1 256 ? -13.953 -9.938 9.734 1 78.62 256 LYS A N 1
ATOM 2045 C CA . LYS A 1 256 ? -13.664 -8.578 9.297 1 78.62 256 LYS A CA 1
ATOM 2046 C C . LYS A 1 256 ? -13.477 -8.516 7.781 1 78.62 256 LYS A C 1
ATOM 2048 O O . LYS A 1 256 ? -12.383 -8.211 7.297 1 78.62 256 LYS A O 1
ATOM 2053 N N . HIS A 1 257 ? -14.539 -8.617 7.105 1 80.25 257 HIS A N 1
ATOM 2054 C CA . HIS A 1 257 ? -14.539 -8.727 5.648 1 80.25 257 HIS A CA 1
ATOM 2055 C C . HIS A 1 257 ? -13.984 -7.465 5.004 1 80.25 257 HIS A C 1
ATOM 2057 O O . HIS A 1 257 ? -13.297 -7.531 3.982 1 80.25 257 HIS A O 1
ATOM 2063 N N . GLU A 1 258 ? -14.211 -6.414 5.695 1 82.06 258 GLU A N 1
ATOM 2064 C CA . GLU A 1 258 ? -13.75 -5.148 5.137 1 82.06 258 GLU A CA 1
ATOM 2065 C C . GLU A 1 258 ? -12.227 -5.066 5.156 1 82.06 258 GLU A C 1
ATOM 2067 O O . GLU A 1 258 ? -11.609 -4.609 4.188 1 82.06 258 GLU A O 1
ATOM 2072 N N . LEU A 1 259 ? -11.703 -5.504 6.25 1 84.25 259 LEU A N 1
ATOM 2073 C CA . LEU A 1 259 ? -10.25 -5.5 6.375 1 84.25 259 LEU A CA 1
ATOM 2074 C C . LEU A 1 259 ? -9.617 -6.402 5.324 1 84.25 259 LEU A C 1
ATOM 2076 O O . LEU A 1 259 ? -8.68 -5.992 4.633 1 84.25 259 LEU A O 1
ATOM 2080 N N . LEU A 1 260 ? -10.148 -7.531 5.203 1 86 260 LEU A N 1
ATOM 2081 C CA . LEU A 1 260 ? -9.617 -8.508 4.254 1 86 260 LEU A CA 1
ATOM 2082 C C . LEU A 1 260 ? -9.75 -8 2.822 1 86 260 LEU A C 1
ATOM 2084 O O . LEU A 1 260 ? -8.836 -8.18 2.01 1 86 260 LEU A O 1
ATOM 2088 N N . GLU A 1 261 ? -10.797 -7.363 2.605 1 86.25 261 GLU A N 1
ATOM 2089 C CA . GLU A 1 261 ? -11.016 -6.801 1.278 1 86.25 261 GLU A CA 1
ATOM 2090 C C . GLU A 1 261 ? -10.016 -5.688 0.973 1 86.25 261 GLU A C 1
ATOM 2092 O O . GLU A 1 261 ? -9.523 -5.586 -0.15 1 86.25 261 GLU A O 1
ATOM 2097 N N . LYS A 1 262 ? -9.742 -4.895 1.929 1 88.12 262 LYS A N 1
ATOM 2098 C CA . LYS A 1 262 ? -8.773 -3.816 1.754 1 88.12 262 LYS A CA 1
ATOM 2099 C C . LYS A 1 262 ? -7.383 -4.367 1.438 1 88.12 262 LYS A C 1
ATOM 2101 O O . LYS A 1 262 ? -6.711 -3.885 0.525 1 88.12 262 LYS A O 1
ATOM 2106 N N . ILE A 1 263 ? -7.055 -5.359 2.176 1 90.62 263 ILE A N 1
ATOM 2107 C CA . ILE A 1 263 ? -5.746 -5.98 2.008 1 90.62 263 ILE A CA 1
ATOM 2108 C C . ILE A 1 263 ? -5.652 -6.617 0.625 1 90.62 263 ILE A C 1
ATOM 2110 O O . ILE A 1 263 ? -4.641 -6.469 -0.068 1 90.62 263 ILE A O 1
ATOM 2114 N N . GLU A 1 264 ? -6.656 -7.242 0.243 1 89.31 264 GLU A N 1
ATOM 2115 C CA . GLU A 1 264 ? -6.684 -7.922 -1.049 1 89.31 264 GLU A CA 1
ATOM 2116 C C . GLU A 1 264 ? -6.668 -6.922 -2.201 1 89.31 264 GLU A C 1
ATOM 2118 O O . GLU A 1 264 ? -5.949 -7.109 -3.184 1 89.31 264 GLU A O 1
ATOM 2123 N N . SER A 1 265 ? -7.441 -5.906 -2.053 1 88.62 265 SER A N 1
ATOM 2124 C CA . SER A 1 265 ? -7.559 -4.914 -3.117 1 88.62 265 SER A CA 1
ATOM 2125 C C . SER A 1 265 ? -6.219 -4.242 -3.396 1 88.62 265 SER A C 1
ATOM 2127 O O . SER A 1 265 ? -5.836 -4.066 -4.555 1 88.62 265 SER A O 1
ATOM 2129 N N . PHE A 1 266 ? -5.523 -3.928 -2.422 1 90.31 266 PHE A N 1
ATOM 2130 C CA . PHE A 1 266 ? -4.234 -3.266 -2.59 1 90.31 266 PHE A CA 1
ATOM 2131 C C . PHE A 1 266 ? -3.186 -4.246 -3.094 1 90.31 266 PHE A C 1
ATOM 2133 O O . PHE A 1 266 ? -2.291 -3.871 -3.855 1 90.31 266 PHE A O 1
ATOM 2140 N N . GLY A 1 267 ? -3.256 -5.395 -2.639 1 91.56 267 GLY A N 1
ATOM 2141 C CA . GLY A 1 267 ? -2.312 -6.41 -3.076 1 91.56 267 GLY A CA 1
ATOM 2142 C C . GLY A 1 267 ? -2.457 -6.766 -4.543 1 91.56 267 GLY A C 1
ATOM 2143 O O . GLY A 1 267 ? -1.497 -6.66 -5.309 1 91.56 267 GLY A O 1
ATOM 2144 N N . TYR A 1 268 ? -3.627 -7.062 -4.922 1 88.56 268 TYR A N 1
ATOM 2145 C CA . TYR A 1 268 ? -3.885 -7.465 -6.301 1 88.56 268 TYR A CA 1
ATOM 2146 C C . TYR A 1 268 ? -3.941 -6.25 -7.223 1 88.56 268 TYR A C 1
ATOM 2148 O O . TYR A 1 268 ? -3.732 -6.371 -8.43 1 88.56 268 TYR A O 1
ATOM 2156 N N . GLY A 1 269 ? -4.137 -5.188 -6.66 1 89.06 269 GLY A N 1
ATOM 2157 C CA . GLY A 1 269 ? -4.301 -3.99 -7.469 1 89.06 269 GLY A CA 1
ATOM 2158 C C . GLY A 1 269 ? -2.99 -3.287 -7.77 1 89.06 269 GLY A C 1
ATOM 2159 O O . GLY A 1 269 ? -2.871 -2.586 -8.773 1 89.06 269 GLY A O 1
ATOM 2160 N N . PHE A 1 270 ? -2.078 -3.502 -6.844 1 92.31 270 PHE A N 1
ATOM 2161 C CA . PHE A 1 270 ? -0.907 -2.65 -7.023 1 92.31 270 PHE A CA 1
ATOM 2162 C C . PHE A 1 270 ? 0.377 -3.449 -6.832 1 92.31 270 PHE A C 1
ATOM 2164 O O . PHE A 1 270 ? 1.195 -3.547 -7.75 1 92.31 270 PHE A O 1
ATOM 2171 N N . PHE A 1 271 ? 0.577 -4.148 -5.797 1 92.88 271 PHE A N 1
ATOM 2172 C CA . PHE A 1 271 ? 1.854 -4.762 -5.453 1 92.88 271 PHE A CA 1
ATOM 2173 C C . PHE A 1 271 ? 2.082 -6.027 -6.273 1 92.88 271 PHE A C 1
ATOM 2175 O O . PHE A 1 271 ? 3.152 -6.211 -6.859 1 92.88 271 PHE A O 1
ATOM 2182 N N . ALA A 1 272 ? 1.077 -6.84 -6.324 1 92.06 272 ALA A N 1
ATOM 2183 C CA . ALA A 1 272 ? 1.215 -8.094 -7.062 1 92.06 272 ALA A CA 1
ATOM 2184 C C . ALA A 1 272 ? 1.497 -7.828 -8.539 1 92.06 272 ALA A C 1
ATOM 2186 O O . ALA A 1 272 ? 2.4 -8.438 -9.125 1 92.06 272 ALA A O 1
ATOM 2187 N N . PRO A 1 273 ? 0.822 -6.887 -9.133 1 93.94 273 PRO A N 1
ATOM 2188 C CA . PRO A 1 273 ? 1.092 -6.598 -10.539 1 93.94 273 PRO A CA 1
ATOM 2189 C C . PRO A 1 273 ? 2.529 -6.148 -10.789 1 93.94 273 PRO A C 1
ATOM 2191 O O . PRO A 1 273 ? 3.115 -6.477 -11.82 1 93.94 273 PRO A O 1
ATOM 2194 N N . ILE A 1 274 ? 3.021 -5.391 -9.906 1 95.38 274 ILE A N 1
ATOM 2195 C CA . ILE A 1 274 ? 4.391 -4.914 -10.07 1 95.38 274 ILE A CA 1
ATOM 2196 C C . ILE A 1 274 ? 5.355 -6.098 -10.07 1 95.38 274 ILE A C 1
ATOM 2198 O O . ILE A 1 274 ? 6.309 -6.125 -10.852 1 95.38 274 ILE A O 1
ATOM 2202 N N . PHE A 1 275 ? 5.109 -7.035 -9.25 1 92.56 275 PHE A N 1
ATOM 2203 C CA . PHE A 1 275 ? 5.93 -8.242 -9.195 1 92.56 275 PHE A CA 1
ATOM 2204 C C . PHE A 1 275 ? 5.879 -8.984 -10.523 1 92.56 275 PHE A C 1
ATOM 2206 O O . PHE A 1 275 ? 6.914 -9.391 -11.062 1 92.56 275 PHE A O 1
ATOM 2213 N N . PHE A 1 276 ? 4.723 -9.133 -11.102 1 93.56 276 PHE A N 1
ATOM 2214 C CA . PHE A 1 276 ? 4.555 -9.891 -12.336 1 93.56 276 PHE A CA 1
ATOM 2215 C C . PHE A 1 276 ? 5.164 -9.148 -13.516 1 93.56 276 PHE A C 1
ATOM 2217 O O . PHE A 1 276 ? 5.797 -9.758 -14.375 1 93.56 276 PHE A O 1
ATOM 2224 N N . ILE A 1 277 ? 4.926 -7.891 -13.516 1 95.75 277 ILE A N 1
ATOM 2225 C CA . ILE A 1 277 ? 5.5 -7.078 -14.578 1 95.75 277 ILE A CA 1
ATOM 2226 C C . ILE A 1 277 ? 7.023 -7.152 -14.516 1 95.75 277 ILE A C 1
ATOM 2228 O O . ILE A 1 277 ? 7.684 -7.324 -15.547 1 95.75 277 ILE A O 1
ATOM 2232 N N . TYR A 1 278 ? 7.57 -7.039 -13.312 1 94.25 278 TYR A N 1
ATOM 2233 C CA . TYR A 1 278 ? 9.016 -7.125 -13.133 1 94.25 278 TYR A CA 1
ATOM 2234 C C . TYR A 1 278 ? 9.539 -8.484 -13.586 1 94.25 278 TYR A C 1
ATOM 2236 O O . TYR A 1 278 ? 10.547 -8.562 -14.297 1 94.25 278 TYR A O 1
ATOM 2244 N N . THR A 1 279 ? 8.922 -9.516 -13.133 1 91.31 279 THR A N 1
ATOM 2245 C CA . THR A 1 279 ? 9.328 -10.867 -13.492 1 91.31 279 THR A CA 1
ATOM 2246 C C . THR A 1 279 ? 9.344 -11.039 -15.008 1 91.31 279 THR A C 1
ATOM 2248 O O . THR A 1 279 ? 10.289 -11.609 -15.562 1 91.31 279 THR A O 1
ATOM 2251 N N . GLY A 1 280 ? 8.359 -10.578 -15.656 1 93.31 280 GLY A N 1
ATOM 2252 C CA . GLY A 1 280 ? 8.328 -10.625 -17.109 1 93.31 280 GLY A CA 1
ATOM 2253 C C . GLY A 1 280 ? 9.477 -9.875 -17.75 1 93.31 280 GLY A C 1
ATOM 2254 O O . GLY A 1 280 ? 10.062 -10.352 -18.734 1 93.31 280 GLY A O 1
ATOM 2255 N N . SER A 1 281 ? 9.75 -8.742 -17.203 1 94.31 281 SER A N 1
ATOM 2256 C CA . SER A 1 281 ? 10.773 -7.887 -17.797 1 94.31 281 SER A CA 1
ATOM 2257 C C . SER A 1 281 ? 12.164 -8.5 -17.641 1 94.31 281 SER A C 1
ATOM 2259 O O . SER A 1 281 ? 13.102 -8.125 -18.344 1 94.31 281 SER A O 1
ATOM 2261 N N . THR A 1 282 ? 12.328 -9.391 -16.719 1 91.81 282 THR A N 1
ATOM 2262 C CA . THR A 1 282 ? 13.625 -10.016 -16.5 1 91.81 282 THR A CA 1
ATOM 2263 C C . THR A 1 282 ? 13.945 -11.023 -17.594 1 91.81 282 THR A C 1
ATOM 2265 O O . THR A 1 282 ? 15.094 -11.43 -17.766 1 91.81 282 THR A O 1
ATOM 2268 N N . VAL A 1 283 ? 12.938 -11.477 -18.281 1 92.12 283 VAL A N 1
ATOM 2269 C CA . VAL A 1 283 ? 13.125 -12.422 -19.375 1 92.12 283 VAL A CA 1
ATOM 2270 C C . VAL A 1 283 ? 13.57 -11.672 -20.641 1 92.12 283 VAL A C 1
ATOM 2272 O O . VAL A 1 283 ? 12.836 -10.828 -21.156 1 92.12 283 VAL A O 1
ATOM 2275 N N . LYS A 1 284 ? 14.711 -11.961 -21.031 1 91.25 284 LYS A N 1
ATOM 2276 C CA . LYS A 1 284 ? 15.227 -11.328 -22.25 1 91.25 284 LYS A CA 1
ATOM 2277 C C . LYS A 1 284 ? 14.766 -12.078 -23.484 1 91.25 284 LYS A C 1
ATOM 2279 O O . LYS A 1 284 ? 15.32 -13.125 -23.828 1 91.25 284 LYS A O 1
ATOM 2284 N N . LEU A 1 285 ? 13.961 -11.461 -24.188 1 89.5 285 LEU A N 1
ATOM 2285 C CA . LEU A 1 285 ? 13.359 -12.086 -25.359 1 89.5 285 LEU A CA 1
ATOM 2286 C C . LEU A 1 285 ? 14.398 -12.336 -26.438 1 89.5 285 LEU A C 1
ATOM 2288 O O . LEU A 1 285 ? 14.258 -13.273 -27.234 1 89.5 285 LEU A O 1
ATOM 2292 N N . ASP A 1 286 ? 15.375 -11.555 -26.422 1 88.88 286 ASP A N 1
ATOM 2293 C CA . ASP A 1 286 ? 16.438 -11.688 -27.406 1 88.88 286 ASP A CA 1
ATOM 2294 C C . ASP A 1 286 ? 17.266 -12.938 -27.156 1 88.88 286 ASP A C 1
ATOM 2296 O O . ASP A 1 286 ? 17.938 -13.438 -28.078 1 88.88 286 ASP A O 1
ATOM 2300 N N . MET A 1 287 ? 17.188 -13.43 -26.031 1 87 287 MET A N 1
ATOM 2301 C CA . MET A 1 287 ? 18 -14.586 -25.672 1 87 287 MET A CA 1
ATOM 2302 C C . MET A 1 287 ? 17.172 -15.867 -25.719 1 87 287 MET A C 1
ATOM 2304 O O . MET A 1 287 ? 17.688 -16.953 -25.438 1 87 287 MET A O 1
ATOM 2308 N N . VAL A 1 288 ? 15.938 -15.703 -26.031 1 90 288 VAL A N 1
ATOM 2309 C CA . VAL A 1 288 ? 15.062 -16.875 -26.062 1 90 288 VAL A CA 1
ATOM 2310 C C . VAL A 1 288 ? 15.32 -17.672 -27.344 1 90 288 VAL A C 1
ATOM 2312 O O . VAL A 1 288 ? 15.133 -17.172 -28.453 1 90 288 VAL A O 1
ATOM 2315 N N . THR A 1 289 ? 15.789 -18.844 -27.125 1 91.81 289 THR A N 1
ATOM 2316 C CA . THR A 1 289 ? 16.109 -19.75 -28.234 1 91.81 289 THR A CA 1
ATOM 2317 C C . THR A 1 289 ? 15.039 -20.828 -28.375 1 91.81 289 THR A C 1
ATOM 2319 O O . THR A 1 289 ? 14.125 -20.922 -27.547 1 91.81 289 THR A O 1
ATOM 2322 N N . LEU A 1 290 ? 15.211 -21.625 -29.391 1 93.38 290 LEU A N 1
ATOM 2323 C CA . LEU A 1 290 ? 14.297 -22.734 -29.609 1 93.38 290 LEU A CA 1
ATOM 2324 C C . LEU A 1 290 ? 14.43 -23.781 -28.516 1 93.38 290 LEU A C 1
ATOM 2326 O O . LEU A 1 290 ? 13.453 -24.438 -28.156 1 93.38 290 LEU A O 1
ATOM 2330 N N . GLU A 1 291 ? 15.586 -23.844 -28.031 1 94.69 291 GLU A N 1
ATOM 2331 C CA . GLU A 1 291 ? 15.812 -24.797 -26.953 1 94.69 291 GLU A CA 1
ATOM 2332 C C . GLU A 1 291 ? 15.039 -24.406 -25.688 1 94.69 291 GLU A C 1
ATOM 2334 O O . GLU A 1 291 ? 14.5 -25.266 -24.984 1 94.69 291 GLU A O 1
ATOM 2339 N N . ILE A 1 292 ? 15.031 -23.156 -25.469 1 95.81 292 ILE A N 1
ATOM 2340 C CA . ILE A 1 292 ? 14.305 -22.641 -24.312 1 95.81 292 ILE A CA 1
ATOM 2341 C C . ILE A 1 292 ? 12.805 -22.891 -24.484 1 95.81 292 ILE A C 1
ATOM 2343 O O . ILE A 1 292 ? 12.125 -23.297 -23.547 1 95.81 292 ILE A O 1
ATOM 2347 N N . LEU A 1 293 ? 12.352 -22.688 -25.641 1 95.94 293 LEU A N 1
ATOM 2348 C CA . LEU A 1 293 ? 10.938 -22.891 -25.938 1 95.94 293 LEU A CA 1
ATOM 2349 C C . LEU A 1 293 ? 10.57 -24.375 -25.828 1 95.94 293 LEU A C 1
ATOM 2351 O O . LEU A 1 293 ? 9.508 -24.719 -25.297 1 95.94 293 LEU A O 1
ATOM 2355 N N . HIS A 1 294 ? 11.445 -25.156 -26.328 1 96.25 294 HIS A N 1
ATOM 2356 C CA . HIS A 1 294 ? 11.211 -26.594 -26.219 1 96.25 294 HIS A CA 1
ATOM 2357 C C . HIS A 1 294 ? 11.172 -27.031 -24.766 1 96.25 294 HIS A C 1
ATOM 2359 O O . HIS A 1 294 ? 10.359 -27.891 -24.391 1 96.25 294 HIS A O 1
ATOM 2365 N N . HIS A 1 295 ? 12.062 -26.531 -24.062 1 96.38 295 HIS A N 1
ATOM 2366 C CA . HIS A 1 295 ? 12.086 -26.875 -22.641 1 96.38 295 HIS A CA 1
ATOM 2367 C C . HIS A 1 295 ? 10.836 -26.375 -21.938 1 96.38 295 HIS A C 1
ATOM 2369 O O . HIS A 1 295 ? 10.328 -27.047 -21.031 1 96.38 295 HIS A O 1
ATOM 2375 N N . ALA A 1 296 ? 10.375 -25.203 -22.297 1 96.5 296 ALA A N 1
ATOM 2376 C CA . ALA A 1 296 ? 9.141 -24.672 -21.734 1 96.5 296 ALA A CA 1
ATOM 2377 C C . ALA A 1 296 ? 7.957 -25.578 -22.031 1 96.5 296 ALA A C 1
ATOM 2379 O O . ALA A 1 296 ? 7.129 -25.844 -21.172 1 96.5 296 ALA A O 1
ATOM 2380 N N . ILE A 1 297 ? 7.898 -26.047 -23.234 1 96.44 297 ILE A N 1
ATOM 2381 C CA . ILE A 1 297 ? 6.824 -26.938 -23.656 1 96.44 297 ILE A CA 1
ATOM 2382 C C . ILE A 1 297 ? 6.926 -28.25 -22.891 1 96.44 297 ILE A C 1
ATOM 2384 O O . ILE A 1 297 ? 5.91 -28.844 -22.516 1 96.44 297 ILE A O 1
ATOM 2388 N N . PHE A 1 298 ? 8.117 -28.641 -22.719 1 96.62 298 PHE A N 1
ATOM 2389 C CA . PHE A 1 298 ? 8.344 -29.859 -21.953 1 96.62 298 PHE A CA 1
ATOM 2390 C C . PHE A 1 298 ? 7.801 -29.703 -20.531 1 96.62 298 PHE A C 1
ATOM 2392 O O . PHE A 1 298 ? 7.117 -30.594 -20.031 1 96.62 298 PHE A O 1
ATOM 2399 N N . ILE A 1 299 ? 8.148 -28.641 -19.906 1 96.56 299 ILE A N 1
ATOM 2400 C CA . ILE A 1 299 ? 7.691 -28.375 -18.547 1 96.56 299 ILE A CA 1
ATOM 2401 C C . ILE A 1 299 ? 6.164 -28.375 -18.5 1 96.56 299 ILE A C 1
ATOM 2403 O O . ILE A 1 299 ? 5.559 -28.984 -17.625 1 96.56 299 ILE A O 1
ATOM 2407 N N . MET A 1 300 ? 5.562 -27.688 -19.438 1 96.12 300 MET A N 1
ATOM 2408 C CA . MET A 1 300 ? 4.105 -27.609 -19.516 1 96.12 300 MET A CA 1
ATOM 2409 C C . MET A 1 300 ? 3.484 -28.984 -19.656 1 96.12 300 MET A C 1
ATOM 2411 O O . MET A 1 300 ? 2.545 -29.328 -18.938 1 96.12 300 MET A O 1
ATOM 2415 N N . CYS A 1 301 ? 4.016 -29.719 -20.547 1 96.38 301 CYS A N 1
ATOM 2416 C CA . CYS A 1 301 ? 3.494 -31.062 -20.812 1 96.38 301 CYS A CA 1
ATOM 2417 C C . CYS A 1 301 ? 3.682 -31.969 -19.609 1 96.38 301 CYS A C 1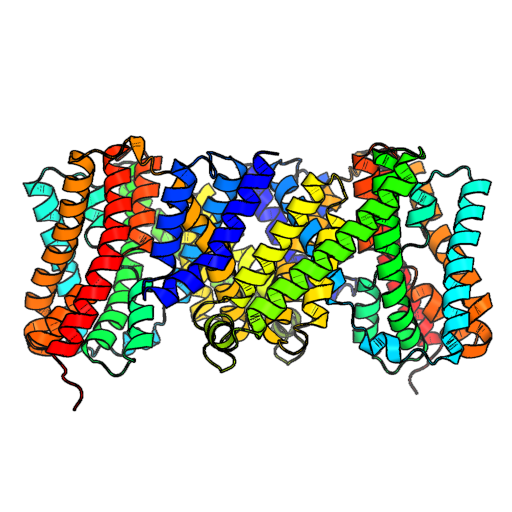
ATOM 2419 O O . CYS A 1 301 ? 2.818 -32.781 -19.297 1 96.38 301 CYS A O 1
ATOM 2421 N N . ALA A 1 302 ? 4.816 -31.844 -19.016 1 96.56 302 ALA A N 1
ATOM 2422 C CA . ALA A 1 302 ? 5.086 -32.625 -17.828 1 96.56 302 ALA A CA 1
ATOM 2423 C C . ALA A 1 302 ? 4.062 -32.344 -16.734 1 96.56 302 ALA A C 1
ATOM 2425 O O . ALA A 1 302 ? 3.533 -33.281 -16.109 1 96.56 302 ALA A O 1
ATOM 2426 N N . ILE A 1 303 ? 3.797 -31.094 -16.484 1 96.44 303 ILE A N 1
ATOM 2427 C CA . ILE A 1 303 ? 2.855 -30.703 -15.438 1 96.44 303 ILE A CA 1
ATOM 2428 C C . ILE A 1 303 ? 1.469 -31.25 -15.758 1 96.44 303 ILE A C 1
ATOM 2430 O O . ILE A 1 303 ? 0.805 -31.828 -14.891 1 96.44 303 ILE A O 1
ATOM 2434 N N . ILE A 1 304 ? 1.037 -31.125 -16.984 1 96.56 304 ILE A N 1
ATOM 2435 C CA . ILE A 1 304 ? -0.289 -31.547 -17.406 1 96.56 304 ILE A CA 1
ATOM 2436 C C . ILE A 1 304 ? -0.393 -33.062 -17.312 1 96.56 304 ILE A C 1
ATOM 2438 O O . ILE A 1 304 ? -1.376 -33.594 -16.797 1 96.56 304 ILE A O 1
ATOM 2442 N N . THR A 1 305 ? 0.612 -33.75 -17.812 1 96.69 305 THR A N 1
ATOM 2443 C CA . THR A 1 305 ? 0.586 -35.219 -17.844 1 96.69 305 THR A CA 1
ATOM 2444 C C . THR A 1 305 ? 0.572 -35.781 -16.422 1 96.69 305 THR A C 1
ATOM 2446 O O . THR A 1 305 ? -0.184 -36.719 -16.141 1 96.69 305 THR A O 1
ATOM 2449 N N . ILE A 1 306 ? 1.396 -35.281 -15.578 1 96.88 306 ILE A N 1
ATOM 2450 C CA . ILE A 1 306 ? 1.478 -35.75 -14.195 1 96.88 306 ILE A CA 1
ATOM 2451 C C . ILE A 1 306 ? 0.117 -35.625 -13.523 1 96.88 306 ILE A C 1
ATOM 2453 O O . ILE A 1 306 ? -0.342 -36.531 -12.828 1 96.88 306 ILE A O 1
ATOM 2457 N N . ARG A 1 307 ? -0.518 -34.469 -13.703 1 96.38 307 ARG A N 1
ATOM 2458 C CA . ARG A 1 307 ? -1.8 -34.219 -13.055 1 96.38 307 ARG A CA 1
ATOM 2459 C C . ARG A 1 307 ? -2.912 -35.062 -13.688 1 96.38 307 ARG A C 1
ATOM 2461 O O . ARG A 1 307 ? -3.832 -35.5 -13 1 96.38 307 ARG A O 1
ATOM 2468 N N . LEU A 1 308 ? -2.836 -35.25 -15.031 1 96.56 308 LEU A N 1
ATOM 2469 C CA . LEU A 1 308 ? -3.828 -36.062 -15.695 1 96.56 308 LEU A CA 1
ATOM 2470 C C . LEU A 1 308 ? -3.76 -37.5 -15.195 1 96.56 308 LEU A C 1
ATOM 2472 O O . LEU A 1 308 ? -4.785 -38.094 -14.836 1 96.56 308 LEU A O 1
ATOM 2476 N N . ILE A 1 309 ? -2.598 -38 -15.156 1 96.88 309 ILE A N 1
ATOM 2477 C CA . ILE A 1 309 ? -2.414 -39.375 -14.727 1 96.88 309 ILE A CA 1
ATOM 2478 C C . ILE A 1 309 ? -2.861 -39.531 -13.273 1 96.88 309 ILE A C 1
ATOM 2480 O O . ILE A 1 309 ? -3.617 -40.469 -12.945 1 96.88 309 ILE A O 1
ATOM 2484 N N . SER A 1 310 ? -2.406 -38.688 -12.438 1 96.56 310 SER A N 1
ATOM 2485 C CA . SER A 1 310 ? -2.73 -38.75 -11.016 1 96.56 310 SER A CA 1
ATOM 2486 C C . SER A 1 310 ? -4.227 -38.594 -10.781 1 96.56 310 SER A C 1
ATOM 2488 O O . SER A 1 310 ? -4.816 -39.281 -9.945 1 96.56 310 SER A O 1
ATOM 2490 N N . SER A 1 311 ? -4.852 -37.656 -11.477 1 95.88 311 SER A N 1
ATOM 2491 C CA . SER A 1 311 ? -6.27 -37.375 -11.289 1 95.88 311 SER A CA 1
ATOM 2492 C C . SER A 1 311 ? -7.133 -38.531 -11.766 1 95.88 311 SER A C 1
ATOM 2494 O O . SER A 1 311 ? -8.117 -38.906 -11.117 1 95.88 311 SER A O 1
ATOM 2496 N N . TYR A 1 312 ? -6.785 -39.156 -12.914 1 95.62 312 TYR A N 1
ATOM 2497 C CA . TYR A 1 312 ? -7.574 -40.25 -13.445 1 95.62 312 TYR A CA 1
ATOM 2498 C C . TYR A 1 312 ? -7.438 -41.5 -12.562 1 95.62 312 TYR A C 1
ATOM 2500 O O . TYR A 1 312 ? -8.391 -42.25 -12.414 1 95.62 312 TYR A O 1
ATOM 2508 N N . LEU A 1 313 ? -6.332 -41.656 -11.992 1 95 313 LEU A N 1
ATOM 2509 C CA . LEU A 1 313 ? -6.105 -42.844 -11.148 1 95 313 LEU A CA 1
ATOM 2510 C C . LEU A 1 313 ? -6.871 -42.719 -9.836 1 95 313 LEU A C 1
ATOM 2512 O O . LEU A 1 313 ? -7.316 -43.719 -9.273 1 95 313 LEU A O 1
ATOM 2516 N N . VAL A 1 314 ? -7 -41.531 -9.383 1 94.38 314 VAL A N 1
ATOM 2517 C CA . VAL A 1 314 ? -7.531 -41.375 -8.031 1 94.38 314 VAL A CA 1
ATOM 2518 C C . VAL A 1 314 ? -9 -40.969 -8.102 1 94.38 314 VAL A C 1
ATOM 2520 O O . VAL A 1 314 ? -9.812 -41.406 -7.297 1 94.38 314 VAL A O 1
ATOM 2523 N N . PHE A 1 315 ? -9.414 -40.125 -9.016 1 92.5 315 PHE A N 1
ATOM 2524 C CA . PHE A 1 315 ? -10.727 -39.469 -8.922 1 92.5 315 PHE A CA 1
ATOM 2525 C C . PHE A 1 315 ? -11.625 -39.938 -10.07 1 92.5 315 PHE A C 1
ATOM 2527 O O . PHE A 1 315 ? -12.734 -39.406 -10.227 1 92.5 315 PHE A O 1
ATOM 2534 N N . TYR A 1 316 ? -11.219 -40.844 -10.859 1 92.12 316 TYR A N 1
ATOM 2535 C CA . TYR A 1 316 ? -12.039 -41.312 -11.977 1 92.12 316 TYR A CA 1
ATOM 2536 C C . TYR A 1 316 ? -13.375 -41.844 -11.477 1 92.12 316 TYR A C 1
ATOM 2538 O O . TYR A 1 316 ? -14.422 -41.562 -12.086 1 92.12 316 TYR A O 1
ATOM 2546 N N . ASN A 1 317 ? -13.359 -42.531 -10.43 1 88.62 317 ASN A N 1
ATOM 2547 C CA . ASN A 1 317 ? -14.578 -43.156 -9.906 1 88.62 317 ASN A CA 1
ATOM 2548 C C . ASN A 1 317 ? -15.523 -42.125 -9.312 1 88.62 317 ASN A C 1
ATOM 2550 O O . ASN A 1 317 ? -16.734 -42.344 -9.297 1 88.62 317 ASN A O 1
ATOM 2554 N N . TYR A 1 318 ? -14.938 -41.156 -8.898 1 87.38 318 TYR A N 1
ATOM 2555 C CA . TYR A 1 318 ? -15.75 -40.125 -8.25 1 87.38 318 TYR A CA 1
ATOM 2556 C C . TYR A 1 318 ? -16.312 -39.156 -9.273 1 87.38 318 TYR A C 1
ATOM 2558 O O . TYR A 1 318 ? -17.5 -38.812 -9.219 1 87.38 318 TYR A O 1
ATOM 2566 N N . LEU A 1 319 ? -15.656 -38.656 -10.266 1 90.38 319 LEU A N 1
ATOM 2567 C CA . LEU A 1 319 ? -16.062 -37.594 -11.172 1 90.38 319 LEU A CA 1
ATOM 2568 C C . LEU A 1 319 ? -16.391 -38.125 -12.547 1 90.38 319 LEU A C 1
ATOM 2570 O O . LEU A 1 319 ? -17.094 -37.5 -13.328 1 90.38 319 LEU A O 1
ATOM 2574 N N . LYS A 1 320 ? -15.891 -39.312 -12.836 1 91.38 320 LYS A N 1
ATOM 2575 C CA . LYS A 1 320 ? -16.031 -39.875 -14.172 1 91.38 320 LYS A CA 1
ATOM 2576 C C . LYS A 1 320 ? -15.078 -39.219 -15.164 1 91.38 320 LYS A C 1
ATOM 2578 O O . LYS A 1 320 ? -14.242 -38.406 -14.773 1 91.38 320 LYS A O 1
ATOM 2583 N N . PHE A 1 321 ? -15.125 -39.562 -16.391 1 92.75 321 PHE A N 1
ATOM 2584 C CA . PHE A 1 321 ? -14.078 -39.25 -17.359 1 92.75 321 PHE A CA 1
ATOM 2585 C C . PHE A 1 321 ? -14.047 -37.75 -17.672 1 92.75 321 PHE A C 1
ATOM 2587 O O . PHE A 1 321 ? -13.016 -37.094 -17.516 1 92.75 321 PHE A O 1
ATOM 2594 N N . LYS A 1 322 ? -15.156 -37.094 -17.969 1 93.94 322 LYS A N 1
ATOM 2595 C CA . LYS A 1 322 ? -15.211 -35.719 -18.422 1 93.94 322 LYS A CA 1
ATOM 2596 C C . LYS A 1 322 ? -14.867 -34.75 -17.297 1 93.94 322 LYS A C 1
ATOM 2598 O O . LYS A 1 322 ? -14.047 -33.844 -17.484 1 93.94 322 LYS A O 1
ATOM 2603 N N . GLN A 1 323 ? -15.422 -35 -16.188 1 93.38 323 GLN A N 1
ATOM 2604 C CA . GLN A 1 323 ? -15.211 -34.094 -15.062 1 93.38 323 GLN A CA 1
ATOM 2605 C C . GLN A 1 323 ? -13.812 -34.25 -14.484 1 93.38 323 GLN A C 1
ATOM 2607 O O . GLN A 1 323 ? -13.227 -33.281 -13.984 1 93.38 323 GLN A O 1
ATOM 2612 N N . THR A 1 324 ? -13.289 -35.438 -14.625 1 94.81 324 THR A N 1
ATOM 2613 C CA . THR A 1 324 ? -11.922 -35.656 -14.156 1 94.81 324 THR A CA 1
ATOM 2614 C C . THR A 1 324 ? -10.93 -34.906 -15.039 1 94.81 324 THR A C 1
ATOM 2616 O O . THR A 1 324 ? -9.922 -34.375 -14.547 1 94.81 324 THR A O 1
ATOM 2619 N N . MET A 1 325 ? -11.172 -34.875 -16.297 1 95.38 325 MET A N 1
ATOM 2620 C CA . MET A 1 325 ? -10.32 -34.156 -17.219 1 95.38 325 MET A CA 1
ATOM 2621 C C . MET A 1 325 ? -10.32 -32.656 -16.875 1 95.38 325 MET A C 1
ATOM 2623 O O . MET A 1 325 ? -9.266 -32.031 -16.812 1 95.38 325 MET A O 1
ATOM 2627 N N . LEU A 1 326 ? -11.484 -32.156 -16.594 1 94.38 326 LEU A N 1
ATOM 2628 C CA . LEU A 1 326 ? -11.609 -30.734 -16.266 1 94.38 326 LEU A CA 1
ATOM 2629 C C . LEU A 1 326 ? -10.922 -30.438 -14.938 1 94.38 326 LEU A C 1
ATOM 2631 O O . LEU A 1 326 ? -10.289 -29.391 -14.781 1 94.38 326 LEU A O 1
ATOM 2635 N N . PHE A 1 327 ? -11.078 -31.297 -14.047 1 93.94 327 PHE A N 1
ATOM 2636 C CA . PHE A 1 327 ? -10.422 -31.156 -12.758 1 93.94 327 PHE A 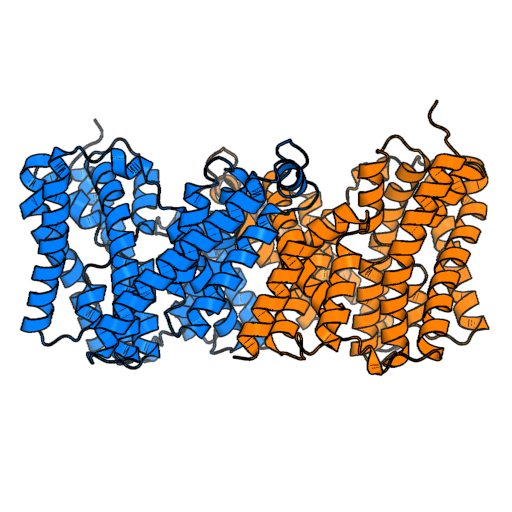CA 1
ATOM 2637 C C . PHE A 1 327 ? -8.906 -31.141 -12.914 1 93.94 327 PHE A C 1
ATOM 2639 O O . PHE A 1 327 ? -8.227 -30.25 -12.391 1 93.94 327 PHE A O 1
ATOM 2646 N N . ALA A 1 328 ? -8.375 -32.125 -13.664 1 95.5 328 ALA A N 1
ATOM 2647 C CA . ALA A 1 328 ? -6.93 -32.281 -13.852 1 95.5 328 ALA A CA 1
ATOM 2648 C C . ALA A 1 328 ? -6.352 -31.031 -14.539 1 95.5 328 ALA A C 1
ATOM 2650 O O . ALA A 1 328 ? -5.289 -30.547 -14.164 1 95.5 328 ALA A O 1
ATOM 2651 N N . LEU A 1 329 ? -7.055 -30.547 -15.5 1 95 329 LEU A N 1
ATOM 2652 C CA . LEU A 1 329 ? -6.578 -29.391 -16.25 1 95 329 LEU A CA 1
ATOM 2653 C C . LEU A 1 329 ? -6.645 -28.125 -15.406 1 95 329 LEU A C 1
ATOM 2655 O O . LEU A 1 329 ? -5.781 -27.266 -15.516 1 95 329 LEU A O 1
ATOM 2659 N N . SER A 1 330 ? -7.617 -28.016 -14.594 1 92.06 330 SER A N 1
ATOM 2660 C CA . SER A 1 330 ? -7.762 -26.844 -13.727 1 92.06 330 SER A CA 1
ATOM 2661 C C . SER A 1 330 ? -6.629 -26.766 -12.711 1 92.06 330 SER A C 1
ATOM 2663 O O . SER A 1 330 ? -6.203 -25.672 -12.328 1 92.06 330 SER A O 1
ATOM 2665 N N . ASP A 1 331 ? -6.117 -27.859 -12.312 1 91.94 331 ASP A N 1
ATOM 2666 C CA . ASP A 1 331 ? -5.059 -27.922 -11.305 1 91.94 331 ASP A CA 1
ATOM 2667 C C . ASP A 1 331 ? -3.68 -27.812 -11.953 1 91.94 331 ASP A C 1
ATOM 2669 O O . ASP A 1 331 ? -2.668 -27.719 -11.258 1 91.94 331 ASP A O 1
ATOM 2673 N N . SER A 1 332 ? -3.623 -27.766 -13.234 1 93.62 332 SER A N 1
ATOM 2674 C CA . SER A 1 332 ? -2.361 -27.781 -13.969 1 93.62 332 SER A CA 1
ATOM 2675 C C . SER A 1 332 ? -1.922 -26.359 -14.328 1 93.62 332 SER A C 1
ATOM 2677 O O . SER A 1 332 ? -1.137 -26.172 -15.258 1 93.62 332 SER A O 1
ATOM 2679 N N . MET A 1 333 ? -2.465 -25.328 -13.609 1 90.88 333 MET A N 1
ATOM 2680 C CA . MET A 1 333 ? -2.104 -23.953 -13.93 1 90.88 333 MET A CA 1
ATOM 2681 C C . MET A 1 333 ? -1.562 -23.234 -12.695 1 90.88 333 MET A C 1
ATOM 2683 O O . MET A 1 333 ? -2.123 -22.234 -12.258 1 90.88 333 MET A O 1
ATOM 2687 N N . PRO A 1 334 ? -0.43 -23.75 -12.234 1 90.69 334 PRO A N 1
ATOM 2688 C CA . PRO A 1 334 ? 0.168 -23.078 -11.086 1 90.69 334 PRO A CA 1
ATOM 2689 C C . PRO A 1 334 ? 0.958 -21.828 -11.469 1 90.69 334 PRO A C 1
ATOM 2691 O O . PRO A 1 334 ? 2.143 -21.719 -11.148 1 90.69 334 PRO A O 1
ATOM 2694 N N . LEU A 1 335 ? 0.399 -20.859 -11.945 1 86.44 335 LEU A N 1
ATOM 2695 C CA . LEU A 1 335 ? 1.045 -19.688 -12.531 1 86.44 335 LEU A CA 1
ATOM 2696 C C . LEU A 1 335 ? 1.867 -18.938 -11.484 1 86.44 335 LEU A C 1
ATOM 2698 O O . LEU A 1 335 ? 3.082 -18.797 -11.633 1 86.44 335 LEU A O 1
ATOM 2702 N N . THR A 1 336 ? 1.29 -18.547 -10.367 1 84.06 336 THR A N 1
ATOM 2703 C CA . THR A 1 336 ? 1.907 -17.672 -9.375 1 84.06 336 THR A CA 1
ATOM 2704 C C . THR A 1 336 ? 3.076 -18.375 -8.688 1 84.06 336 THR A C 1
ATOM 2706 O O . THR A 1 336 ? 4.176 -17.828 -8.602 1 84.06 336 THR A O 1
ATOM 2709 N N . PHE A 1 337 ? 2.879 -19.594 -8.336 1 88.12 337 PHE A N 1
ATOM 2710 C CA . PHE A 1 337 ? 3.912 -20.281 -7.566 1 88.12 337 PHE A CA 1
ATOM 2711 C C . PHE A 1 337 ? 4.98 -20.859 -8.492 1 88.12 337 PHE A C 1
ATOM 2713 O O . PHE A 1 337 ? 6.113 -21.094 -8.07 1 88.12 337 PHE A O 1
ATOM 2720 N N . MET A 1 338 ? 4.609 -21.078 -9.727 1 91.56 338 MET A N 1
ATOM 2721 C CA . MET A 1 338 ? 5.621 -21.484 -10.695 1 91.56 338 MET A CA 1
ATOM 2722 C C . MET A 1 338 ? 6.637 -20.359 -10.93 1 91.56 338 MET A C 1
ATOM 2724 O O . MET A 1 338 ? 7.84 -20.609 -10.977 1 91.56 338 MET A O 1
ATOM 2728 N N . VAL 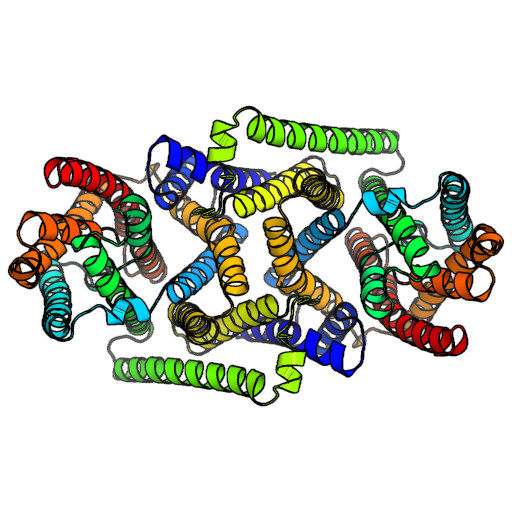A 1 339 ? 6.121 -19.203 -11.023 1 89.44 339 VAL A N 1
ATOM 2729 C CA . VAL A 1 339 ? 6.98 -18.047 -11.219 1 89.44 339 VAL A CA 1
ATOM 2730 C C . VAL A 1 339 ? 7.812 -17.797 -9.953 1 89.44 339 VAL A C 1
ATOM 2732 O O . VAL A 1 339 ? 9.008 -17.5 -10.039 1 89.44 339 VAL A O 1
ATOM 2735 N N . ALA A 1 340 ? 7.234 -18.016 -8.859 1 84.81 340 ALA A N 1
ATOM 2736 C CA . ALA A 1 340 ? 7.914 -17.812 -7.586 1 84.81 340 ALA A CA 1
ATOM 2737 C C . ALA A 1 340 ? 9.062 -18.812 -7.414 1 84.81 340 ALA A C 1
ATOM 2739 O O . ALA A 1 340 ? 10.172 -18.422 -7.02 1 84.81 340 ALA A O 1
ATOM 2740 N N . ILE A 1 341 ? 8.82 -20.031 -7.711 1 87.75 341 ILE A N 1
ATOM 2741 C CA . ILE A 1 341 ? 9.852 -21.062 -7.543 1 87.75 341 ILE A CA 1
ATOM 2742 C C . ILE A 1 341 ? 10.977 -20.828 -8.547 1 87.75 341 ILE A C 1
ATOM 2744 O O . ILE A 1 341 ? 12.141 -21.078 -8.25 1 87.75 341 ILE A O 1
ATOM 2748 N N . ALA A 1 342 ? 10.57 -20.438 -9.75 1 91.69 342 ALA A N 1
ATOM 2749 C CA . ALA A 1 342 ? 11.578 -20.141 -10.758 1 91.69 342 ALA A CA 1
ATOM 2750 C C . ALA A 1 342 ? 12.492 -19 -10.305 1 91.69 342 ALA A C 1
ATOM 2752 O O . ALA A 1 342 ? 13.719 -19.094 -10.438 1 91.69 342 ALA A O 1
ATOM 2753 N N . MET A 1 343 ? 11.875 -18.016 -9.789 1 86.56 343 MET A N 1
ATOM 2754 C CA . MET A 1 343 ? 12.641 -16.859 -9.336 1 86.56 343 MET A CA 1
ATOM 2755 C C . MET A 1 343 ? 13.523 -17.219 -8.148 1 86.56 343 MET A C 1
ATOM 2757 O O . MET A 1 343 ? 14.695 -16.828 -8.094 1 86.56 343 MET A O 1
ATOM 2761 N N . LEU A 1 344 ? 13.008 -17.922 -7.234 1 82.56 344 LEU A N 1
ATOM 2762 C CA . LEU A 1 344 ? 13.758 -18.328 -6.051 1 82.56 344 LEU A CA 1
ATOM 2763 C C . LEU A 1 344 ? 14.93 -19.234 -6.438 1 82.56 344 LEU A C 1
ATOM 2765 O O . LEU A 1 344 ? 16.047 -19.047 -5.945 1 82.56 344 LEU A O 1
ATOM 2769 N N . SER A 1 345 ? 14.68 -20.188 -7.32 1 88.5 345 SER A N 1
ATOM 2770 C CA . SER A 1 345 ? 15.711 -21.125 -7.75 1 88.5 345 SER A CA 1
ATOM 2771 C C . SER A 1 345 ? 16.812 -20.422 -8.539 1 88.5 345 SER A C 1
ATOM 2773 O O . SER A 1 345 ? 17.984 -20.75 -8.391 1 88.5 345 SER A O 1
ATOM 2775 N N . TYR A 1 346 ? 16.375 -19.484 -9.297 1 90.12 346 TYR A N 1
ATOM 2776 C CA . TYR A 1 346 ? 17.359 -18.734 -10.078 1 90.12 346 TYR A CA 1
ATOM 2777 C C . TYR A 1 346 ? 18.234 -17.875 -9.18 1 90.12 346 TYR A C 1
ATOM 2779 O O . TYR A 1 346 ? 19.453 -17.797 -9.375 1 90.12 346 TYR A O 1
ATOM 2787 N N . ASN A 1 347 ? 17.672 -17.266 -8.227 1 83.19 347 ASN A N 1
ATOM 2788 C CA . ASN A 1 347 ? 18.406 -16.406 -7.309 1 83.19 347 ASN A CA 1
ATOM 2789 C C . ASN A 1 347 ? 19.391 -17.203 -6.469 1 83.19 347 ASN A C 1
ATOM 2791 O O . ASN A 1 347 ? 20.453 -16.703 -6.109 1 83.19 347 ASN A O 1
ATOM 2795 N N . TYR A 1 348 ? 19.078 -18.469 -6.215 1 80.12 348 TYR A N 1
ATOM 2796 C CA . TYR A 1 348 ? 19.953 -19.312 -5.422 1 80.12 348 TYR A CA 1
ATOM 2797 C C . TYR A 1 348 ? 20.969 -20.031 -6.309 1 80.12 348 TYR A C 1
ATOM 2799 O O . TYR A 1 348 ? 21.781 -20.812 -5.82 1 80.12 348 TYR A O 1
ATOM 2807 N N . GLY A 1 349 ? 20.875 -19.859 -7.617 1 85.5 349 GLY A N 1
ATOM 2808 C CA . GLY A 1 349 ? 21.812 -20.438 -8.562 1 85.5 349 GLY A CA 1
ATOM 2809 C C . GLY A 1 349 ? 21.578 -21.922 -8.812 1 85.5 349 GLY A C 1
ATOM 2810 O O . GLY A 1 349 ? 22.484 -22.641 -9.219 1 85.5 349 GLY A O 1
ATOM 2811 N N . LEU A 1 350 ? 20.422 -22.359 -8.617 1 87.12 350 LEU A N 1
ATOM 2812 C CA . LEU A 1 350 ? 20.109 -23.781 -8.766 1 87.12 350 LEU A CA 1
ATOM 2813 C C . LEU A 1 350 ? 19.734 -24.109 -10.203 1 87.12 350 LEU A C 1
ATOM 2815 O O . LEU A 1 350 ? 19.797 -25.266 -10.617 1 87.12 350 LEU A O 1
ATOM 2819 N N . ILE A 1 351 ? 19.266 -23.078 -10.875 1 92.19 351 ILE A N 1
ATOM 2820 C CA . ILE A 1 351 ? 18.922 -23.281 -12.281 1 92.19 351 ILE A CA 1
ATOM 2821 C C . ILE A 1 351 ? 19.625 -22.234 -13.141 1 92.19 351 ILE A C 1
ATOM 2823 O O . ILE A 1 351 ? 19.984 -21.156 -12.648 1 92.19 351 ILE A O 1
ATOM 2827 N N . SER A 1 352 ? 19.828 -22.625 -14.328 1 93.81 352 SER A N 1
ATOM 2828 C CA . SER A 1 352 ? 20.438 -21.703 -15.273 1 93.81 352 SER A CA 1
ATOM 2829 C C . SER A 1 352 ? 19.453 -20.641 -15.742 1 93.81 352 SER A C 1
ATOM 2831 O O . SER A 1 352 ? 18.25 -20.766 -15.516 1 93.81 352 SER A O 1
ATOM 2833 N N . GLN A 1 353 ? 19.953 -19.625 -16.328 1 94.5 353 GLN A N 1
ATOM 2834 C CA . GLN A 1 353 ? 19.125 -18.562 -16.875 1 94.5 353 GLN A CA 1
ATOM 2835 C C . GLN A 1 353 ? 18.141 -19.109 -17.906 1 94.5 353 GLN A C 1
ATOM 2837 O O . GLN A 1 353 ? 16.984 -18.672 -17.969 1 94.5 353 GLN A O 1
ATOM 2842 N N . ASP A 1 354 ? 18.656 -20.047 -18.656 1 95.19 354 ASP A N 1
ATOM 2843 C CA . ASP A 1 354 ? 17.812 -20.641 -19.688 1 95.19 354 ASP A CA 1
ATOM 2844 C C . ASP A 1 354 ? 16.625 -21.391 -19.062 1 95.19 354 ASP A C 1
ATOM 2846 O O . ASP A 1 354 ? 15.5 -21.297 -19.562 1 95.19 354 ASP A O 1
ATOM 2850 N N . GLU A 1 355 ? 16.922 -22.078 -18.031 1 95.12 355 GLU A N 1
ATOM 2851 C CA . GLU A 1 355 ? 15.852 -22.781 -17.344 1 95.12 355 GLU A CA 1
ATOM 2852 C C . GLU A 1 355 ? 14.859 -21.812 -16.719 1 95.12 355 GLU A C 1
ATOM 2854 O O . GLU A 1 355 ? 13.648 -22.062 -16.719 1 95.12 355 GLU A O 1
ATOM 2859 N N . TYR A 1 356 ? 15.438 -20.766 -16.188 1 95.38 356 TYR A N 1
ATOM 2860 C CA . TYR A 1 356 ? 14.602 -19.719 -15.609 1 95.38 356 TYR A CA 1
ATOM 2861 C C . TYR A 1 356 ? 13.641 -19.172 -16.656 1 95.38 356 TYR A C 1
ATOM 2863 O O . TYR A 1 356 ? 12.43 -19.078 -16.406 1 95.38 356 TYR A O 1
ATOM 2871 N N . PHE A 1 357 ? 14.133 -18.891 -17.812 1 96 357 PHE A N 1
ATOM 2872 C CA . PHE A 1 357 ? 13.305 -18.375 -18.891 1 96 357 PHE A CA 1
ATOM 2873 C C . PHE A 1 357 ? 12.25 -19.406 -19.297 1 96 357 PHE A C 1
ATOM 2875 O O . PHE A 1 357 ? 11.102 -19.047 -19.562 1 96 357 PHE A O 1
ATOM 2882 N N . SER A 1 358 ? 12.641 -20.609 -19.328 1 96 358 SER A N 1
ATOM 2883 C CA . SER A 1 358 ? 11.719 -21.672 -19.703 1 96 358 SER A CA 1
ATOM 2884 C C . SER A 1 358 ? 10.547 -21.766 -18.734 1 96 358 SER A C 1
ATOM 2886 O O . SER A 1 358 ? 9.398 -21.953 -19.141 1 96 358 SER A O 1
ATOM 2888 N N . PHE A 1 359 ? 10.867 -21.641 -17.469 1 96.25 359 PHE A N 1
ATOM 2889 C CA . PHE A 1 359 ? 9.82 -21.719 -16.453 1 96.25 359 PHE A CA 1
ATOM 2890 C C . PHE A 1 359 ? 8.828 -20.578 -16.625 1 96.25 359 PHE A C 1
ATOM 2892 O O . PHE A 1 359 ? 7.613 -20.781 -16.531 1 96.25 359 PHE A O 1
ATOM 2899 N N . ILE A 1 360 ? 9.32 -19.375 -16.844 1 95.06 360 ILE A N 1
ATOM 2900 C CA . ILE A 1 360 ? 8.453 -18.219 -16.953 1 95.06 360 ILE A CA 1
ATOM 2901 C C . ILE A 1 360 ? 7.59 -18.328 -18.203 1 95.06 360 ILE A C 1
ATOM 2903 O O . ILE A 1 360 ? 6.379 -18.109 -18.156 1 95.06 360 ILE A O 1
ATOM 2907 N N . ILE A 1 361 ? 8.195 -18.734 -19.25 1 95.12 361 ILE A N 1
ATOM 2908 C CA . ILE A 1 361 ? 7.484 -18.859 -20.516 1 95.12 361 ILE A CA 1
ATOM 2909 C C . ILE A 1 361 ? 6.445 -19.969 -20.406 1 95.12 361 ILE A C 1
ATOM 2911 O O . ILE A 1 361 ? 5.316 -19.828 -20.891 1 95.12 361 ILE A O 1
ATOM 2915 N N . ALA A 1 362 ? 6.863 -21.047 -19.828 1 95.38 362 ALA A N 1
ATOM 2916 C CA . ALA A 1 362 ? 5.93 -22.141 -19.609 1 95.38 362 ALA A CA 1
ATOM 2917 C C . ALA A 1 362 ? 4.715 -21.688 -18.797 1 95.38 362 ALA A C 1
ATOM 2919 O O . ALA A 1 362 ? 3.586 -22.094 -19.094 1 95.38 362 ALA A O 1
ATOM 2920 N N . SER A 1 363 ? 4.949 -20.906 -17.797 1 92.94 363 SER A N 1
ATOM 2921 C CA . SER A 1 363 ? 3.861 -20.422 -16.953 1 92.94 363 SER A CA 1
ATOM 2922 C C . SER A 1 363 ? 2.885 -19.562 -17.75 1 92.94 363 SER A C 1
ATOM 2924 O O . SER A 1 363 ? 1.668 -19.672 -17.578 1 92.94 363 SER A O 1
ATOM 2926 N N . ILE A 1 364 ? 3.367 -18.75 -18.641 1 91.81 364 ILE A N 1
ATOM 2927 C CA . ILE A 1 364 ? 2.555 -17.859 -19.469 1 91.81 364 ILE A CA 1
ATOM 2928 C C . ILE A 1 364 ? 1.732 -18.688 -20.453 1 91.81 364 ILE A C 1
ATOM 2930 O O . ILE A 1 364 ? 0.51 -18.547 -20.516 1 91.81 364 ILE A O 1
ATOM 2934 N N . ILE A 1 365 ? 2.369 -19.578 -21.094 1 92.88 365 ILE A N 1
ATOM 2935 C CA . ILE A 1 365 ? 1.722 -20.359 -22.125 1 92.88 365 ILE A CA 1
ATOM 2936 C C . ILE A 1 365 ? 0.729 -21.328 -21.5 1 92.88 365 ILE A C 1
ATOM 2938 O O . ILE A 1 365 ? -0.367 -21.531 -22.031 1 92.88 365 ILE A O 1
ATOM 2942 N N . ASP A 1 366 ? 1.187 -21.859 -20.469 1 92.5 366 ASP A N 1
ATOM 2943 C CA . ASP A 1 366 ? 0.352 -22.828 -19.766 1 92.5 366 ASP A CA 1
ATOM 2944 C C . ASP A 1 366 ? -0.969 -22.203 -19.328 1 92.5 366 ASP A C 1
ATOM 2946 O O . ASP A 1 366 ? -2.039 -22.766 -19.562 1 92.5 366 ASP A O 1
ATOM 2950 N N . GLY A 1 367 ? -0.88 -21.062 -18.688 1 87.38 367 GLY A N 1
ATOM 2951 C CA . GLY A 1 367 ? -2.076 -20.375 -18.234 1 87.38 367 GLY A CA 1
ATOM 2952 C C . GLY A 1 367 ? -3.021 -20.016 -19.375 1 87.38 367 GLY A C 1
ATOM 2953 O O . GLY A 1 367 ? -4.234 -20.219 -19.25 1 87.38 367 GLY A O 1
ATOM 2954 N N . LEU A 1 368 ? -2.508 -19.609 -20.438 1 88.69 368 LEU A N 1
ATOM 2955 C CA . LEU A 1 368 ? -3.299 -19.203 -21.594 1 88.69 368 LEU A CA 1
ATOM 2956 C C . LEU A 1 368 ? -3.898 -20.422 -22.281 1 88.69 368 LEU A C 1
ATOM 2958 O O . LEU A 1 368 ? -5.094 -20.438 -22.578 1 88.69 368 LEU A O 1
ATOM 2962 N N . PHE A 1 369 ? -3.115 -21.328 -22.516 1 92.19 369 PHE A N 1
ATOM 2963 C CA . PHE A 1 369 ? -3.514 -22.5 -23.266 1 92.19 369 PHE A CA 1
ATOM 2964 C C . PHE A 1 369 ? -4.582 -23.297 -22.5 1 92.19 369 PHE A C 1
ATOM 2966 O O . PHE A 1 369 ? -5.594 -23.688 -23.094 1 92.19 369 PHE A O 1
ATOM 2973 N N . LEU A 1 370 ? -4.398 -23.5 -21.281 1 92.88 370 LEU A N 1
ATOM 2974 C CA . LEU A 1 370 ? -5.301 -24.344 -20.516 1 92.88 370 LEU A CA 1
ATOM 2975 C C . LEU A 1 370 ? -6.629 -23.641 -20.266 1 92.88 370 LEU A C 1
ATOM 2977 O O . LEU A 1 370 ? -7.676 -24.281 -20.203 1 92.88 370 LEU A O 1
ATOM 2981 N N . MET A 1 371 ? -6.547 -22.344 -20.094 1 88.19 371 MET A N 1
ATOM 2982 C CA . MET A 1 371 ? -7.797 -21.609 -19.953 1 88.19 371 MET A CA 1
ATOM 2983 C C . MET A 1 371 ? -8.664 -21.75 -21.203 1 88.19 371 MET A C 1
ATOM 2985 O O . MET A 1 371 ? -9.867 -21.984 -21.094 1 88.19 371 MET A O 1
ATOM 2989 N N . ILE A 1 372 ? -8.094 -21.719 -22.312 1 89.56 372 ILE A N 1
ATOM 2990 C CA . ILE A 1 372 ? -8.805 -21.859 -23.578 1 89.56 372 ILE A CA 1
ATOM 2991 C C . ILE A 1 372 ? -9.281 -23.297 -23.75 1 89.56 372 ILE A C 1
ATOM 2993 O O . ILE A 1 372 ? -10.43 -23.547 -24.125 1 89.56 372 ILE A O 1
ATOM 2997 N N . LEU A 1 373 ? -8.414 -24.172 -23.406 1 93.19 373 LEU A N 1
ATOM 2998 C CA . LEU A 1 373 ? -8.734 -25.578 -23.562 1 93.19 373 LEU A CA 1
ATOM 2999 C C . LEU A 1 373 ? -9.898 -25.969 -22.656 1 93.19 373 LEU A C 1
ATOM 3001 O O . LEU A 1 373 ? -10.797 -26.719 -23.078 1 93.19 373 LEU A O 1
ATOM 3005 N N . ILE A 1 374 ? -9.891 -25.547 -21.438 1 93 374 ILE A N 1
ATOM 3006 C CA . ILE A 1 374 ? -10.945 -25.859 -20.484 1 93 374 ILE A CA 1
ATOM 3007 C C . ILE A 1 374 ? -12.273 -25.297 -21 1 93 374 ILE A C 1
ATOM 3009 O O . ILE A 1 374 ? -13.312 -25.969 -20.922 1 93 374 ILE A O 1
ATOM 3013 N N . ARG A 1 375 ? -12.258 -24.141 -21.5 1 88.31 375 ARG A N 1
ATOM 3014 C CA . ARG A 1 375 ? -13.469 -23.531 -22.031 1 88.31 375 ARG A CA 1
ATOM 3015 C C . ARG A 1 375 ? -14.031 -24.344 -23.188 1 88.31 375 ARG A C 1
ATOM 3017 O O . ARG A 1 375 ? -15.242 -24.547 -23.281 1 88.31 375 ARG A O 1
ATOM 3024 N N . LYS A 1 376 ? -13.18 -24.719 -24.031 1 91.69 376 LYS A N 1
ATOM 3025 C CA . LYS A 1 376 ? -13.602 -25.516 -25.172 1 91.69 376 LYS A CA 1
ATOM 3026 C C . LYS A 1 376 ? -14.148 -26.875 -24.734 1 91.69 376 LYS A C 1
ATOM 3028 O O . LYS A 1 376 ? -15.188 -27.328 -25.219 1 91.69 376 LYS A O 1
ATOM 3033 N N . LEU A 1 377 ? -13.422 -27.5 -23.859 1 93.44 377 LEU A N 1
ATOM 3034 C CA . LEU A 1 377 ? -13.82 -28.812 -23.391 1 93.44 377 LEU A CA 1
ATOM 3035 C C . LEU A 1 377 ? -15.117 -28.75 -22.594 1 93.44 377 LEU A C 1
ATOM 3037 O O . LEU A 1 377 ? -15.945 -29.656 -22.656 1 93.44 377 LEU A O 1
ATOM 3041 N N . TYR A 1 378 ? -15.195 -27.734 -21.781 1 91 378 TYR A N 1
ATOM 3042 C CA . TYR A 1 378 ? -16.406 -27.562 -21 1 91 378 TYR A CA 1
ATOM 3043 C C . TYR A 1 378 ? -17.625 -27.438 -21.891 1 91 378 TYR A C 1
ATOM 3045 O O . TYR A 1 378 ? -18.672 -28.031 -21.609 1 91 378 TYR A O 1
ATOM 3053 N N . LYS A 1 379 ? -17.531 -26.656 -22.953 1 89.62 379 LYS A N 1
ATOM 3054 C CA . LYS A 1 379 ? -18.625 -26.516 -23.906 1 89.62 379 LYS A CA 1
ATOM 3055 C C . LYS A 1 379 ? -18.969 -27.844 -24.578 1 89.62 379 LYS A C 1
ATOM 3057 O O . LYS A 1 379 ? -20.125 -28.125 -24.859 1 89.62 379 LYS A O 1
ATOM 3062 N N . TYR A 1 380 ? -17.922 -28.562 -24.75 1 90.38 380 TYR A N 1
ATOM 3063 C CA . TYR A 1 380 ? -18.094 -29.844 -25.406 1 90.38 380 TYR A CA 1
ATOM 3064 C C . TYR A 1 380 ? -18.688 -30.875 -24.453 1 90.38 380 TYR A C 1
ATOM 3066 O O . TYR A 1 380 ? -19.516 -31.688 -24.859 1 90.38 380 TYR A O 1
ATOM 3074 N N . PHE A 1 381 ? -18.234 -30.891 -23.234 1 88.31 381 PHE A N 1
ATOM 3075 C CA . PHE A 1 381 ? -18.641 -31.891 -22.266 1 88.31 381 PHE A CA 1
ATOM 3076 C C . PHE A 1 381 ? -20.016 -31.578 -21.703 1 88.31 381 PHE A C 1
ATOM 3078 O O . PHE A 1 381 ? -20.812 -32.469 -21.422 1 88.31 381 PHE A O 1
ATOM 3085 N N . ILE A 1 382 ? -20.266 -30.359 -21.234 1 78.31 382 ILE A N 1
ATOM 3086 C CA . ILE A 1 382 ? -21.516 -29.938 -20.609 1 78.31 382 ILE A CA 1
ATOM 3087 C C . ILE A 1 382 ? -22.266 -29.016 -21.562 1 78.31 382 ILE A C 1
ATOM 3089 O O . ILE A 1 382 ? -22.172 -27.781 -21.438 1 78.31 382 ILE A O 1
ATOM 3093 N N . PRO A 1 383 ? -22.859 -29.562 -22.625 1 60.94 383 PRO A N 1
ATOM 3094 C CA . PRO A 1 383 ? -23.578 -28.719 -23.578 1 60.94 383 PRO A CA 1
ATOM 3095 C C . PRO A 1 383 ? -24.734 -27.953 -22.922 1 60.94 383 PRO A C 1
ATOM 3097 O O . PRO A 1 383 ? -25.297 -28.406 -21.922 1 60.94 383 PRO A O 1
ATOM 3100 N N . HIS A 1 384 ? -24.766 -26.562 -22.906 1 53.28 384 HIS A N 1
ATOM 3101 C CA . HIS A 1 384 ? -25.938 -25.812 -22.5 1 53.28 384 HIS A CA 1
ATOM 3102 C C . HIS A 1 384 ? -27.219 -26.562 -22.812 1 53.28 384 HIS A C 1
ATOM 3104 O O . HIS A 1 384 ? -27.422 -27 -23.953 1 53.28 384 HIS A O 1
ATOM 3110 N N . THR A 1 385 ? -27.703 -27.406 -21.844 1 38.62 385 THR A N 1
ATOM 3111 C CA . THR A 1 385 ? -29.156 -27.5 -22.016 1 38.62 385 THR A CA 1
ATOM 3112 C C . THR A 1 385 ? -29.797 -26.125 -21.906 1 38.62 385 THR A C 1
ATOM 3114 O O . THR A 1 385 ? -29.406 -25.312 -21.062 1 38.62 385 THR A O 1
ATOM 3117 N N . MET B 1 1 ? 21.562 -7.73 9.398 1 67.88 1 MET B N 1
ATOM 3118 C CA . MET B 1 1 ? 20.891 -7.695 10.703 1 67.88 1 MET B CA 1
ATOM 3119 C C . MET B 1 1 ? 20.391 -6.293 11.023 1 67.88 1 MET B C 1
ATOM 3121 O O . MET B 1 1 ? 19.266 -6.121 11.484 1 67.88 1 MET B O 1
ATOM 3125 N N . GLU B 1 2 ? 21.141 -5.32 10.625 1 74 2 GLU B N 1
ATOM 3126 C CA . GLU B 1 2 ? 20.781 -3.949 10.969 1 74 2 GLU B CA 1
ATOM 3127 C C . GLU B 1 2 ? 19.516 -3.506 10.234 1 74 2 GLU B C 1
ATOM 3129 O O . GLU B 1 2 ? 18.641 -2.869 10.828 1 74 2 GLU B O 1
ATOM 3134 N N . LYS B 1 3 ? 19.344 -3.941 9.102 1 84.56 3 LYS B N 1
ATOM 3135 C CA . LYS B 1 3 ? 18.156 -3.539 8.336 1 84.56 3 LYS B CA 1
ATOM 3136 C C . LYS B 1 3 ? 16.906 -4.207 8.883 1 84.56 3 LYS B C 1
ATOM 3138 O O . LYS B 1 3 ? 15.82 -3.604 8.883 1 84.56 3 LYS B O 1
ATOM 3143 N N . ILE B 1 4 ? 17.172 -5.359 9.383 1 86.5 4 ILE B N 1
ATOM 3144 C CA . ILE B 1 4 ? 16.047 -6.117 9.914 1 86.5 4 ILE B CA 1
ATOM 3145 C C . ILE B 1 4 ? 15.523 -5.441 11.18 1 86.5 4 ILE B C 1
ATOM 3147 O O . ILE B 1 4 ? 14.312 -5.293 11.359 1 86.5 4 ILE B O 1
ATOM 3151 N N . ILE B 1 5 ? 16.391 -4.992 11.984 1 88 5 ILE B N 1
ATOM 3152 C CA . ILE B 1 5 ? 16.016 -4.316 13.227 1 88 5 ILE B CA 1
ATOM 3153 C C . ILE B 1 5 ? 15.312 -3 12.898 1 88 5 ILE B C 1
ATOM 3155 O O . ILE B 1 5 ? 14.359 -2.611 13.586 1 88 5 ILE B O 1
ATOM 3159 N N . LEU B 1 6 ? 15.773 -2.361 11.922 1 92.81 6 LEU B N 1
ATOM 3160 C CA . LEU B 1 6 ? 15.172 -1.116 11.461 1 92.81 6 LEU B CA 1
ATOM 3161 C C . LEU B 1 6 ? 13.711 -1.335 11.07 1 92.81 6 LEU B C 1
ATOM 3163 O O . LEU B 1 6 ? 12.836 -0.579 11.492 1 92.81 6 LEU B O 1
ATOM 3167 N N . ILE B 1 7 ? 13.5 -2.393 10.344 1 92.69 7 ILE B N 1
ATOM 3168 C CA . ILE B 1 7 ? 12.156 -2.689 9.859 1 92.69 7 ILE B CA 1
ATOM 3169 C C . ILE B 1 7 ? 11.25 -3.039 11.039 1 92.69 7 ILE B C 1
ATOM 3171 O O . ILE B 1 7 ? 10.125 -2.539 11.133 1 92.69 7 ILE B O 1
ATOM 3175 N N . ILE B 1 8 ? 11.742 -3.771 11.922 1 91.19 8 ILE B N 1
ATOM 3176 C CA . ILE B 1 8 ? 10.969 -4.195 13.078 1 91.19 8 ILE B CA 1
ATOM 3177 C C . ILE B 1 8 ? 10.625 -2.98 13.938 1 91.19 8 ILE B C 1
ATOM 3179 O O . ILE B 1 8 ? 9.484 -2.84 14.398 1 91.19 8 ILE B O 1
ATOM 3183 N N . THR B 1 9 ? 11.594 -2.162 14.102 1 93.69 9 THR B N 1
ATOM 3184 C CA . THR B 1 9 ? 11.383 -0.972 14.922 1 93.69 9 THR B CA 1
ATOM 3185 C C . THR B 1 9 ? 10.305 -0.078 14.312 1 93.69 9 THR B C 1
ATOM 3187 O O . THR B 1 9 ? 9.391 0.362 15.008 1 93.69 9 THR B O 1
ATOM 3190 N N . VAL B 1 10 ? 10.422 0.209 13.086 1 95.12 10 VAL B N 1
ATOM 3191 C CA . VAL B 1 10 ? 9.469 1.069 12.398 1 95.12 10 VAL B CA 1
ATOM 3192 C C . VAL B 1 10 ? 8.07 0.464 12.492 1 95.12 10 VAL B C 1
ATOM 3194 O O . VAL B 1 10 ? 7.098 1.167 12.789 1 95.12 10 VAL B O 1
ATOM 3197 N N . CYS B 1 11 ? 8 -0.821 12.297 1 93.31 11 CYS B N 1
ATOM 3198 C CA . CYS B 1 11 ? 6.707 -1.498 12.336 1 93.31 11 CYS B CA 1
ATOM 3199 C C . CYS B 1 11 ? 6.129 -1.499 13.742 1 93.31 11 CYS B C 1
ATOM 3201 O O . CYS B 1 11 ? 4.918 -1.364 13.922 1 93.31 11 CYS B O 1
ATOM 3203 N N . MET B 1 12 ? 6.93 -1.638 14.648 1 92.19 12 MET B N 1
ATOM 3204 C CA . MET B 1 12 ? 6.473 -1.599 16.031 1 92.19 12 MET B CA 1
ATOM 3205 C C . MET B 1 12 ? 5.914 -0.223 16.375 1 92.19 12 MET B C 1
ATOM 3207 O O . MET B 1 12 ? 4.922 -0.117 17.109 1 92.19 12 MET B O 1
ATOM 3211 N N . ILE B 1 13 ? 6.531 0.779 15.922 1 95.06 13 ILE B N 1
ATOM 3212 C CA . ILE B 1 13 ? 6.055 2.137 16.172 1 95.06 13 ILE B CA 1
ATOM 3213 C C . ILE B 1 13 ? 4.695 2.336 15.5 1 95.06 13 ILE B C 1
ATOM 3215 O O . ILE B 1 13 ? 3.777 2.893 16.109 1 95.06 13 ILE B O 1
ATOM 3219 N N . ILE B 1 14 ? 4.621 1.879 14.289 1 93.56 14 ILE B N 1
ATOM 3220 C CA . ILE B 1 14 ? 3.377 2.027 13.547 1 93.56 14 ILE B CA 1
ATOM 3221 C C . ILE B 1 14 ? 2.236 1.364 14.312 1 93.56 14 ILE B C 1
ATOM 3223 O O . ILE B 1 14 ? 1.141 1.923 14.414 1 93.56 14 ILE B O 1
ATOM 3227 N N . MET B 1 15 ? 2.494 0.262 14.906 1 89 15 MET B N 1
ATOM 3228 C CA . MET B 1 15 ? 1.47 -0.498 15.609 1 89 15 MET B CA 1
ATOM 3229 C C . MET B 1 15 ? 1.178 0.122 16.969 1 89 15 MET B C 1
ATOM 3231 O O . MET B 1 15 ? 0.027 0.15 17.422 1 89 15 MET B O 1
ATOM 3235 N N . ALA B 1 16 ? 2.127 0.652 17.578 1 89.75 16 ALA B N 1
ATOM 3236 C CA . ALA B 1 16 ? 2 1.131 18.953 1 89.75 16 ALA B CA 1
ATOM 3237 C C . ALA B 1 16 ? 1.465 2.559 18.984 1 89.75 16 ALA B C 1
ATOM 3239 O O . ALA B 1 16 ? 0.836 2.969 19.969 1 89.75 16 ALA B O 1
ATOM 3240 N N . ALA B 1 17 ? 1.704 3.297 17.984 1 91.25 17 ALA B N 1
ATOM 3241 C CA . ALA B 1 17 ? 1.436 4.734 17.969 1 91.25 17 ALA B CA 1
ATOM 3242 C C . ALA B 1 17 ? -0.034 5.016 18.266 1 91.25 17 ALA B C 1
ATOM 3244 O O . ALA B 1 17 ? -0.352 5.863 19.109 1 91.25 17 ALA B O 1
ATOM 3245 N N . PRO B 1 18 ? -0.936 4.328 17.609 1 86.38 18 PRO B N 1
ATOM 3246 C CA . PRO B 1 18 ? -2.344 4.613 17.906 1 86.38 18 PRO B CA 1
ATOM 3247 C C . PRO B 1 18 ? -2.734 4.273 19.328 1 86.38 18 PRO B C 1
ATOM 3249 O O . PRO B 1 18 ? -3.574 4.953 19.922 1 86.38 18 PRO B O 1
ATOM 3252 N N . ILE B 1 19 ? -2.182 3.27 19.859 1 83.94 19 ILE B N 1
ATOM 3253 C CA . ILE B 1 19 ? -2.463 2.859 21.234 1 83.94 19 ILE B CA 1
ATOM 3254 C C . ILE B 1 19 ? -1.961 3.926 22.203 1 83.94 19 ILE B C 1
ATOM 3256 O O . ILE B 1 19 ? -2.684 4.336 23.109 1 83.94 19 ILE B O 1
ATOM 3260 N N . ILE B 1 20 ? -0.822 4.352 21.969 1 88.94 20 ILE B N 1
ATOM 3261 C CA . ILE B 1 20 ? -0.228 5.379 22.812 1 88.94 20 ILE B CA 1
ATOM 3262 C C . ILE B 1 20 ? -1.006 6.684 22.672 1 88.94 20 ILE B C 1
ATOM 3264 O O . ILE B 1 20 ? -1.224 7.398 23.656 1 88.94 20 ILE B O 1
ATOM 3268 N N . SER B 1 21 ? -1.326 6.984 21.453 1 86.81 21 SER B N 1
ATOM 3269 C CA . SER B 1 21 ? -2.096 8.195 21.172 1 86.81 21 SER B CA 1
ATOM 3270 C C . SER B 1 21 ? -3.391 8.219 21.984 1 86.81 21 SER B C 1
ATOM 3272 O O . SER B 1 21 ? -3.752 9.25 22.547 1 86.81 21 SER B O 1
ATOM 3274 N N . LYS B 1 22 ? -4.059 7.133 22 1 81.06 22 LYS B N 1
ATOM 3275 C CA . LYS B 1 22 ? -5.312 7.031 22.75 1 81.06 22 LYS B CA 1
ATOM 3276 C C . LYS B 1 22 ? -5.082 7.152 24.25 1 81.06 22 LYS B C 1
ATOM 3278 O O . LYS B 1 22 ? -5.875 7.773 24.953 1 81.06 22 LYS B O 1
ATOM 3283 N N . MET B 1 23 ? -4.039 6.617 24.719 1 83.25 23 MET B N 1
ATOM 3284 C CA . MET B 1 23 ? -3.727 6.609 26.141 1 83.25 23 MET B CA 1
ATOM 3285 C C . MET B 1 23 ? -3.42 8.016 26.641 1 83.25 23 MET B C 1
ATOM 3287 O O . MET B 1 23 ? -3.822 8.391 27.75 1 83.25 23 MET B O 1
ATOM 3291 N N . ILE B 1 24 ? -2.811 8.742 25.797 1 82.69 24 ILE B N 1
ATOM 3292 C CA . ILE B 1 24 ? -2.379 10.055 26.266 1 82.69 24 ILE B CA 1
ATOM 3293 C C . ILE B 1 24 ? -3.215 11.141 25.594 1 82.69 24 ILE B C 1
ATOM 3295 O O . ILE B 1 24 ? -2.938 12.336 25.75 1 82.69 24 ILE B O 1
ATOM 3299 N N . LYS B 1 25 ? -4.109 10.758 24.734 1 78.31 25 LYS B N 1
ATOM 3300 C CA . LYS B 1 25 ? -5.039 11.664 24.078 1 78.31 25 LYS B CA 1
ATOM 3301 C C . LYS B 1 25 ? -4.297 12.68 23.203 1 78.31 25 LYS B C 1
ATOM 3303 O O . LYS B 1 25 ? -4.52 13.883 23.328 1 78.31 25 LYS B O 1
ATOM 3308 N N . THR B 1 26 ? -3.375 12.242 22.531 1 83.06 26 THR B N 1
ATOM 3309 C CA . THR B 1 26 ? -2.58 13.031 21.594 1 83.06 26 THR B CA 1
ATOM 3310 C C . THR B 1 26 ? -2.748 12.523 20.172 1 83.06 26 THR B C 1
ATOM 3312 O O . THR B 1 26 ? -2.988 11.336 19.953 1 83.06 26 THR B O 1
ATOM 3315 N N . PRO B 1 27 ? -2.695 13.477 19.25 1 83.94 27 PRO B N 1
ATOM 3316 C CA . PRO B 1 27 ? -2.789 13.023 17.859 1 83.94 27 PRO B CA 1
ATOM 3317 C C . PRO B 1 27 ? -1.738 11.969 17.5 1 83.94 27 PRO B C 1
ATOM 3319 O O . PRO B 1 27 ? -0.591 12.07 17.953 1 83.94 27 PRO B O 1
ATOM 3322 N N . VAL B 1 28 ? -2.145 11.008 16.766 1 88.75 28 VAL B N 1
ATOM 3323 C CA . VAL B 1 28 ? -1.307 9.859 16.438 1 88.75 28 VAL B CA 1
ATOM 3324 C C . VAL B 1 28 ? -0.055 10.32 15.703 1 88.75 28 VAL B C 1
ATOM 3326 O O . VAL B 1 28 ? 1.031 9.773 15.898 1 88.75 28 VAL B O 1
ATOM 3329 N N . VAL B 1 29 ? -0.184 11.352 14.852 1 89.25 29 VAL B N 1
ATOM 3330 C CA . VAL B 1 29 ? 0.922 11.859 14.047 1 89.25 29 VAL B CA 1
ATOM 3331 C C . VAL B 1 29 ? 2.027 12.383 14.961 1 89.25 29 VAL B C 1
ATOM 3333 O O . VAL B 1 29 ? 3.215 12.18 14.688 1 89.25 29 VAL B O 1
ATOM 3336 N N . VAL B 1 30 ? 1.682 13 16.016 1 91.31 30 VAL B N 1
ATOM 3337 C CA . VAL B 1 30 ? 2.639 13.547 16.969 1 91.31 30 VAL B CA 1
ATOM 3338 C C . VAL B 1 30 ? 3.406 12.406 17.641 1 91.31 30 VAL B C 1
ATOM 3340 O O . VAL B 1 30 ? 4.625 12.484 17.812 1 91.31 30 VAL B O 1
ATOM 3343 N N . ILE B 1 31 ? 2.693 11.406 17.953 1 92.62 31 ILE B N 1
ATOM 3344 C CA . ILE B 1 31 ? 3.311 10.242 18.594 1 92.62 31 ILE B CA 1
ATOM 3345 C C . ILE B 1 31 ? 4.277 9.57 17.609 1 92.62 31 ILE B C 1
ATOM 3347 O O . ILE B 1 31 ? 5.375 9.164 18 1 92.62 31 ILE B O 1
ATOM 3351 N N . GLU B 1 32 ? 3.92 9.43 16.438 1 94 32 GLU B N 1
ATOM 3352 C CA . GLU B 1 32 ? 4.762 8.805 15.414 1 94 32 GLU B CA 1
ATOM 3353 C C . GLU B 1 32 ? 6.062 9.578 15.227 1 94 32 GLU B C 1
ATOM 3355 O O . GLU B 1 32 ? 7.141 8.984 15.172 1 94 32 GLU B O 1
ATOM 3360 N N . ILE B 1 33 ? 5.969 10.898 15.102 1 93.69 33 ILE B N 1
ATOM 3361 C CA . ILE B 1 33 ? 7.156 11.727 14.938 1 93.69 33 ILE B CA 1
ATOM 3362 C C . ILE B 1 33 ? 8.023 11.633 16.188 1 93.69 33 ILE B C 1
ATOM 3364 O O . ILE B 1 33 ? 9.25 11.484 16.094 1 93.69 33 ILE B O 1
ATOM 3368 N N . THR B 1 34 ? 7.441 11.672 17.328 1 94.56 34 THR B N 1
ATOM 3369 C CA . THR B 1 34 ? 8.172 11.641 18.594 1 94.56 34 THR B CA 1
ATOM 3370 C C . THR B 1 34 ? 8.883 10.297 18.766 1 94.56 34 THR B C 1
ATOM 3372 O O . THR B 1 34 ? 10.047 10.258 19.188 1 94.56 34 THR B O 1
ATOM 3375 N N . LEU B 1 35 ? 8.156 9.234 18.5 1 95.5 35 LEU B N 1
ATOM 3376 C CA . LEU B 1 35 ? 8.781 7.926 18.625 1 95.5 35 LEU B CA 1
ATOM 3377 C C . LEU B 1 35 ? 9.891 7.758 17.594 1 95.5 35 LEU B C 1
ATOM 3379 O O . LEU B 1 35 ? 10.898 7.098 17.859 1 95.5 35 LEU B O 1
ATOM 3383 N N . GLY B 1 36 ? 9.688 8.25 16.422 1 95.12 36 GLY B N 1
ATOM 3384 C CA . GLY B 1 36 ? 10.766 8.273 15.445 1 95.12 36 GLY B CA 1
ATOM 3385 C C . GLY B 1 36 ? 12 9 15.938 1 95.12 36 GLY B C 1
ATOM 3386 O O . GLY B 1 36 ? 13.125 8.539 15.742 1 95.12 36 GLY B O 1
ATOM 3387 N N . LEU B 1 37 ? 11.719 10.148 16.562 1 94.62 37 LEU B N 1
ATOM 3388 C CA . LEU B 1 37 ? 12.789 10.953 17.141 1 94.62 37 LEU B CA 1
ATOM 3389 C C . LEU B 1 37 ? 13.539 10.18 18.219 1 94.62 37 LEU B C 1
ATOM 3391 O O . LEU B 1 37 ? 14.773 10.148 18.219 1 94.62 37 LEU B O 1
ATOM 3395 N N . LEU B 1 38 ? 12.836 9.531 19.078 1 95.38 38 LEU B N 1
ATOM 3396 C CA . LEU B 1 38 ? 13.422 8.797 20.188 1 95.38 38 LEU B CA 1
ATOM 3397 C C . LEU B 1 38 ? 14.211 7.59 19.688 1 95.38 38 LEU B C 1
ATOM 3399 O O . LEU B 1 38 ? 15.328 7.336 20.141 1 95.38 38 LEU B O 1
ATOM 3403 N N . CYS B 1 39 ? 13.633 6.875 18.781 1 94.94 39 CYS B N 1
ATOM 3404 C CA . CYS B 1 39 ? 14.289 5.68 18.266 1 94.94 39 CYS B CA 1
ATOM 3405 C C . CYS B 1 39 ? 15.469 6.047 17.375 1 94.94 39 CYS B C 1
ATOM 3407 O O . CYS B 1 39 ? 16.422 5.27 17.234 1 94.94 39 CYS B O 1
ATOM 3409 N N . GLY B 1 40 ? 15.32 7.145 16.719 1 93.12 40 GLY B N 1
ATOM 3410 C CA . GLY B 1 40 ? 16.484 7.648 16 1 93.12 40 GLY B CA 1
ATOM 3411 C C . GLY B 1 40 ? 17.656 7.969 16.906 1 93.12 40 GLY B C 1
ATOM 3412 O O . GLY B 1 40 ? 18.797 7.672 16.578 1 93.12 40 GLY B O 1
ATOM 3413 N N . TYR B 1 41 ? 17.359 8.57 18.062 1 93.25 41 TYR B N 1
ATOM 3414 C CA . TYR B 1 41 ? 18.375 8.914 19.047 1 93.25 41 TYR B CA 1
ATOM 3415 C C . TYR B 1 41 ? 19.016 7.66 19.625 1 93.25 41 TYR B C 1
ATOM 3417 O O . TYR B 1 41 ? 20.234 7.633 19.875 1 93.25 41 TYR B O 1
ATOM 3425 N N . LEU B 1 42 ? 18.219 6.641 19.781 1 93.75 42 LEU B N 1
ATOM 3426 C CA . LEU B 1 42 ? 18.703 5.395 20.344 1 93.75 42 LEU B CA 1
ATOM 3427 C C . LEU B 1 42 ? 19.469 4.582 19.312 1 93.75 42 LEU B C 1
ATOM 3429 O O . LEU B 1 42 ? 20.078 3.562 19.641 1 93.75 42 LEU B O 1
ATOM 3433 N N . GLY B 1 43 ? 19.438 5 18.125 1 91.06 43 GLY B N 1
ATOM 3434 C CA . GLY B 1 43 ? 20.188 4.344 17.078 1 91.06 43 GLY B CA 1
ATOM 3435 C C . GLY B 1 43 ? 19.453 3.188 16.438 1 91.06 43 GLY B C 1
ATOM 3436 O O . GLY B 1 43 ? 20.016 2.439 15.633 1 91.06 43 GLY B O 1
ATOM 3437 N N . LEU B 1 44 ? 18.234 3.055 16.719 1 92.56 44 LEU B N 1
ATOM 3438 C CA . LEU B 1 44 ? 17.422 1.972 16.172 1 92.56 44 LEU B CA 1
ATOM 3439 C C . LEU B 1 44 ? 16.969 2.303 14.758 1 92.56 44 LEU B C 1
ATOM 3441 O O . LEU B 1 44 ? 16.656 1.401 13.969 1 92.56 44 LEU B O 1
ATOM 3445 N N . ILE B 1 45 ? 16.844 3.553 14.508 1 92.94 45 ILE B N 1
ATOM 3446 C CA . ILE B 1 45 ? 16.531 4.027 13.164 1 92.94 45 ILE B CA 1
ATOM 3447 C C . ILE B 1 45 ? 17.688 4.883 12.633 1 92.94 45 ILE B C 1
ATOM 3449 O O . ILE B 1 45 ? 18.078 5.859 13.273 1 92.94 45 ILE B O 1
ATOM 3453 N N . TYR B 1 46 ? 18.25 4.434 11.586 1 87.38 46 TYR B N 1
ATOM 3454 C CA . TYR B 1 46 ? 19.375 5.148 10.984 1 87.38 46 TYR B CA 1
ATOM 3455 C C . TYR B 1 46 ? 19.078 5.516 9.539 1 87.38 46 TYR B C 1
ATOM 3457 O O . TYR B 1 46 ? 18.031 5.148 9.008 1 87.38 46 TYR B O 1
ATOM 3465 N N . SER B 1 47 ? 20.016 6.25 9.055 1 83.06 47 SER B N 1
ATOM 3466 C CA . SER B 1 47 ? 19.812 6.703 7.68 1 83.06 47 SER B CA 1
ATOM 3467 C C . SER B 1 47 ? 19.922 5.543 6.691 1 83.06 47 SER B C 1
ATOM 3469 O O . SER B 1 47 ? 20.984 4.953 6.535 1 83.06 47 SER B O 1
ATOM 3471 N N . ASP B 1 48 ? 18.828 5.027 6.301 1 89.31 48 ASP B N 1
ATOM 3472 C CA . ASP B 1 48 ? 18.734 3.955 5.316 1 89.31 48 ASP B CA 1
ATOM 3473 C C . ASP B 1 48 ? 18.094 4.441 4.023 1 89.31 48 ASP B C 1
ATOM 3475 O O . ASP B 1 48 ? 17.062 5.125 4.062 1 89.31 48 ASP B O 1
ATOM 3479 N N . GLU B 1 49 ? 18.719 4.113 2.943 1 89.56 49 GLU B N 1
ATOM 3480 C CA . GLU B 1 49 ? 18.219 4.574 1.647 1 89.56 49 GLU B CA 1
ATOM 3481 C C . GLU B 1 49 ? 16.844 4.004 1.344 1 89.56 49 GLU B C 1
ATOM 3483 O O . GLU B 1 49 ? 16 4.676 0.741 1 89.56 49 GLU B O 1
ATOM 3488 N N . THR B 1 50 ? 16.641 2.797 1.749 1 89.06 50 THR B N 1
ATOM 3489 C CA . THR B 1 50 ? 15.344 2.16 1.516 1 89.06 50 THR B CA 1
ATOM 3490 C C . THR B 1 50 ? 14.25 2.848 2.326 1 89.06 50 THR B C 1
ATOM 3492 O O . THR B 1 50 ? 13.164 3.119 1.807 1 89.06 50 THR B O 1
ATOM 3495 N N . LEU B 1 51 ? 14.594 3.143 3.529 1 92.19 51 LEU B N 1
ATOM 3496 C CA . LEU B 1 51 ? 13.625 3.83 4.383 1 92.19 51 LEU B CA 1
ATOM 3497 C C . LEU B 1 51 ? 13.328 5.223 3.844 1 92.19 51 LEU B C 1
ATOM 3499 O O . LEU B 1 51 ? 12.172 5.664 3.861 1 92.19 51 LEU B O 1
ATOM 3503 N N . LYS B 1 52 ? 14.359 5.852 3.383 1 91.19 52 LYS B N 1
ATOM 3504 C CA . LYS B 1 52 ? 14.203 7.184 2.809 1 91.19 52 LYS B CA 1
ATOM 3505 C C . LYS B 1 52 ? 13.289 7.148 1.588 1 91.19 52 LYS B C 1
ATOM 3507 O O . LYS B 1 52 ? 12.422 8.016 1.43 1 91.19 52 LYS B O 1
ATOM 3512 N N . LEU B 1 53 ? 13.445 6.188 0.806 1 90.69 53 LEU B N 1
ATOM 3513 C CA . LEU B 1 53 ? 12.633 6.051 -0.402 1 90.69 53 LEU B CA 1
ATOM 3514 C C . LEU B 1 53 ? 11.172 5.785 -0.052 1 90.69 53 LEU B C 1
ATOM 3516 O O . LEU B 1 53 ? 10.273 6.383 -0.642 1 90.69 53 LEU B O 1
ATOM 3520 N N . VAL B 1 54 ? 10.969 4.922 0.875 1 92.69 54 VAL B N 1
ATOM 3521 C CA . VAL B 1 54 ? 9.609 4.582 1.288 1 92.69 54 VAL B CA 1
ATOM 3522 C C . VAL B 1 54 ? 8.953 5.789 1.95 1 92.69 54 VAL B C 1
ATOM 3524 O O . VAL B 1 54 ? 7.754 6.035 1.766 1 92.69 54 VAL B O 1
ATOM 3527 N N . ALA B 1 55 ? 9.734 6.48 2.707 1 92.44 55 ALA B N 1
ATOM 3528 C CA . ALA B 1 55 ? 9.227 7.688 3.357 1 92.44 55 ALA B CA 1
ATOM 3529 C C . ALA B 1 55 ? 8.836 8.742 2.328 1 92.44 55 ALA B C 1
ATOM 3531 O O . ALA B 1 55 ? 7.844 9.453 2.504 1 92.44 55 ALA B O 1
ATOM 3532 N N . LYS B 1 56 ? 9.633 8.875 1.305 1 89.25 56 LYS B N 1
ATOM 3533 C CA . LYS B 1 56 ? 9.305 9.812 0.232 1 89.25 56 LYS B CA 1
ATOM 3534 C C . LYS B 1 56 ? 7.984 9.438 -0.442 1 89.25 56 LYS B C 1
ATOM 3536 O O . LYS B 1 56 ? 7.176 10.312 -0.765 1 89.25 56 LYS B O 1
ATOM 3541 N N . PHE B 1 57 ? 7.84 8.188 -0.634 1 91.94 57 PHE B N 1
ATOM 3542 C CA . PHE B 1 57 ? 6.57 7.727 -1.181 1 91.94 57 PHE B CA 1
ATOM 3543 C C . PHE B 1 57 ? 5.43 8.008 -0.208 1 91.94 57 PHE B C 1
ATOM 3545 O O . PHE B 1 57 ? 4.328 8.367 -0.622 1 91.94 57 PHE B O 1
ATOM 3552 N N . GLY B 1 58 ? 5.723 7.746 1.035 1 92.56 58 GLY B N 1
ATOM 3553 C CA . GLY B 1 58 ? 4.734 8.07 2.049 1 92.56 58 GLY B CA 1
ATOM 3554 C C . GLY B 1 58 ? 4.312 9.531 2.029 1 92.56 58 GLY B C 1
ATOM 3555 O O . GLY B 1 58 ? 3.133 9.844 2.207 1 92.56 58 GLY B O 1
ATOM 3556 N N . PHE B 1 59 ? 5.262 10.344 1.774 1 89.38 59 PHE B N 1
ATOM 3557 C CA . PHE B 1 59 ? 4.992 11.773 1.688 1 89.38 59 PHE B CA 1
ATOM 3558 C C . PHE B 1 59 ? 4.082 12.086 0.504 1 89.38 59 PHE B C 1
ATOM 3560 O O . PHE B 1 59 ? 3.115 12.836 0.639 1 89.38 59 PHE B O 1
ATOM 3567 N N . VAL B 1 60 ? 4.387 11.562 -0.601 1 90.38 60 VAL B N 1
ATOM 3568 C CA . VAL B 1 60 ? 3.582 11.758 -1.803 1 90.38 60 VAL B CA 1
ATOM 3569 C C . VAL B 1 60 ? 2.162 11.242 -1.562 1 90.38 60 VAL B C 1
ATOM 3571 O O . VAL B 1 60 ? 1.188 11.898 -1.94 1 90.38 60 VAL B O 1
ATOM 3574 N N . TYR B 1 61 ? 2.09 10.102 -0.952 1 93.06 61 TYR B N 1
ATOM 3575 C CA . TYR B 1 61 ? 0.787 9.516 -0.666 1 93.06 61 TYR B CA 1
ATOM 3576 C C . TYR B 1 61 ? -0.005 10.383 0.303 1 93.06 61 TYR B C 1
ATOM 3578 O O . TYR B 1 61 ? -1.226 10.508 0.182 1 93.06 61 TYR B O 1
ATOM 3586 N N . LEU B 1 62 ? 0.686 10.93 1.243 1 88.5 62 LEU B N 1
ATOM 3587 C CA . LEU B 1 62 ? 0.041 11.828 2.199 1 88.5 62 LEU B CA 1
ATOM 3588 C C . LEU B 1 62 ? -0.569 13.031 1.492 1 88.5 62 LEU B C 1
ATOM 3590 O O . LEU B 1 62 ? -1.676 13.461 1.828 1 88.5 62 LEU B O 1
ATOM 3594 N N . MET B 1 63 ? 0.169 13.562 0.616 1 87.31 63 MET B N 1
ATOM 3595 C CA . MET B 1 63 ? -0.346 14.695 -0.148 1 87.31 63 MET B CA 1
ATOM 3596 C C . MET B 1 63 ? -1.547 14.281 -0.993 1 87.31 63 MET B C 1
ATOM 3598 O O . MET B 1 63 ? -2.463 15.07 -1.208 1 87.31 63 MET B O 1
ATOM 3602 N N . PHE B 1 64 ? -1.511 13.078 -1.504 1 91.69 64 PHE B N 1
ATOM 3603 C CA . PHE B 1 64 ? -2.643 12.492 -2.209 1 91.69 64 PHE B CA 1
ATOM 3604 C C . PHE B 1 64 ? -3.873 12.445 -1.311 1 91.69 64 PHE B C 1
ATOM 3606 O O . PHE B 1 64 ? -4.973 12.805 -1.734 1 91.69 64 PHE B O 1
ATOM 3613 N N . LEU B 1 65 ? -3.693 12.086 -0.089 1 89.44 65 LEU B N 1
ATOM 3614 C CA . LEU B 1 65 ? -4.777 11.984 0.883 1 89.44 65 LEU B CA 1
ATOM 3615 C C . LEU B 1 65 ? -5.332 13.367 1.228 1 89.44 65 LEU B C 1
ATOM 3617 O O . LEU B 1 65 ? -6.535 13.516 1.453 1 89.44 65 LEU B O 1
ATOM 3621 N N . ALA B 1 66 ? -4.445 14.273 1.323 1 85.81 66 ALA B N 1
ATOM 3622 C CA . ALA B 1 66 ? -4.883 15.641 1.593 1 85.81 66 ALA B CA 1
ATOM 3623 C C . ALA B 1 66 ? -5.879 16.109 0.541 1 85.81 66 ALA B C 1
ATOM 3625 O O . ALA B 1 66 ? -6.852 16.797 0.864 1 85.81 66 ALA B O 1
ATOM 3626 N N . GLY B 1 67 ? -5.609 15.812 -0.659 1 85.19 67 GLY B N 1
ATOM 3627 C CA . GLY B 1 67 ? -6.555 16.141 -1.713 1 85.19 67 GLY B CA 1
ATOM 3628 C C . GLY B 1 67 ? -7.883 15.43 -1.567 1 85.19 67 GLY B C 1
ATOM 3629 O O . GLY B 1 67 ? -8.938 16.016 -1.832 1 85.19 67 GLY B O 1
ATOM 3630 N N . LEU B 1 68 ? -7.824 14.234 -1.117 1 86.81 68 LEU B N 1
ATOM 3631 C CA . LEU B 1 68 ? -9.016 13.406 -0.957 1 86.81 68 LEU B CA 1
ATOM 3632 C C . LEU B 1 68 ? -9.898 13.938 0.173 1 86.81 68 LEU B C 1
ATOM 3634 O O . LEU B 1 68 ? -11.094 13.641 0.222 1 86.81 68 LEU B O 1
ATOM 3638 N N . GLU B 1 69 ? -9.391 14.648 1.03 1 81.81 69 GLU B N 1
ATOM 3639 C CA . GLU B 1 69 ? -10.117 15.148 2.195 1 81.81 69 GLU B CA 1
ATOM 3640 C C . GLU B 1 69 ? -10.898 16.406 1.857 1 81.81 69 GLU B C 1
ATOM 3642 O O . GLU B 1 69 ? -11.797 16.812 2.602 1 81.81 69 GLU B O 1
ATOM 3647 N N . ILE B 1 70 ? -10.5 16.938 0.807 1 78 70 ILE B N 1
ATOM 3648 C CA . ILE B 1 70 ? -11.141 18.203 0.447 1 78 70 ILE B CA 1
ATOM 3649 C C . ILE B 1 70 ? -12.609 17.953 0.087 1 78 70 ILE B C 1
ATOM 3651 O O . ILE B 1 70 ? -12.906 17.156 -0.812 1 78 70 ILE B O 1
ATOM 3655 N N . ASN B 1 71 ? -13.484 18.219 0.937 1 70.81 71 ASN B N 1
ATOM 3656 C CA . ASN B 1 71 ? -14.922 18.172 0.688 1 70.81 71 ASN B CA 1
ATOM 3657 C C . ASN B 1 71 ? -15.484 19.547 0.355 1 70.81 71 ASN B C 1
ATOM 3659 O O . ASN B 1 71 ? -15.703 20.359 1.25 1 70.81 71 ASN B O 1
ATOM 3663 N N . PHE B 1 72 ? -15.727 19.688 -0.868 1 67.69 72 PHE B N 1
ATOM 3664 C CA . PHE B 1 72 ? -16.188 21 -1.322 1 67.69 72 PHE B CA 1
ATOM 3665 C C . PHE B 1 72 ? -17.578 21.297 -0.765 1 67.69 72 PHE B C 1
ATOM 3667 O O . PHE B 1 72 ? -17.969 22.469 -0.687 1 67.69 72 PHE B O 1
ATOM 3674 N N . LYS B 1 73 ? -18.328 20.281 -0.42 1 65 73 LYS B N 1
ATOM 3675 C CA . LYS B 1 73 ? -19.656 20.5 0.142 1 65 73 LYS B CA 1
ATOM 3676 C C . LYS B 1 73 ? -19.562 21.234 1.479 1 65 73 LYS B C 1
ATOM 3678 O O . LYS B 1 73 ? -20.484 21.953 1.858 1 65 73 LYS B O 1
ATOM 3683 N N . LEU B 1 74 ? -18.406 21 1.995 1 62.28 74 LEU B N 1
ATOM 3684 C CA . LEU B 1 74 ? -18.203 21.672 3.275 1 62.28 74 LEU B CA 1
ATOM 3685 C C . LEU B 1 74 ? -17.906 23.156 3.072 1 62.28 74 LEU B C 1
ATOM 3687 O O . LEU B 1 74 ? -18.141 23.969 3.973 1 62.28 74 LEU B O 1
ATOM 3691 N N . VAL B 1 75 ? -17.453 23.438 2.016 1 61.94 75 VAL B N 1
ATOM 3692 C CA . VAL B 1 75 ? -17.172 24.844 1.68 1 61.94 75 VAL B CA 1
ATOM 3693 C C . VAL B 1 75 ? -18.484 25.578 1.448 1 61.94 75 VAL B C 1
ATOM 3695 O O . VAL B 1 75 ? -18.594 26.781 1.734 1 61.94 75 VAL B O 1
ATOM 3698 N N . LYS B 1 76 ? -19.469 24.812 0.916 1 58.88 76 LYS B N 1
ATOM 3699 C CA . LYS B 1 76 ? -20.734 25.453 0.573 1 58.88 76 LYS B CA 1
ATOM 3700 C C . LYS B 1 76 ? -21.406 26.047 1.809 1 58.88 76 LYS B C 1
ATOM 3702 O O . LYS B 1 76 ? -22.281 26.906 1.692 1 58.88 76 LYS B O 1
ATOM 3707 N N . ILE B 1 77 ? -20.859 25.641 2.928 1 58.47 77 ILE B N 1
ATOM 3708 C CA . ILE B 1 77 ? -21.547 26.141 4.117 1 58.47 77 ILE B CA 1
ATOM 3709 C C . ILE B 1 77 ? -21.078 27.562 4.418 1 58.47 77 ILE B C 1
ATOM 3711 O O . ILE B 1 77 ? -21.703 28.281 5.207 1 58.47 77 ILE B O 1
ATOM 3715 N N . ILE B 1 78 ? -20.078 27.969 3.732 1 63 78 ILE B N 1
ATOM 3716 C CA . ILE B 1 78 ? -19.656 29.344 3.982 1 63 78 ILE B CA 1
ATOM 3717 C C . ILE B 1 78 ? -20.672 30.312 3.371 1 63 78 ILE B C 1
ATOM 3719 O O . ILE B 1 78 ? -20.891 30.312 2.158 1 63 78 ILE B O 1
ATOM 3723 N N . LYS B 1 79 ? -21.547 30.766 4.195 1 64.75 79 LYS B N 1
ATOM 3724 C CA . LYS B 1 79 ? -22.516 31.75 3.725 1 64.75 79 LYS B CA 1
ATOM 3725 C C . LYS B 1 79 ? -21.828 32.844 2.887 1 64.75 79 LYS B C 1
ATOM 3727 O O . LYS B 1 79 ? -20.672 33.188 3.135 1 64.75 79 LYS B O 1
ATOM 3732 N N . ALA B 1 80 ? -22.344 33.094 1.845 1 65.44 80 ALA B N 1
ATOM 3733 C CA . ALA B 1 80 ? -21.859 34.125 0.924 1 65.44 80 ALA B CA 1
ATOM 3734 C C . ALA B 1 80 ? -21.344 35.344 1.683 1 65.44 80 ALA B C 1
ATOM 3736 O O . ALA B 1 80 ? -20.344 35.938 1.289 1 65.44 80 ALA B O 1
ATOM 3737 N N . THR B 1 81 ? -21.969 35.594 2.76 1 67 81 THR B N 1
ATOM 3738 C CA . THR B 1 81 ? -21.609 36.781 3.551 1 67 81 THR B CA 1
ATOM 3739 C C . THR B 1 81 ? -20.25 36.594 4.219 1 67 81 THR B C 1
ATOM 3741 O O . THR B 1 81 ? -19.562 37.562 4.539 1 67 81 THR B O 1
ATOM 3744 N N . LEU B 1 82 ? -19.859 35.406 4.293 1 80.56 82 LEU B N 1
ATOM 3745 C CA . LEU B 1 82 ? -18.594 35.125 4.984 1 80.56 82 LEU B CA 1
ATOM 3746 C C . LEU B 1 82 ? -17.453 34.969 3.994 1 80.56 82 LEU B C 1
ATOM 3748 O O . LEU B 1 82 ? -16.281 34.875 4.395 1 80.56 82 LEU B O 1
ATOM 3752 N N . ALA B 1 83 ? -17.75 35.094 2.779 1 82.56 83 ALA B N 1
ATOM 3753 C CA . ALA B 1 83 ? -16.719 34.938 1.752 1 82.56 83 ALA B CA 1
ATOM 3754 C C . ALA B 1 83 ? -15.703 36.062 1.821 1 82.56 83 ALA B C 1
ATOM 3756 O O . ALA B 1 83 ? -14.5 35.812 1.714 1 82.56 83 ALA B O 1
ATOM 3757 N N . VAL B 1 84 ? -16.281 37.25 2.004 1 86.19 84 VAL B N 1
ATOM 3758 C CA . VAL B 1 84 ? -15.398 38.406 2.102 1 86.19 84 VAL B CA 1
ATOM 3759 C C . VAL B 1 84 ? -14.516 38.281 3.342 1 86.19 84 VAL B C 1
ATOM 3761 O O . VAL B 1 84 ? -13.328 38.625 3.301 1 86.19 84 VAL B O 1
ATOM 3764 N N . ASN B 1 85 ? -15.117 37.844 4.406 1 90.31 85 ASN B N 1
ATOM 3765 C CA . ASN B 1 85 ? -14.359 37.656 5.641 1 90.31 85 ASN B CA 1
ATOM 3766 C C . ASN B 1 85 ? -13.242 36.625 5.461 1 90.31 85 ASN B C 1
ATOM 3768 O O . ASN B 1 85 ? -12.148 36.781 6.012 1 90.31 85 ASN B O 1
ATOM 3772 N N . VAL B 1 86 ? -13.539 35.625 4.746 1 90.31 86 VAL B N 1
ATOM 3773 C CA . VAL B 1 86 ? -12.555 34.562 4.512 1 90.31 86 VAL B CA 1
ATOM 3774 C C . VAL B 1 86 ? -11.391 35.125 3.701 1 90.31 86 VAL B C 1
ATOM 3776 O O . VAL B 1 86 ? -10.227 34.875 4.012 1 90.31 86 VAL B O 1
ATOM 3779 N N . ILE B 1 87 ? -11.688 35.875 2.701 1 91.06 87 ILE B N 1
ATOM 3780 C CA . ILE B 1 87 ? -10.648 36.469 1.874 1 91.06 87 ILE B CA 1
ATOM 3781 C C . ILE B 1 87 ? -9.805 37.438 2.721 1 91.06 87 ILE B C 1
ATOM 3783 O O . ILE B 1 87 ? -8.578 37.406 2.637 1 91.06 87 ILE B O 1
ATOM 3787 N N . LEU B 1 88 ? -10.484 38.219 3.486 1 93.06 88 LEU B N 1
ATOM 3788 C CA . LEU B 1 88 ? -9.797 39.156 4.363 1 93.06 88 LEU B CA 1
ATOM 3789 C C . LEU B 1 88 ? -8.914 38.406 5.367 1 93.06 88 LEU B C 1
ATOM 3791 O O . LEU B 1 88 ? -7.836 38.875 5.723 1 93.06 88 LEU B O 1
ATOM 3795 N N . TYR B 1 89 ? -9.438 37.344 5.836 1 94.94 89 TYR B N 1
ATOM 3796 C CA . TYR B 1 89 ? -8.68 36.5 6.773 1 94.94 89 TYR B CA 1
ATOM 3797 C C . TYR B 1 89 ? -7.367 36.062 6.16 1 94.94 89 TYR B C 1
ATOM 3799 O O . TYR B 1 89 ? -6.309 36.188 6.777 1 94.94 89 TYR B O 1
ATOM 3807 N N . PHE B 1 90 ? -7.383 35.594 4.961 1 94.25 90 PHE B N 1
ATOM 3808 C CA . PHE B 1 90 ? -6.184 35.094 4.305 1 94.25 90 PHE B CA 1
ATOM 3809 C C . PHE B 1 90 ? -5.23 36.219 3.969 1 94.25 90 PHE B C 1
ATOM 3811 O O . PHE B 1 90 ? -4.012 36.062 4.07 1 94.25 90 PHE B O 1
ATOM 3818 N N . ILE B 1 91 ? -5.781 37.312 3.553 1 94.56 91 ILE B N 1
ATOM 3819 C CA . ILE B 1 91 ? -4.945 38.469 3.273 1 94.56 91 ILE B CA 1
ATOM 3820 C C . ILE B 1 91 ? -4.219 38.906 4.547 1 94.56 91 ILE B C 1
ATOM 3822 O O . ILE B 1 91 ? -3.02 39.188 4.516 1 94.56 91 ILE B O 1
ATOM 3826 N N . LEU B 1 92 ? -4.961 38.969 5.594 1 95.62 92 LEU B N 1
ATOM 3827 C CA . LEU B 1 92 ? -4.375 39.375 6.863 1 95.62 92 LEU B CA 1
ATOM 3828 C C . LEU B 1 92 ? -3.328 38.375 7.324 1 95.62 92 LEU B C 1
ATOM 3830 O O . LEU B 1 92 ? -2.291 38.75 7.875 1 95.62 92 LEU B O 1
ATOM 3834 N N . LEU B 1 93 ? -3.594 37.125 7.168 1 96 93 LEU B N 1
ATOM 3835 C CA . LEU B 1 93 ? -2.66 36.094 7.562 1 96 93 LEU B CA 1
ATOM 3836 C C . LEU B 1 93 ? -1.32 36.25 6.855 1 96 93 LEU B C 1
ATOM 3838 O O . LEU B 1 93 ? -0.267 36.219 7.496 1 96 93 LEU B O 1
ATOM 3842 N N . TYR B 1 94 ? -1.358 36.438 5.559 1 94.5 94 TYR B N 1
ATOM 3843 C CA . TYR B 1 94 ? -0.134 36.562 4.77 1 94.5 94 TYR B CA 1
ATOM 3844 C C . TYR B 1 94 ? 0.543 37.906 4.996 1 94.5 94 TYR B C 1
ATOM 3846 O O . TYR B 1 94 ? 1.772 38 4.973 1 94.5 94 TYR B O 1
ATOM 3854 N N . THR B 1 95 ? -0.25 38.938 5.215 1 96 95 THR B N 1
ATOM 3855 C CA . THR B 1 95 ? 0.311 40.25 5.477 1 96 95 THR B CA 1
ATOM 3856 C C . THR B 1 95 ? 1.034 40.281 6.82 1 96 95 THR B C 1
ATOM 3858 O O . THR B 1 95 ? 2.162 40.75 6.914 1 96 95 THR B O 1
ATOM 3861 N N . ILE B 1 96 ? 0.391 39.75 7.832 1 96.81 96 ILE B N 1
ATOM 3862 C CA . ILE B 1 96 ? 1.008 39.75 9.156 1 96.81 96 ILE B CA 1
ATOM 3863 C C . ILE B 1 96 ? 2.227 38.812 9.141 1 96.81 96 ILE B C 1
ATOM 3865 O O . ILE B 1 96 ? 3.234 39.094 9.789 1 96.81 96 ILE B O 1
ATOM 3869 N N . SER B 1 97 ? 2.119 37.719 8.5 1 95.69 97 SER B N 1
ATOM 3870 C CA . SER B 1 97 ? 3.266 36.812 8.367 1 95.69 97 SER B CA 1
ATOM 3871 C C . SER B 1 97 ? 4.434 37.531 7.684 1 95.69 97 SER B C 1
ATOM 3873 O O . SER B 1 97 ? 5.59 37.344 8.078 1 95.69 97 SER B O 1
ATOM 3875 N N . GLY B 1 98 ? 4.137 38.25 6.641 1 94.38 98 GLY B N 1
ATOM 3876 C CA . GLY B 1 98 ? 5.168 39.062 5.984 1 94.38 98 GLY B CA 1
ATOM 3877 C C . GLY B 1 98 ? 5.812 40.062 6.902 1 94.38 98 GLY B C 1
ATOM 3878 O O . GLY B 1 98 ? 7.027 40.281 6.859 1 94.38 98 GLY B O 1
ATOM 3879 N N . LEU B 1 99 ? 4.984 40.688 7.668 1 96.12 99 LEU B N 1
ATOM 3880 C CA . LEU B 1 99 ? 5.484 41.688 8.625 1 96.12 99 LEU B CA 1
ATOM 3881 C C . LEU B 1 99 ? 6.41 41.031 9.641 1 96.12 99 LEU B C 1
ATOM 3883 O O . LEU B 1 99 ? 7.449 41.594 9.992 1 96.12 99 LEU B O 1
ATOM 3887 N N . VAL B 1 100 ? 6.02 39.906 10.117 1 95.06 100 VAL B N 1
ATOM 3888 C CA . VAL B 1 100 ? 6.836 39.156 11.078 1 95.06 100 VAL B CA 1
ATOM 3889 C C . VAL B 1 100 ? 8.164 38.781 10.43 1 95.06 100 VAL B C 1
ATOM 3891 O O . VAL B 1 100 ? 9.219 38.875 11.062 1 95.06 100 VAL B O 1
ATOM 3894 N N . CYS B 1 101 ? 8.094 38.312 9.219 1 94.31 101 CYS B N 1
ATOM 3895 C CA . CYS B 1 101 ? 9.312 37.938 8.508 1 94.31 101 CYS B CA 1
ATOM 3896 C C . CYS B 1 101 ? 10.219 39.156 8.32 1 94.31 101 CYS B C 1
ATOM 3898 O O . CYS B 1 101 ? 11.438 39.031 8.43 1 94.31 101 CYS B O 1
ATOM 3900 N N . TRP B 1 102 ? 9.68 40.281 8.039 1 94.06 102 TRP B N 1
ATOM 3901 C CA . TRP B 1 102 ? 10.438 41.5 7.84 1 94.06 102 TRP B CA 1
ATOM 3902 C C . TRP B 1 102 ? 11.047 42 9.148 1 94.06 102 TRP B C 1
ATOM 3904 O O . TRP B 1 102 ? 12.219 42.375 9.195 1 94.06 102 TRP B O 1
ATOM 3914 N N . LEU B 1 103 ? 10.32 41.969 10.164 1 94.88 103 LEU B N 1
ATOM 3915 C CA . LEU B 1 103 ? 10.75 42.469 11.469 1 94.88 103 LEU B CA 1
ATOM 3916 C C . LEU B 1 103 ? 11.875 41.594 12.031 1 94.88 103 LEU B C 1
ATOM 3918 O O . LEU B 1 103 ? 12.789 42.125 12.688 1 94.88 103 LEU B O 1
ATOM 3922 N N . PHE B 1 104 ? 11.875 40.312 11.789 1 94.94 104 PHE B N 1
ATOM 3923 C CA . PHE B 1 104 ? 12.836 39.406 12.406 1 94.94 104 PHE B CA 1
ATOM 3924 C C . PHE B 1 104 ? 13.844 38.906 11.383 1 94.94 104 PHE B C 1
ATOM 3926 O O . PHE B 1 104 ? 14.68 38.062 11.695 1 94.94 104 PHE B O 1
ATOM 3933 N N . GLY B 1 105 ? 13.781 39.312 10.148 1 92.88 105 GLY B N 1
ATOM 3934 C CA . GLY B 1 105 ? 14.727 38.938 9.109 1 92.88 105 GLY B CA 1
ATOM 3935 C C . GLY B 1 105 ? 14.664 37.469 8.734 1 92.88 105 GLY B C 1
ATOM 3936 O O . GLY B 1 105 ? 15.695 36.812 8.57 1 92.88 105 GLY B O 1
ATOM 3937 N N . LEU B 1 106 ? 13.453 37.031 8.703 1 93 106 LEU B N 1
ATOM 3938 C CA . LEU B 1 106 ? 13.266 35.625 8.391 1 93 106 LEU B CA 1
ATOM 3939 C C . LEU B 1 106 ? 13.141 35.438 6.883 1 93 106 LEU B C 1
ATOM 3941 O O . LEU B 1 106 ? 12.734 36.344 6.16 1 93 106 LEU B O 1
ATOM 3945 N N . GLY B 1 107 ? 13.477 34.312 6.359 1 87.81 107 GLY B N 1
ATOM 3946 C CA . GLY B 1 107 ? 13.5 34 4.938 1 87.81 107 GLY B CA 1
ATOM 3947 C C . GLY B 1 107 ? 12.133 33.625 4.391 1 87.81 107 GLY B C 1
ATOM 3948 O O . GLY B 1 107 ? 11.133 33.688 5.102 1 87.81 107 GLY B O 1
ATOM 3949 N N . LEU B 1 108 ? 12.102 33.281 3.182 1 87.56 108 LEU B N 1
ATOM 3950 C CA . LEU B 1 108 ? 10.898 32.969 2.42 1 87.56 108 LEU B CA 1
ATOM 3951 C C . LEU B 1 108 ? 10.195 31.75 2.99 1 87.56 108 LEU B C 1
ATOM 3953 O O . LEU B 1 108 ? 8.961 31.672 2.961 1 87.56 108 LEU B O 1
ATOM 3957 N N . THR B 1 109 ? 10.969 30.781 3.48 1 91.44 109 THR B N 1
ATOM 3958 C CA . THR B 1 109 ? 10.398 29.578 4.07 1 91.44 109 THR B CA 1
ATOM 3959 C C . THR B 1 109 ? 9.406 29.938 5.172 1 91.44 109 THR B C 1
ATOM 3961 O O . THR B 1 109 ? 8.312 29.359 5.23 1 91.44 109 THR B O 1
ATOM 3964 N N . TYR B 1 110 ? 9.734 30.922 5.977 1 94.62 110 TYR B N 1
ATOM 3965 C CA . TYR B 1 110 ? 8.883 31.344 7.082 1 94.62 110 TYR B CA 1
ATOM 3966 C C . TYR B 1 110 ? 7.621 32.031 6.57 1 94.62 110 TYR B C 1
ATOM 3968 O O . TYR B 1 110 ? 6.539 31.859 7.137 1 94.62 110 TYR B O 1
ATOM 3976 N N . PHE B 1 111 ? 7.789 32.75 5.531 1 92.5 111 PHE B N 1
ATOM 3977 C CA . PHE B 1 111 ? 6.656 33.469 4.953 1 92.5 111 PHE B CA 1
ATOM 3978 C C . PHE B 1 111 ? 5.574 32.5 4.504 1 92.5 111 PHE B C 1
ATOM 3980 O O . PHE B 1 111 ? 4.383 32.781 4.652 1 92.5 111 PHE B O 1
ATOM 3987 N N . VAL B 1 112 ? 5.973 31.375 3.975 1 91.31 112 VAL B N 1
ATOM 3988 C CA . VAL B 1 112 ? 5.031 30.375 3.475 1 91.31 112 VAL B CA 1
ATOM 3989 C C . VAL B 1 112 ? 4.562 29.5 4.625 1 91.31 112 VAL B C 1
ATOM 3991 O O . VAL B 1 112 ? 3.402 29.078 4.66 1 91.31 112 VAL B O 1
ATOM 3994 N N . ALA B 1 113 ? 5.414 29.203 5.562 1 94 113 ALA B N 1
ATOM 3995 C CA . ALA B 1 113 ? 5.164 28.234 6.621 1 94 113 ALA B CA 1
ATOM 3996 C C . ALA B 1 113 ? 4.227 28.797 7.68 1 94 113 ALA B C 1
ATOM 3998 O O . ALA B 1 113 ? 3.375 28.094 8.219 1 94 113 ALA B O 1
ATOM 3999 N N . LEU B 1 114 ? 4.359 30.047 7.969 1 95.12 114 LEU B N 1
ATOM 4000 C CA . LEU B 1 114 ? 3.648 30.625 9.102 1 95.12 114 LEU B CA 1
ATOM 4001 C C . LEU B 1 114 ? 2.143 30.625 8.859 1 95.12 114 LEU B C 1
ATOM 4003 O O . LEU B 1 114 ? 1.361 30.328 9.758 1 95.12 114 LEU B O 1
ATOM 4007 N N . PRO B 1 115 ? 1.716 30.906 7.707 1 94.56 115 PRO B N 1
ATOM 4008 C CA . PRO B 1 115 ? 0.271 30.891 7.473 1 94.56 115 PRO B CA 1
ATOM 4009 C C . PRO B 1 115 ? -0.223 29.578 6.883 1 94.56 115 PRO B C 1
ATOM 4011 O O . PRO B 1 115 ? -1.354 29.5 6.395 1 94.56 115 PRO B O 1
ATOM 4014 N N . ILE B 1 116 ? 0.527 28.562 6.883 1 91.94 116 ILE B N 1
ATOM 4015 C CA . ILE B 1 116 ? 0.193 27.297 6.223 1 91.94 116 ILE B CA 1
ATOM 4016 C C . ILE B 1 116 ? -0.956 26.625 6.961 1 91.94 116 ILE B C 1
ATOM 4018 O O . ILE B 1 116 ? -1.1 26.781 8.18 1 91.94 116 ILE B O 1
ATOM 4022 N N . PHE B 1 117 ? -1.849 25.984 6.172 1 90.25 117 PHE B N 1
ATOM 4023 C CA . PHE B 1 117 ? -3.02 25.312 6.711 1 90.25 117 PHE B CA 1
ATOM 4024 C C . PHE B 1 117 ? -2.885 23.797 6.555 1 90.25 117 PHE B C 1
ATOM 4026 O O . PHE B 1 117 ? -2.227 23.312 5.629 1 90.25 117 PHE B O 1
ATOM 4033 N N . SER B 1 118 ? -3.41 23.062 7.5 1 86.75 118 SER B N 1
ATOM 4034 C CA . SER B 1 118 ? -3.553 21.609 7.422 1 86.75 118 SER B CA 1
ATOM 4035 C C . SER B 1 118 ? -4.848 21.141 8.078 1 86.75 118 SER B C 1
ATOM 4037 O O . SER B 1 118 ? -5.176 21.578 9.188 1 86.75 118 SER B O 1
ATOM 4039 N N . LEU B 1 119 ? -5.574 20.281 7.418 1 84.5 119 LEU B N 1
ATOM 4040 C CA . LEU B 1 119 ? -6.891 19.859 7.879 1 84.5 119 LEU B CA 1
ATOM 4041 C C . LEU B 1 119 ? -6.773 18.703 8.867 1 84.5 119 LEU B C 1
ATOM 4043 O O . LEU B 1 119 ? -7.719 18.406 9.602 1 84.5 119 LEU B O 1
ATOM 4047 N N . GLY B 1 120 ? -5.723 18.109 8.898 1 78.12 120 GLY B N 1
ATOM 4048 C CA . GLY B 1 120 ? -5.574 16.891 9.68 1 78.12 120 GLY B CA 1
ATOM 4049 C C . GLY B 1 120 ? -6.047 17.031 11.109 1 78.12 120 GLY B C 1
ATOM 4050 O O . GLY B 1 120 ? -6.895 16.266 11.57 1 78.12 120 GLY B O 1
ATOM 4051 N N . MET B 1 121 ? -5.551 18 11.766 1 83.25 121 MET B N 1
ATOM 4052 C CA . MET B 1 121 ? -5.859 18.188 13.18 1 83.25 121 MET B CA 1
ATOM 4053 C C . MET B 1 121 ? -7.277 18.719 13.367 1 83.25 121 MET B C 1
ATOM 4055 O O . MET B 1 121 ? -7.926 18.422 14.367 1 83.25 121 MET B O 1
ATOM 4059 N N . ILE B 1 122 ? -7.742 19.406 12.43 1 85.44 122 ILE B N 1
ATOM 4060 C CA . ILE B 1 122 ? -9.102 19.922 12.477 1 85.44 122 ILE B CA 1
ATOM 4061 C C . ILE B 1 122 ? -10.102 18.766 12.406 1 85.44 122 ILE B C 1
ATOM 4063 O O . ILE B 1 122 ? -11.117 18.766 13.109 1 85.44 122 ILE B O 1
ATOM 4067 N N . MET B 1 123 ? -9.758 17.891 11.617 1 78.38 123 MET B N 1
ATOM 4068 C CA . MET B 1 123 ? -10.625 16.734 11.469 1 78.38 123 MET B CA 1
ATOM 4069 C C . MET B 1 123 ? -10.68 15.922 12.758 1 78.38 123 MET B C 1
ATOM 4071 O O . MET B 1 123 ? -11.711 15.328 13.078 1 78.38 123 MET B O 1
ATOM 4075 N N . MET B 1 124 ? -9.672 15.922 13.445 1 77.25 124 MET B N 1
ATOM 4076 C CA . MET B 1 124 ? -9.656 15.234 14.734 1 77.25 124 MET B CA 1
ATOM 4077 C C . MET B 1 124 ? -10.555 15.938 15.742 1 77.25 124 MET B C 1
ATOM 4079 O O . MET B 1 124 ? -11.25 15.289 16.516 1 77.25 124 MET B O 1
ATOM 4083 N N . LEU B 1 125 ? -10.523 17.172 15.75 1 84.62 125 LEU B N 1
ATOM 4084 C CA . LEU B 1 125 ? -11.383 17.953 16.641 1 84.62 125 LEU B CA 1
ATOM 4085 C C . LEU B 1 125 ? -12.852 17.781 16.266 1 84.62 125 LEU B C 1
ATOM 4087 O O . LEU B 1 125 ? -13.719 17.75 17.141 1 84.62 125 LEU B O 1
ATOM 4091 N N . LEU B 1 126 ? -13.016 17.672 15.039 1 81.56 126 LEU B N 1
ATOM 4092 C CA . LEU B 1 126 ? -14.375 17.469 14.555 1 81.56 126 LEU B CA 1
ATOM 4093 C C . LEU B 1 126 ? -14.945 16.156 15.078 1 81.56 126 LEU B C 1
ATOM 4095 O O . LEU B 1 126 ? -16.125 16.078 15.43 1 81.56 126 LEU B O 1
ATOM 4099 N N . LYS B 1 127 ? -14.164 15.281 15.133 1 72 127 LYS B N 1
ATOM 4100 C CA . LYS B 1 127 ? -14.578 13.969 15.625 1 72 127 LYS B CA 1
ATOM 4101 C C . LYS B 1 127 ? -14.859 14.008 17.125 1 72 127 LYS B C 1
ATOM 4103 O O . LYS B 1 127 ? -15.727 13.289 17.625 1 72 127 LYS B O 1
ATOM 4108 N N . GLU B 1 128 ? -14.117 14.805 17.797 1 76.12 128 GLU B N 1
ATOM 4109 C CA . GLU B 1 128 ? -14.234 14.883 19.25 1 76.12 128 GLU B CA 1
ATOM 4110 C C . GLU B 1 128 ? -15.422 15.75 19.656 1 76.12 128 GLU B C 1
ATOM 4112 O O . GLU B 1 128 ? -16.156 15.406 20.594 1 76.12 128 GLU B O 1
ATOM 4117 N N . TYR B 1 129 ? -15.688 16.812 18.938 1 83.56 129 TYR B N 1
ATOM 4118 C CA . TYR B 1 129 ? -16.672 17.797 19.406 1 83.56 129 TYR B CA 1
ATOM 4119 C C . TYR B 1 129 ? -17.891 17.812 18.484 1 83.56 129 TYR B C 1
ATOM 4121 O O . TYR B 1 129 ? -18.969 18.281 18.891 1 83.56 129 TYR B O 1
ATOM 4129 N N . GLY B 1 130 ? -17.641 17.312 17.328 1 77.62 130 GLY B N 1
ATOM 4130 C CA . GLY B 1 130 ? -18.766 17.234 16.406 1 77.62 130 GLY B CA 1
ATOM 4131 C C . GLY B 1 130 ? -18.859 18.422 15.461 1 77.62 130 GLY B C 1
ATOM 4132 O O . GLY B 1 130 ? -18.234 19.469 15.711 1 77.62 130 GLY B O 1
ATOM 4133 N N . LYS B 1 131 ? -19.625 18.297 14.477 1 75.56 131 LYS B N 1
ATOM 4134 C CA . LYS B 1 131 ? -19.75 19.312 13.43 1 75.56 131 LYS B CA 1
ATOM 4135 C C . LYS B 1 131 ? -20.719 20.406 13.852 1 75.56 131 LYS B C 1
ATOM 4137 O O . LYS B 1 131 ? -20.797 21.453 13.195 1 75.56 131 LYS B O 1
ATOM 4142 N N . GLU B 1 132 ? -21.312 20.234 14.898 1 81.44 132 GLU B N 1
ATOM 4143 C CA . GLU B 1 132 ? -22.344 21.172 15.336 1 81.44 132 GLU B CA 1
ATOM 4144 C C . GLU B 1 132 ? -21.719 22.406 15.969 1 81.44 132 GLU B C 1
ATOM 4146 O O . GLU B 1 132 ? -22.375 23.453 16.078 1 81.44 132 GLU B O 1
ATOM 4151 N N . GLN B 1 133 ? -20.516 22.375 16.266 1 86.75 133 GLN B N 1
ATOM 4152 C CA . GLN B 1 133 ? -19.844 23.516 16.875 1 86.75 133 GLN B CA 1
ATOM 4153 C C . GLN B 1 133 ? -19.5 24.562 15.82 1 86.75 133 GLN B C 1
ATOM 4155 O O . GLN B 1 133 ? -18.797 24.281 14.852 1 86.75 133 GLN B O 1
ATOM 4160 N N . PRO B 1 134 ? -19.984 25.766 16.078 1 86.56 134 PRO B N 1
ATOM 4161 C CA . PRO B 1 134 ? -19.797 26.812 15.062 1 86.56 134 PRO B CA 1
ATOM 4162 C C . PRO B 1 134 ? -18.312 27.094 14.773 1 86.56 134 PRO B C 1
ATOM 4164 O O . PRO B 1 134 ? -17.953 27.328 13.625 1 86.56 134 PRO B O 1
ATOM 4167 N N . TRP B 1 135 ? -17.531 27.172 15.812 1 89.69 135 TRP B N 1
ATOM 4168 C CA . TRP B 1 135 ? -16.109 27.453 15.594 1 89.69 135 TRP B CA 1
ATOM 4169 C C . TRP B 1 135 ? -15.461 26.375 14.75 1 89.69 135 TRP B C 1
ATOM 4171 O O . TRP B 1 135 ? -14.617 26.656 13.891 1 89.69 135 TRP B O 1
ATOM 4181 N N . LEU B 1 136 ? -15.867 25.172 14.938 1 87.81 136 LEU B N 1
ATOM 4182 C CA . LEU B 1 136 ? -15.281 24.047 14.234 1 87.81 136 LEU B CA 1
ATOM 4183 C C . LEU B 1 136 ? -15.789 23.984 12.797 1 87.81 136 LEU B C 1
ATOM 4185 O O . LEU B 1 136 ? -15.039 23.609 11.883 1 87.81 136 LEU B O 1
ATOM 4189 N N . ASN B 1 137 ? -17.016 24.328 12.617 1 84.88 137 ASN B N 1
ATOM 4190 C CA . ASN B 1 137 ? -17.578 24.391 11.273 1 84.88 137 ASN B CA 1
ATOM 4191 C C . ASN B 1 137 ? -16.859 25.438 10.422 1 84.88 137 ASN B C 1
ATOM 4193 O O . ASN B 1 137 ? -16.578 25.203 9.242 1 84.88 137 ASN B O 1
ATOM 4197 N N . LEU B 1 138 ? -16.672 26.516 11.055 1 87.94 138 LEU B N 1
ATOM 4198 C CA . LEU B 1 138 ? -15.945 27.578 10.367 1 87.94 138 LEU B CA 1
ATOM 4199 C C . LEU B 1 138 ? -14.508 27.156 10.086 1 87.94 138 LEU B C 1
ATOM 4201 O O . LEU B 1 138 ? -13.984 27.406 9 1 87.94 138 LEU B O 1
ATOM 4205 N N . ALA B 1 139 ? -13.891 26.547 11.039 1 89.5 139 ALA B N 1
ATOM 4206 C CA . ALA B 1 139 ? -12.508 26.094 10.891 1 89.5 139 ALA B CA 1
ATOM 4207 C C . ALA B 1 139 ? -12.375 25.094 9.75 1 89.5 139 ALA B C 1
ATOM 4209 O O . ALA B 1 139 ? -11.391 25.109 9.016 1 89.5 139 ALA B O 1
ATOM 4210 N N . LEU B 1 140 ? -13.336 24.266 9.656 1 86.12 140 LEU B N 1
ATOM 4211 C CA . LEU B 1 140 ? -13.328 23.266 8.594 1 86.12 140 LEU B CA 1
ATOM 4212 C C . LEU B 1 140 ? -13.453 23.922 7.223 1 86.12 140 LEU B C 1
ATOM 4214 O O . LEU B 1 140 ? -12.734 23.562 6.289 1 86.12 140 LEU B O 1
ATOM 4218 N N . SER B 1 141 ? -14.367 24.766 7.16 1 84.31 141 SER B N 1
ATOM 4219 C CA . SER B 1 141 ? -14.625 25.438 5.887 1 84.31 141 SER B CA 1
ATOM 4220 C C . SER B 1 141 ? -13.414 26.25 5.434 1 84.31 141 SER B C 1
ATOM 4222 O O . SER B 1 141 ? -13.016 26.172 4.27 1 84.31 141 SER B O 1
ATOM 4224 N N . ILE B 1 142 ? -12.859 26.969 6.328 1 88.56 142 ILE B N 1
ATOM 4225 C CA . ILE B 1 142 ? -11.703 27.781 6.004 1 88.56 142 ILE B CA 1
ATOM 4226 C C . ILE B 1 142 ? -10.477 26.891 5.797 1 88.56 142 ILE B C 1
ATOM 4228 O O . ILE B 1 142 ? -9.617 27.203 4.965 1 88.56 142 ILE B O 1
ATOM 4232 N N . GLY B 1 143 ? -10.461 25.859 6.535 1 89 143 GLY B N 1
ATOM 4233 C CA . GLY B 1 143 ? -9.367 24.922 6.41 1 89 143 GLY B CA 1
ATOM 4234 C C . GLY B 1 143 ? -9.25 24.312 5.023 1 89 143 GLY B C 1
ATOM 4235 O O . GLY B 1 143 ? -8.141 24.109 4.52 1 89 143 GLY B O 1
ATOM 4236 N N . VAL B 1 144 ? -10.344 24.047 4.434 1 85.25 144 VAL B N 1
ATOM 4237 C CA . VAL B 1 144 ? -10.367 23.469 3.088 1 85.25 144 VAL B CA 1
ATOM 4238 C C . VAL B 1 144 ? -9.742 24.453 2.102 1 85.25 144 VAL B C 1
ATOM 4240 O O . VAL B 1 144 ? -8.875 24.078 1.305 1 85.25 144 VAL B O 1
ATOM 4243 N N . VAL B 1 145 ? -10.133 25.656 2.199 1 86.19 145 VAL B N 1
ATOM 4244 C CA . VAL B 1 145 ? -9.594 26.703 1.328 1 86.19 145 VAL B CA 1
ATOM 4245 C C . VAL B 1 145 ? -8.125 26.938 1.65 1 86.19 145 VAL B C 1
ATOM 4247 O O . VAL B 1 145 ? -7.301 27.094 0.745 1 86.19 145 VAL B O 1
ATOM 4250 N N . GLY B 1 146 ? -7.879 27.031 2.867 1 89.56 146 GLY B N 1
ATOM 4251 C CA . GLY B 1 146 ? -6.512 27.25 3.314 1 89.56 146 GLY B CA 1
ATOM 4252 C C . GLY B 1 146 ? -5.555 26.156 2.855 1 89.56 146 GLY B C 1
ATOM 4253 O O . GLY B 1 146 ? -4.398 26.438 2.531 1 89.56 146 GLY B O 1
ATOM 4254 N N . GLU B 1 147 ? -6.035 24.953 2.879 1 87.06 147 GLU B N 1
ATOM 4255 C CA . GLU B 1 147 ? -5.199 23.844 2.424 1 87.06 147 GLU B CA 1
ATOM 4256 C C . GLU B 1 147 ? -4.855 23.984 0.944 1 87.06 147 GLU B C 1
ATOM 4258 O O . GLU B 1 147 ? -3.713 23.766 0.543 1 87.06 147 GLU B O 1
ATOM 4263 N N . ILE B 1 148 ? -5.762 24.375 0.208 1 84.69 148 ILE B N 1
ATOM 4264 C CA . ILE B 1 148 ? -5.535 24.578 -1.218 1 84.69 148 ILE B CA 1
ATOM 4265 C C . ILE B 1 148 ? -4.527 25.719 -1.418 1 84.69 148 ILE B C 1
ATOM 4267 O O . ILE B 1 148 ? -3.582 25.578 -2.197 1 84.69 148 ILE B O 1
ATOM 4271 N N . ILE B 1 149 ? -4.75 26.719 -0.724 1 87.25 149 ILE B N 1
ATOM 4272 C CA . ILE B 1 149 ? -3.854 27.859 -0.818 1 87.25 149 ILE B CA 1
ATOM 4273 C C . ILE B 1 149 ? -2.449 27.453 -0.379 1 87.25 149 ILE B C 1
ATOM 4275 O O . ILE B 1 149 ? -1.458 27.891 -0.976 1 87.25 149 ILE B O 1
ATOM 4279 N N . SER B 1 150 ? -2.4 26.672 0.61 1 87.06 150 SER B N 1
ATOM 4280 C CA . SER B 1 150 ? -1.117 26.234 1.148 1 87.06 150 SER B CA 1
ATOM 4281 C C . SER B 1 150 ? -0.354 25.391 0.139 1 87.06 150 SER B C 1
ATOM 4283 O O . SER B 1 150 ? 0.862 25.531 -0.008 1 87.06 150 SER B O 1
ATOM 4285 N N . ILE B 1 151 ? -1.026 24.516 -0.509 1 81.81 151 ILE B N 1
ATOM 4286 C CA . ILE B 1 151 ? -0.389 23.656 -1.505 1 81.81 151 ILE B CA 1
ATOM 4287 C C . ILE B 1 151 ? 0.105 24.5 -2.674 1 81.81 151 ILE B C 1
ATOM 4289 O O . ILE B 1 151 ? 1.202 24.281 -3.191 1 81.81 151 ILE B O 1
ATOM 4293 N N . LEU B 1 152 ? -0.66 25.438 -3.049 1 81.44 152 LEU B N 1
ATOM 4294 C CA . LEU B 1 152 ? -0.26 26.359 -4.113 1 81.44 152 LEU B CA 1
ATOM 4295 C C . LEU B 1 152 ? 0.955 27.188 -3.695 1 81.44 152 LEU B C 1
ATOM 4297 O O . LEU B 1 152 ? 1.868 27.391 -4.496 1 81.44 152 LEU B O 1
ATOM 4301 N N . ALA B 1 153 ? 0.892 27.625 -2.471 1 82.06 153 ALA B N 1
ATOM 4302 C CA . ALA B 1 153 ? 2.021 28.391 -1.942 1 82.06 153 ALA B CA 1
ATOM 4303 C C . ALA B 1 153 ? 3.293 27.547 -1.935 1 82.06 153 ALA B C 1
ATOM 4305 O O . ALA B 1 153 ? 4.375 28.031 -2.273 1 82.06 153 ALA B O 1
ATOM 4306 N N . LEU B 1 154 ? 3.121 26.328 -1.539 1 78.75 154 LEU B N 1
ATOM 4307 C CA . LEU B 1 154 ? 4.258 25.406 -1.505 1 78.75 154 LEU B CA 1
ATOM 4308 C C . LEU B 1 154 ? 4.812 25.172 -2.906 1 78.75 154 LEU B C 1
ATOM 4310 O O . LEU B 1 154 ? 6.027 25.109 -3.094 1 78.75 154 LEU B O 1
ATOM 4314 N N . THR B 1 155 ? 3.949 25 -3.828 1 76.12 155 THR B N 1
ATOM 4315 C CA . THR B 1 155 ? 4.355 24.75 -5.207 1 76.12 155 THR B CA 1
ATOM 4316 C C . THR B 1 155 ? 5.043 25.984 -5.789 1 76.12 155 THR B C 1
ATOM 4318 O O . THR B 1 155 ? 6.047 25.859 -6.496 1 76.12 155 THR B O 1
ATOM 4321 N N . LEU B 1 156 ? 4.453 27.094 -5.52 1 77.31 156 LEU B N 1
ATOM 4322 C CA . LEU B 1 156 ? 5.055 28.344 -5.988 1 77.31 156 LEU B CA 1
ATOM 4323 C C . LEU B 1 156 ? 6.418 28.562 -5.34 1 77.31 156 LEU B C 1
ATOM 4325 O O . LEU B 1 156 ? 7.344 29.062 -5.984 1 77.31 156 LEU B O 1
ATOM 4329 N N . PHE B 1 157 ? 6.422 28.234 -4.121 1 77.12 157 PHE B N 1
ATOM 4330 C CA . PHE B 1 157 ? 7.668 28.328 -3.369 1 77.12 157 PHE B CA 1
ATOM 4331 C C . PHE B 1 157 ? 8.734 27.438 -3.988 1 77.12 157 PHE B C 1
ATOM 4333 O O . PHE B 1 157 ? 9.875 27.859 -4.176 1 77.12 157 PHE B O 1
ATOM 4340 N N . SER B 1 158 ? 8.375 26.219 -4.258 1 72.81 158 SER B N 1
ATOM 4341 C CA . SER B 1 158 ? 9.312 25.266 -4.855 1 72.81 158 SER B CA 1
ATOM 4342 C C . SER B 1 158 ? 9.766 25.734 -6.238 1 72.81 158 SER B C 1
ATOM 4344 O O . SER B 1 158 ? 10.93 25.578 -6.598 1 72.81 158 SER B O 1
ATOM 4346 N N . GLY B 1 159 ? 8.812 26.25 -7.02 1 71.31 159 GLY B N 1
ATOM 4347 C CA . GLY B 1 159 ? 9.156 26.797 -8.328 1 71.31 159 GLY B CA 1
ATOM 4348 C C . GLY B 1 159 ? 10.086 27.984 -8.25 1 71.31 159 GLY B C 1
ATOM 4349 O O . GLY B 1 159 ? 11 28.125 -9.062 1 71.31 159 GLY B O 1
ATOM 4350 N N . TRP B 1 160 ? 9.828 28.766 -7.277 1 72 160 TRP B N 1
ATOM 4351 C CA . TRP B 1 160 ? 10.656 29.953 -7.074 1 72 160 TRP B CA 1
ATOM 4352 C C . TRP B 1 160 ? 12.086 29.562 -6.707 1 72 160 TRP B C 1
ATOM 4354 O O . TRP B 1 160 ? 13.039 30.188 -7.164 1 72 160 TRP B O 1
ATOM 4364 N N . THR B 1 161 ? 12.211 28.625 -5.93 1 70.31 161 THR B N 1
ATOM 4365 C CA . THR B 1 161 ? 13.523 28.203 -5.473 1 70.31 161 THR B CA 1
ATOM 4366 C C . THR B 1 161 ? 14.297 27.516 -6.602 1 70.31 161 THR B C 1
ATOM 4368 O O . THR B 1 161 ? 15.523 27.609 -6.66 1 70.31 161 THR B O 1
ATOM 4371 N N . GLU B 1 162 ? 13.562 26.859 -7.406 1 67.19 162 GLU B N 1
ATOM 4372 C CA . GLU B 1 162 ? 14.219 26.141 -8.492 1 67.19 162 GLU B CA 1
ATOM 4373 C C . GLU B 1 162 ? 14.57 27.078 -9.641 1 67.19 162 GLU B C 1
ATOM 4375 O O . GLU B 1 162 ? 15.648 26.953 -10.234 1 67.19 162 GLU B O 1
ATOM 4380 N N . TYR B 1 163 ? 13.664 27.969 -9.992 1 66.56 163 TYR B N 1
ATOM 4381 C CA . TYR B 1 163 ? 13.844 28.75 -11.211 1 66.56 163 TYR B CA 1
ATOM 4382 C C . TYR B 1 163 ? 14.234 30.188 -10.883 1 66.56 163 TYR B C 1
ATOM 4384 O O . TYR B 1 163 ? 14.766 30.906 -11.734 1 66.56 163 TYR B O 1
ATOM 4392 N N . GLY B 1 164 ? 14.227 30.594 -9.617 1 62.53 164 GLY B N 1
ATOM 4393 C CA . GLY B 1 164 ? 14.516 31.969 -9.242 1 62.53 164 GLY B CA 1
ATOM 4394 C C . GLY B 1 164 ? 13.469 32.938 -9.727 1 62.53 164 GLY B C 1
ATOM 4395 O O . GLY B 1 164 ? 12.461 32.562 -10.32 1 62.53 164 GLY B O 1
ATOM 4396 N N . PHE B 1 165 ? 13.398 34.25 -9.133 1 58.19 165 PHE B N 1
ATOM 4397 C CA . PHE B 1 165 ? 12.469 35.312 -9.492 1 58.19 165 PHE B CA 1
ATOM 4398 C C . PHE B 1 165 ? 12.734 35.812 -10.906 1 58.19 165 PHE B C 1
ATOM 4400 O O . PHE B 1 165 ? 13.352 36.875 -11.102 1 58.19 165 PHE B O 1
ATOM 4407 N N . THR B 1 166 ? 13.133 35.094 -11.727 1 57.81 166 THR B N 1
ATOM 4408 C CA . THR B 1 166 ? 13.383 35.594 -13.078 1 57.81 166 THR B CA 1
ATOM 4409 C C . THR B 1 166 ? 12.117 35.5 -13.93 1 57.81 166 THR B C 1
ATOM 4411 O O . THR B 1 166 ? 11.102 34.969 -13.484 1 57.81 166 THR B O 1
ATOM 4414 N N . SER B 1 167 ? 12.023 36.219 -15.086 1 58.44 167 SER B N 1
ATOM 4415 C CA . SER B 1 167 ? 10.953 36.062 -16.062 1 58.44 167 SER B CA 1
ATOM 4416 C C . SER B 1 167 ? 10.406 34.656 -16.078 1 58.44 167 SER B C 1
ATOM 4418 O O . SER B 1 167 ? 9.25 34.406 -16.438 1 58.44 167 SER B O 1
ATOM 4420 N N . ASN B 1 168 ? 11.156 33.906 -15.422 1 59.34 168 ASN B N 1
ATOM 4421 C CA . ASN B 1 168 ? 10.93 32.469 -15.375 1 59.34 168 ASN B CA 1
ATOM 4422 C C . ASN B 1 168 ? 9.906 32.094 -14.297 1 59.34 168 ASN B C 1
ATOM 4424 O O . ASN B 1 168 ? 9.289 31.031 -14.367 1 59.34 168 ASN B O 1
ATOM 4428 N N . PHE B 1 169 ? 9.703 33.156 -13.406 1 59.69 169 PHE B N 1
ATOM 4429 C CA . PHE B 1 169 ? 8.703 32.906 -12.375 1 59.69 169 PHE B CA 1
ATOM 4430 C C . PHE B 1 169 ? 7.305 32.844 -12.977 1 59.69 169 PHE B C 1
ATOM 4432 O O . PHE B 1 169 ? 6.52 31.938 -12.656 1 59.69 169 PHE B O 1
ATOM 4439 N N . PHE B 1 170 ? 7.066 33.844 -13.766 1 61.31 170 PHE B N 1
ATOM 4440 C CA . PHE B 1 170 ? 5.773 33.844 -14.445 1 61.31 170 PHE B CA 1
ATOM 4441 C C . PHE B 1 170 ? 5.605 32.594 -15.297 1 61.31 170 PHE B C 1
ATOM 4443 O O . PHE B 1 170 ? 4.508 32.031 -15.367 1 61.31 170 PHE B O 1
ATOM 4450 N N . TYR B 1 171 ? 6.695 32.219 -15.852 1 62.38 171 TYR B N 1
ATOM 4451 C CA . TYR B 1 171 ? 6.656 30.984 -16.609 1 62.38 171 TYR B CA 1
ATOM 4452 C C . TYR B 1 171 ? 6.359 29.797 -15.703 1 62.38 171 TYR B C 1
ATOM 4454 O O . TYR B 1 171 ? 5.648 28.875 -16.094 1 62.38 171 TYR B O 1
ATOM 4462 N N . SER B 1 172 ? 6.789 30.016 -14.539 1 62.56 172 SER B N 1
ATOM 4463 C CA . SER B 1 172 ? 6.547 28.922 -13.602 1 62.56 172 SER B CA 1
ATOM 4464 C C . SER B 1 172 ? 5.074 28.844 -13.211 1 62.56 172 SER B C 1
ATOM 4466 O O . SER B 1 172 ? 4.512 27.75 -13.117 1 62.56 172 SER B O 1
ATOM 4468 N N . ILE B 1 173 ? 4.52 30.047 -12.977 1 68.5 173 ILE B N 1
ATOM 4469 C CA . ILE B 1 173 ? 3.104 30.078 -12.625 1 68.5 173 ILE B CA 1
ATOM 4470 C C . ILE B 1 173 ? 2.273 29.531 -13.781 1 68.5 173 ILE B C 1
ATOM 4472 O O . ILE B 1 173 ? 1.33 28.766 -13.57 1 68.5 173 ILE B O 1
ATOM 4476 N N . LEU B 1 174 ? 2.68 29.969 -14.914 1 70.19 174 LEU B N 1
ATOM 4477 C CA . LEU B 1 174 ? 1.971 29.5 -16.094 1 70.19 174 LEU B CA 1
ATOM 4478 C C . LEU B 1 174 ? 2.133 27.984 -16.266 1 70.19 174 LEU B C 1
ATOM 4480 O O . LEU B 1 174 ? 1.185 27.297 -16.641 1 70.19 174 LEU B O 1
ATOM 4484 N N . THR B 1 175 ? 3.303 27.625 -15.969 1 67.44 175 THR B N 1
ATOM 4485 C CA . THR B 1 175 ? 3.555 26.188 -16.078 1 67.44 175 THR B CA 1
ATOM 4486 C C . THR B 1 175 ? 2.73 25.406 -15.062 1 67.44 175 THR B C 1
ATOM 4488 O O . THR B 1 175 ? 2.172 24.359 -15.383 1 67.44 175 THR B O 1
ATOM 4491 N N . ILE B 1 176 ? 2.65 25.953 -13.859 1 70.12 176 ILE B N 1
ATOM 4492 C CA . ILE B 1 176 ? 1.859 25.297 -12.82 1 70.12 176 ILE B CA 1
ATOM 4493 C C . ILE B 1 176 ? 0.39 25.266 -13.234 1 70.12 176 ILE B C 1
ATOM 4495 O O . ILE B 1 176 ? -0.274 24.234 -13.117 1 70.12 176 ILE B O 1
ATOM 4499 N N . ALA B 1 177 ? -0.04 26.406 -13.703 1 71.94 177 ALA B N 1
ATOM 4500 C CA . ALA B 1 177 ? -1.422 26.484 -14.172 1 71.94 177 ALA B CA 1
ATOM 4501 C C . ALA B 1 177 ? -1.674 25.5 -15.305 1 71.94 177 ALA B C 1
ATOM 4503 O O . ALA B 1 177 ? -2.699 24.812 -15.32 1 71.94 177 ALA B O 1
ATOM 4504 N N . LEU B 1 178 ? -0.763 25.453 -16.203 1 71.88 178 LEU B N 1
ATOM 4505 C CA . LEU B 1 178 ? -0.897 24.547 -17.328 1 71.88 178 LEU B CA 1
ATOM 4506 C C . LEU B 1 178 ? -0.908 23.094 -16.875 1 71.88 178 LEU B C 1
ATOM 4508 O O . LEU B 1 178 ? -1.665 22.281 -17.406 1 71.88 178 LEU B O 1
ATOM 4512 N N . VAL B 1 179 ? -0.131 22.922 -15.898 1 70.31 179 VAL B N 1
ATOM 4513 C CA . VAL B 1 179 ? -0.038 21.547 -15.414 1 70.31 179 VAL B CA 1
ATOM 4514 C C . VAL B 1 179 ? -1.336 21.156 -14.711 1 70.31 179 VAL B C 1
ATOM 4516 O O . VAL B 1 179 ? -1.834 20.047 -14.883 1 70.31 179 VAL B O 1
ATOM 4519 N N . ILE B 1 180 ? -1.792 22.094 -13.969 1 71.56 180 ILE B N 1
ATOM 4520 C CA . ILE B 1 180 ? -3.061 21.844 -13.297 1 71.56 180 ILE B CA 1
ATOM 4521 C C . ILE B 1 180 ? -4.148 21.562 -14.328 1 71.56 180 ILE B C 1
ATOM 4523 O O . ILE B 1 180 ? -4.91 20.594 -14.188 1 71.56 180 ILE B O 1
ATOM 4527 N N . VAL B 1 181 ? -4.133 22.375 -15.336 1 71.81 181 VAL B N 1
ATOM 4528 C CA . VAL B 1 181 ? -5.121 22.203 -16.406 1 71.81 181 VAL B CA 1
ATOM 4529 C C . VAL B 1 181 ? -4.898 20.875 -17.109 1 71.81 181 VAL B C 1
ATOM 4531 O O . VAL B 1 181 ? -5.855 20.156 -17.406 1 71.81 181 VAL B O 1
ATOM 4534 N N . ALA B 1 182 ? -3.672 20.625 -17.375 1 71.12 182 ALA B N 1
ATOM 4535 C CA . ALA B 1 182 ? -3.346 19.375 -18.062 1 71.12 182 ALA B CA 1
ATOM 4536 C C . ALA B 1 182 ? -3.783 18.172 -17.219 1 71.12 182 ALA B C 1
ATOM 4538 O O . ALA B 1 182 ? -4.328 17.203 -17.766 1 71.12 182 ALA B O 1
ATOM 4539 N N . ILE B 1 183 ? -3.551 18.281 -15.977 1 70.94 183 ILE B N 1
ATOM 4540 C CA . ILE B 1 183 ? -3.939 17.203 -15.086 1 70.94 183 ILE B CA 1
ATOM 4541 C C . ILE B 1 183 ? -5.461 17.062 -15.07 1 70.94 183 ILE B C 1
ATOM 4543 O O . ILE B 1 183 ? -5.988 15.945 -15.156 1 70.94 183 ILE B O 1
ATOM 4547 N N . ILE B 1 184 ? -6.07 18.172 -15.031 1 68.81 184 ILE B N 1
ATOM 4548 C CA . ILE B 1 184 ? -7.527 18.156 -15.039 1 68.81 184 ILE B CA 1
ATOM 4549 C C . ILE B 1 184 ? -8.039 17.562 -16.359 1 68.81 184 ILE B C 1
ATOM 4551 O O . ILE B 1 184 ? -8.961 16.75 -16.359 1 68.81 184 ILE B O 1
ATOM 4555 N N . LEU B 1 185 ? -7.418 17.969 -17.406 1 70.81 185 LEU B N 1
ATOM 4556 C CA . LEU B 1 185 ? -7.816 17.453 -18.719 1 70.81 185 LEU B CA 1
ATOM 4557 C C . LEU B 1 185 ? -7.57 15.961 -18.812 1 70.81 185 LEU B C 1
ATOM 4559 O O . LEU B 1 185 ? -8.414 15.219 -19.312 1 70.81 185 LEU B O 1
ATOM 4563 N N . LEU B 1 186 ? -6.438 15.578 -18.359 1 69.5 186 LEU B N 1
ATOM 4564 C CA . LEU B 1 186 ? -6.113 14.156 -18.391 1 69.5 186 LEU B CA 1
ATOM 4565 C C . LEU B 1 186 ? -7.078 13.359 -17.516 1 69.5 186 LEU B C 1
ATOM 4567 O O . LEU B 1 186 ? -7.496 12.258 -17.891 1 69.5 186 LEU B O 1
ATOM 4571 N N . LEU B 1 187 ? -7.324 13.953 -16.422 1 68.69 187 LEU B N 1
ATOM 4572 C CA . LEU B 1 187 ? -8.273 13.297 -15.531 1 68.69 187 LEU B CA 1
ATOM 4573 C C . LEU B 1 187 ? -9.656 13.227 -16.156 1 68.69 187 LEU B C 1
ATOM 4575 O O . LEU B 1 187 ? -10.359 12.219 -16.031 1 68.69 187 LEU B O 1
ATOM 4579 N N . ARG B 1 188 ? -10.07 14.305 -16.781 1 64.44 188 ARG B N 1
ATOM 4580 C CA . ARG B 1 188 ? -11.352 14.336 -17.484 1 64.44 188 ARG B CA 1
ATOM 4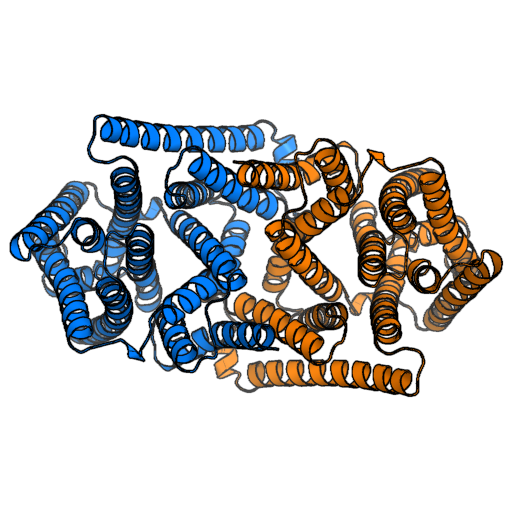581 C C . ARG B 1 188 ? -11.383 13.305 -18.609 1 64.44 188 ARG B C 1
ATOM 4583 O O . ARG B 1 188 ? -12.383 12.617 -18.797 1 64.44 188 ARG B O 1
ATOM 4590 N N . VAL B 1 189 ? -10.352 13.305 -19.328 1 64.38 189 VAL B N 1
ATOM 4591 C CA . VAL B 1 189 ? -10.25 12.336 -20.406 1 64.38 189 VAL B CA 1
ATOM 4592 C C . VAL B 1 189 ? -10.305 10.914 -19.844 1 64.38 189 VAL B C 1
ATOM 4594 O O . VAL B 1 189 ? -10.977 10.047 -20.406 1 64.38 189 VAL B O 1
ATOM 4597 N N . SER B 1 190 ? -9.516 10.742 -18.797 1 63.5 190 SER B N 1
ATOM 4598 C CA . SER B 1 190 ? -9.539 9.43 -18.172 1 63.5 190 SER B CA 1
ATOM 4599 C C . SER B 1 190 ? -10.938 9.062 -17.688 1 63.5 190 SER B C 1
ATOM 4601 O O . SER B 1 190 ? -11.367 7.914 -17.828 1 63.5 190 SER B O 1
ATOM 4603 N N . TYR B 1 191 ? -11.562 10.062 -17.156 1 60.88 191 TYR B N 1
ATOM 4604 C CA . TYR B 1 191 ? -12.945 9.875 -16.719 1 60.88 191 TYR B CA 1
ATOM 4605 C C . TYR B 1 191 ? -13.852 9.555 -17.906 1 60.88 191 TYR B C 1
ATOM 4607 O O . TYR B 1 191 ? -14.68 8.641 -17.828 1 60.88 191 TYR B O 1
ATOM 4615 N N . VAL B 1 192 ? -13.836 10.484 -18.906 1 57.69 192 VAL B N 1
ATOM 4616 C CA . VAL B 1 192 ? -14.664 10.312 -20.094 1 57.69 192 VAL B CA 1
ATOM 4617 C C . VAL B 1 192 ? -14.367 8.953 -20.734 1 57.69 192 VAL B C 1
ATOM 4619 O O . VAL B 1 192 ? -15.281 8.258 -21.172 1 57.69 192 VAL B O 1
ATOM 4622 N N . LEU B 1 193 ? -13.164 8.75 -20.891 1 55.59 193 LEU B N 1
ATOM 4623 C CA . LEU B 1 193 ? -12.789 7.445 -21.438 1 55.59 193 LEU B CA 1
ATOM 4624 C C . LEU B 1 193 ? -13.344 6.316 -20.578 1 55.59 193 LEU B C 1
ATOM 4626 O O . LEU B 1 193 ? -13.781 5.289 -21.094 1 55.59 193 LEU B O 1
ATOM 4630 N N . PHE B 1 194 ? -13.227 6.637 -19.391 1 52.66 194 PHE B N 1
ATOM 4631 C CA . PHE B 1 194 ? -13.781 5.656 -18.469 1 52.66 194 PHE B CA 1
ATOM 4632 C C . PHE B 1 194 ? -15.305 5.691 -18.484 1 52.66 194 PHE B C 1
ATOM 4634 O O . PHE B 1 194 ? -15.953 4.656 -18.328 1 52.66 194 PHE B O 1
ATOM 4641 N N . TRP B 1 195 ? -15.969 6.887 -18.594 1 46.12 195 TRP B N 1
ATOM 4642 C CA . TRP B 1 195 ? -17.406 7.062 -18.703 1 46.12 195 TRP B CA 1
ATOM 4643 C C . TRP B 1 195 ? -17.891 6.77 -20.109 1 46.12 195 TRP B C 1
ATOM 4645 O O . TRP B 1 195 ? -18.953 6.164 -20.297 1 46.12 195 TRP B O 1
ATOM 4655 N N . TRP B 1 196 ? -17.484 7.457 -21.109 1 44.38 196 TRP B N 1
ATOM 4656 C CA . TRP B 1 196 ? -18.078 7.277 -22.422 1 44.38 196 TRP B CA 1
ATOM 4657 C C . TRP B 1 196 ? -18.016 5.816 -22.859 1 44.38 196 TRP B C 1
ATOM 4659 O O . TRP B 1 196 ? -18.656 5.418 -23.828 1 44.38 196 TRP B O 1
ATOM 4669 N N . PHE B 1 197 ? -17.125 5.117 -22.5 1 41.75 197 PHE B N 1
ATOM 4670 C CA . PHE B 1 197 ? -17.344 3.701 -22.781 1 41.75 197 PHE B CA 1
ATOM 4671 C C . PHE B 1 197 ? -17.969 3.006 -21.578 1 41.75 197 PHE B C 1
ATOM 4673 O O . PHE B 1 197 ? -17.297 2.287 -20.844 1 41.75 197 PHE B O 1
ATOM 4680 N N . PRO B 1 198 ? -19.141 3.52 -21.328 1 48.5 198 PRO B N 1
ATOM 4681 C CA . PRO B 1 198 ? -19.938 2.932 -20.25 1 48.5 198 PRO B CA 1
ATOM 4682 C C . PRO B 1 198 ? -19.766 1.416 -20.156 1 48.5 198 PRO B C 1
ATOM 4684 O O . PRO B 1 198 ? -19.875 0.846 -19.062 1 48.5 198 PRO B O 1
ATOM 4687 N N . GLU B 1 199 ? -19.781 0.837 -21.281 1 44.94 199 GLU B N 1
ATOM 4688 C CA . GLU B 1 199 ? -19.531 -0.593 -21.422 1 44.94 199 GLU B CA 1
ATOM 4689 C C . GLU B 1 199 ? -18.141 -0.956 -20.891 1 44.94 199 GLU B C 1
ATOM 4691 O O . GLU B 1 199 ? -17.938 -2.061 -20.375 1 44.94 199 GLU B O 1
ATOM 4696 N N . ILE B 1 200 ? -17.297 -0.153 -21.125 1 43.78 200 ILE B N 1
ATOM 4697 C CA . ILE B 1 200 ? -15.938 -0.357 -20.609 1 43.78 200 ILE B CA 1
ATOM 4698 C C . ILE B 1 200 ? -15.891 -0.051 -19.125 1 43.78 200 ILE B C 1
ATOM 4700 O O . ILE B 1 200 ? -15.156 -0.7 -18.375 1 43.78 200 ILE B O 1
ATOM 4704 N N . ARG B 1 201 ? -16.531 1.076 -18.672 1 47.88 201 ARG B N 1
ATOM 4705 C CA . ARG B 1 201 ? -16.719 1.356 -17.25 1 47.88 201 ARG B CA 1
ATOM 4706 C C . ARG B 1 201 ? -17.266 0.136 -16.531 1 47.88 201 ARG B C 1
ATOM 4708 O O . ARG B 1 201 ? -16.797 -0.21 -15.438 1 47.88 201 ARG B O 1
ATOM 4715 N N . ASN B 1 202 ? -18.469 -0.123 -17.031 1 47.94 202 ASN B N 1
ATOM 4716 C CA . ASN B 1 202 ? -19.047 -1.361 -16.516 1 47.94 202 ASN B CA 1
ATOM 4717 C C . ASN B 1 202 ? -18.062 -2.527 -16.641 1 47.94 202 ASN B C 1
ATOM 4719 O O . ASN B 1 202 ? -18.188 -3.525 -15.93 1 47.94 202 ASN B O 1
ATOM 4723 N N . PHE B 1 203 ? -17.359 -2.395 -17.625 1 43.28 203 PHE B N 1
ATOM 4724 C CA . PHE B 1 203 ? -16.312 -3.383 -17.859 1 43.28 203 PHE B CA 1
ATOM 4725 C C . PHE B 1 203 ? -15.117 -3.137 -16.953 1 43.28 203 PHE B C 1
ATOM 4727 O O . PHE B 1 203 ? -14.484 -4.082 -16.484 1 43.28 203 PHE B O 1
ATOM 4734 N N . ILE B 1 204 ? -14.609 -1.935 -16.781 1 45.12 204 ILE B N 1
ATOM 4735 C CA . ILE B 1 204 ? -13.43 -1.651 -15.977 1 45.12 204 ILE B CA 1
ATOM 4736 C C . ILE B 1 204 ? -13.836 -1.52 -14.508 1 45.12 204 ILE B C 1
ATOM 4738 O O . ILE B 1 204 ? -13.148 -2.037 -13.617 1 45.12 204 ILE B O 1
ATOM 4742 N N . ILE B 1 205 ? -14.758 -0.468 -14.117 1 47.97 205 ILE B N 1
ATOM 4743 C CA . ILE B 1 205 ? -15.266 -0.396 -12.75 1 47.97 205 ILE B CA 1
ATOM 4744 C C . ILE B 1 205 ? -16.688 -0.956 -12.703 1 47.97 205 ILE B C 1
ATOM 4746 O O . ILE B 1 205 ? -17.656 -0.246 -12.992 1 47.97 205 ILE B O 1
ATOM 4750 N N . PRO B 1 206 ? -16.859 -2.217 -12.875 1 43.66 206 PRO B N 1
ATOM 4751 C CA . PRO B 1 206 ? -18.219 -2.766 -12.906 1 43.66 206 PRO B CA 1
ATOM 4752 C C . PRO B 1 206 ? -19.109 -2.189 -11.812 1 43.66 206 PRO B C 1
ATOM 4754 O O . PRO B 1 206 ? -18.656 -1.948 -10.688 1 43.66 206 PRO B O 1
ATOM 4757 N N . GLU B 1 207 ? -20.047 -1.39 -12.172 1 45.62 207 GLU B N 1
ATOM 4758 C CA . GLU B 1 207 ? -21.047 -0.856 -11.258 1 45.62 207 GLU B CA 1
ATOM 4759 C C . GLU B 1 207 ? -21.25 -1.783 -10.062 1 45.62 207 GLU B C 1
ATOM 4761 O O . GLU B 1 207 ? -21.594 -1.327 -8.961 1 45.62 207 GLU B O 1
ATOM 4766 N N . ASN B 1 208 ? -21.984 -2.992 -10.383 1 41.97 208 ASN B N 1
ATOM 4767 C CA . ASN B 1 208 ? -22.547 -3.842 -9.336 1 41.97 208 ASN B CA 1
ATOM 4768 C C . ASN B 1 208 ? -21.484 -4.293 -8.344 1 41.97 208 ASN B C 1
ATOM 4770 O O . ASN B 1 208 ? -20.297 -4.211 -8.633 1 41.97 208 ASN B O 1
ATOM 4774 N N . GLN B 1 209 ? -21.906 -5.223 -7.406 1 43.69 209 GLN B N 1
ATOM 4775 C CA . GLN B 1 209 ? -21.406 -5.945 -6.246 1 43.69 209 GLN B CA 1
ATOM 4776 C C . GLN B 1 209 ? -19.953 -6.375 -6.457 1 43.69 209 GLN B C 1
ATOM 4778 O O . GLN B 1 209 ? -19.156 -6.371 -5.516 1 43.69 209 GLN B O 1
ATOM 4783 N N . ASP B 1 210 ? -19.531 -7.367 -7.363 1 43.34 210 ASP B N 1
ATOM 4784 C CA . ASP B 1 210 ? -18.391 -8.273 -7.391 1 43.34 210 ASP B CA 1
ATOM 4785 C C . ASP B 1 210 ? -17.156 -7.582 -7.965 1 43.34 210 ASP B C 1
ATOM 4787 O O . ASP B 1 210 ? -16.875 -7.691 -9.156 1 43.34 210 ASP B O 1
ATOM 4791 N N . ASP B 1 211 ? -16.906 -6.52 -7.844 1 49.03 211 ASP B N 1
ATOM 4792 C CA . ASP B 1 211 ? -15.719 -5.824 -8.336 1 49.03 211 ASP B CA 1
ATOM 4793 C C . ASP B 1 211 ? -14.477 -6.711 -8.258 1 49.03 211 ASP B C 1
ATOM 4795 O O . ASP B 1 211 ? -13.727 -6.645 -7.281 1 49.03 211 ASP B O 1
ATOM 4799 N N . LYS B 1 212 ? -14.383 -7.863 -9.086 1 50.53 212 LYS B N 1
ATOM 4800 C CA . LYS B 1 212 ? -13.57 -9.07 -9.172 1 50.53 212 LYS B CA 1
ATOM 4801 C C . LYS B 1 212 ? -12.094 -8.727 -9.336 1 50.53 212 LYS B C 1
ATOM 4803 O O . LYS B 1 212 ? -11.227 -9.445 -8.828 1 50.53 212 LYS B O 1
ATOM 4808 N N . HIS B 1 213 ? -11.773 -7.43 -9.953 1 56 213 HIS B N 1
ATOM 4809 C CA . HIS B 1 213 ? -10.359 -7.375 -10.305 1 56 213 HIS B CA 1
ATOM 4810 C C . HIS B 1 213 ? -9.68 -6.18 -9.641 1 56 213 HIS B C 1
ATOM 4812 O O . HIS B 1 213 ? -8.586 -5.781 -10.055 1 56 213 HIS B O 1
ATOM 4818 N N . ASP B 1 214 ? -10.219 -5.59 -8.617 1 65.62 214 ASP B N 1
ATOM 4819 C CA . ASP B 1 214 ? -9.562 -4.523 -7.867 1 65.62 214 ASP B CA 1
ATOM 4820 C C . ASP B 1 214 ? -9.109 -3.4 -8.789 1 65.62 214 ASP B C 1
ATOM 4822 O O . ASP B 1 214 ? -8.023 -2.844 -8.617 1 65.62 214 ASP B O 1
ATOM 4826 N N . GLN B 1 215 ? -9.789 -3.08 -9.766 1 75 215 GLN B N 1
ATOM 4827 C CA . GLN B 1 215 ? -9.445 -2.125 -10.82 1 75 215 GLN B CA 1
ATOM 4828 C C . GLN B 1 215 ? -9.383 -0.702 -10.266 1 75 215 GLN B C 1
ATOM 4830 O O . GLN B 1 215 ? -8.609 0.125 -10.75 1 75 215 GLN B O 1
ATOM 4835 N N . ASP B 1 216 ? -10.148 -0.502 -9.297 1 80.69 216 ASP B N 1
ATOM 4836 C CA . ASP B 1 216 ? -10.203 0.845 -8.734 1 80.69 216 ASP B CA 1
ATOM 4837 C C . ASP B 1 216 ? -8.867 1.238 -8.109 1 80.69 216 ASP B C 1
ATOM 4839 O O . ASP B 1 216 ? -8.367 2.34 -8.352 1 80.69 216 ASP B O 1
ATOM 4843 N N . ILE B 1 217 ? -8.32 0.308 -7.43 1 86.69 217 ILE B N 1
ATOM 4844 C CA . ILE B 1 217 ? -7.039 0.585 -6.793 1 86.69 217 ILE B CA 1
ATOM 4845 C C . ILE B 1 217 ? -5.949 0.702 -7.855 1 86.69 217 ILE B C 1
ATOM 4847 O O . ILE B 1 217 ? -5.078 1.572 -7.766 1 86.69 217 ILE B O 1
ATOM 4851 N N . ARG B 1 218 ? -6 -0.16 -8.883 1 88.12 218 ARG B N 1
ATOM 4852 C CA . ARG B 1 218 ? -5.051 -0.12 -9.984 1 88.12 218 ARG B CA 1
ATOM 4853 C C . ARG B 1 218 ? -5.039 1.253 -10.648 1 88.12 218 ARG B C 1
ATOM 4855 O O . ARG B 1 218 ? -3.973 1.834 -10.867 1 88.12 218 ARG B O 1
ATOM 4862 N N . PHE B 1 219 ? -6.145 1.67 -10.859 1 84.81 219 PHE B N 1
ATOM 4863 C CA . PHE B 1 219 ? -6.293 2.939 -11.555 1 84.81 219 PHE B CA 1
ATOM 4864 C C . PHE B 1 219 ? -5.844 4.102 -10.68 1 84.81 219 PHE B C 1
ATOM 4866 O O . PHE B 1 219 ? -5.121 4.988 -11.133 1 84.81 219 PHE B O 1
ATOM 4873 N N . SER B 1 220 ? -6.301 4.145 -9.492 1 88.19 220 SER B N 1
ATOM 4874 C CA . SER B 1 220 ? -6.031 5.262 -8.594 1 88.19 220 SER B CA 1
ATOM 4875 C C . SER B 1 220 ? -4.535 5.414 -8.336 1 88.19 220 SER B C 1
ATOM 4877 O O . SER B 1 220 ? -3.982 6.508 -8.484 1 88.19 220 SER B O 1
ATOM 4879 N N . LEU B 1 221 ? -3.889 4.34 -8.031 1 91.56 221 LEU B N 1
ATOM 4880 C CA . LEU B 1 221 ? -2.471 4.41 -7.691 1 91.56 221 LEU B CA 1
ATOM 4881 C C . LEU B 1 221 ? -1.624 4.633 -8.945 1 91.56 221 LEU B C 1
ATOM 4883 O O . LEU B 1 221 ? -0.603 5.32 -8.891 1 91.56 221 LEU B O 1
ATOM 4887 N N . SER B 1 222 ? -2.033 4.031 -10 1 90.25 222 SER B N 1
ATOM 4888 C CA . SER B 1 222 ? -1.311 4.254 -11.25 1 90.25 222 SER B CA 1
ATOM 4889 C C . SER B 1 222 ? -1.405 5.715 -11.688 1 90.25 222 SER B C 1
ATOM 4891 O O . SER B 1 222 ? -0.411 6.305 -12.109 1 90.25 222 SER B O 1
ATOM 4893 N N . LEU B 1 223 ? -2.572 6.273 -11.602 1 87 223 LEU B N 1
ATOM 4894 C CA . LEU B 1 223 ? -2.752 7.676 -11.961 1 87 223 LEU B CA 1
ATOM 4895 C C . LEU B 1 223 ? -1.923 8.586 -11.062 1 87 223 LEU B C 1
ATOM 4897 O O . LEU B 1 223 ? -1.343 9.562 -11.531 1 87 223 LEU B O 1
ATOM 4901 N N . LEU B 1 224 ? -1.965 8.273 -9.812 1 89.75 224 LEU B N 1
ATOM 4902 C CA . LEU B 1 224 ? -1.156 9.031 -8.867 1 89.75 224 LEU B CA 1
ATOM 4903 C C . LEU B 1 224 ? 0.307 9.055 -9.289 1 89.75 224 LEU B C 1
ATOM 4905 O O . LEU B 1 224 ? 0.911 10.117 -9.406 1 89.75 224 LEU B O 1
ATOM 4909 N N . LEU B 1 225 ? 0.833 7.898 -9.586 1 91.5 225 LEU B N 1
ATOM 4910 C CA . LEU B 1 225 ? 2.252 7.793 -9.898 1 91.5 225 LEU B CA 1
ATOM 4911 C C . LEU B 1 225 ? 2.549 8.391 -11.273 1 91.5 225 LEU B C 1
ATOM 4913 O O . LEU B 1 225 ? 3.623 8.961 -11.484 1 91.5 225 LEU B O 1
ATOM 4917 N N . ILE B 1 226 ? 1.673 8.289 -12.148 1 87.94 226 ILE B N 1
ATOM 4918 C CA . ILE B 1 226 ? 1.84 8.891 -13.469 1 87.94 226 ILE B CA 1
ATOM 4919 C C . ILE B 1 226 ? 1.881 10.414 -13.336 1 87.94 226 ILE B C 1
ATOM 4921 O O . ILE B 1 226 ? 2.758 11.07 -13.906 1 87.94 226 ILE B O 1
ATOM 4925 N N . PHE B 1 227 ? 1.022 10.953 -12.57 1 86.44 227 PHE B N 1
ATOM 4926 C CA . PHE B 1 227 ? 0.982 12.398 -12.398 1 86.44 227 PHE B CA 1
ATOM 4927 C C . PHE B 1 227 ? 2.219 12.891 -11.656 1 86.44 227 PHE B C 1
ATOM 4929 O O . PHE B 1 227 ? 2.764 13.945 -11.977 1 86.44 227 PHE B O 1
ATOM 4936 N N . VAL B 1 228 ? 2.52 12.188 -10.641 1 87.5 228 VAL B N 1
ATOM 4937 C CA . VAL B 1 228 ? 3.742 12.531 -9.922 1 87.5 228 VAL B CA 1
ATOM 4938 C C . VAL B 1 228 ? 4.934 12.5 -10.875 1 87.5 228 VAL B C 1
ATOM 4940 O O . VAL B 1 228 ? 5.801 13.375 -10.82 1 87.5 228 VAL B O 1
ATOM 4943 N N . SER B 1 229 ? 4.984 11.531 -11.773 1 87.31 229 SER B N 1
ATOM 4944 C CA . SER B 1 229 ? 6.059 11.406 -12.75 1 87.31 229 SER B CA 1
ATOM 4945 C C . SER B 1 229 ? 6.047 12.57 -13.734 1 87.31 229 SER B C 1
ATOM 4947 O O . SER B 1 229 ? 7.102 13.094 -14.102 1 87.31 229 SER B O 1
ATOM 4949 N N . ILE B 1 230 ? 4.961 12.938 -14.102 1 82.5 230 ILE B N 1
ATOM 4950 C CA . ILE B 1 230 ? 4.82 14.062 -15.016 1 82.5 230 ILE B CA 1
ATOM 4951 C C . ILE B 1 230 ? 5.34 15.336 -14.352 1 82.5 230 ILE B C 1
ATOM 4953 O O . ILE B 1 230 ? 6.023 16.141 -14.984 1 82.5 230 ILE B O 1
ATOM 4957 N N . MET B 1 231 ? 4.996 15.516 -13.078 1 82.56 231 MET B N 1
ATOM 4958 C CA . MET B 1 231 ? 5.484 16.672 -12.336 1 82.56 231 MET B CA 1
ATOM 4959 C C . MET B 1 231 ? 7.008 16.688 -12.289 1 82.56 231 MET B C 1
ATOM 4961 O O . MET B 1 231 ? 7.625 17.75 -12.383 1 82.56 231 MET B O 1
ATOM 4965 N N . LEU B 1 232 ? 7.535 15.523 -12.172 1 82.12 232 LEU B N 1
ATOM 4966 C CA . LEU B 1 232 ? 8.992 15.414 -12.125 1 82.12 232 LEU B CA 1
ATOM 4967 C C . LEU B 1 232 ? 9.609 15.812 -13.461 1 82.12 232 LEU B C 1
ATOM 4969 O O . LEU B 1 232 ? 10.656 16.469 -13.5 1 82.12 232 LEU B O 1
ATOM 4973 N N . ILE B 1 233 ? 8.992 15.43 -14.547 1 78.88 233 ILE B N 1
ATOM 4974 C CA . ILE B 1 233 ? 9.469 15.773 -15.883 1 78.88 233 ILE B CA 1
ATOM 4975 C C . ILE B 1 233 ? 9.406 17.281 -16.078 1 78.88 233 ILE B C 1
ATOM 4977 O O . ILE B 1 233 ? 10.305 17.875 -16.672 1 78.88 233 ILE B O 1
ATOM 4981 N N . LEU B 1 234 ? 8.367 17.875 -15.516 1 73.88 234 LEU B N 1
ATOM 4982 C CA . LEU B 1 234 ? 8.156 19.297 -15.672 1 73.88 234 LEU B CA 1
ATOM 4983 C C . LEU B 1 234 ? 8.953 20.094 -14.633 1 73.88 234 LEU B C 1
ATOM 4985 O O . LEU B 1 234 ? 8.938 21.328 -14.648 1 73.88 234 LEU B O 1
ATOM 4989 N N . LYS B 1 235 ? 9.602 19.297 -13.766 1 73.62 235 LYS B N 1
ATOM 4990 C CA . LYS B 1 235 ? 10.406 19.906 -12.703 1 73.62 235 LYS B CA 1
ATOM 4991 C C . LYS B 1 235 ? 9.539 20.734 -11.75 1 73.62 235 LYS B C 1
ATOM 4993 O O . LYS B 1 235 ? 9.914 21.828 -11.352 1 73.62 235 LYS B O 1
ATOM 4998 N N . ILE B 1 236 ? 8.352 20.328 -11.68 1 72.5 236 ILE B N 1
ATOM 4999 C CA . ILE B 1 236 ? 7.43 20.891 -10.688 1 72.5 236 ILE B CA 1
ATOM 5000 C C . ILE B 1 236 ? 7.387 19.969 -9.461 1 72.5 236 ILE B C 1
ATOM 5002 O O . ILE B 1 236 ? 7.723 18.797 -9.547 1 72.5 236 ILE B O 1
ATOM 5006 N N . ASP B 1 237 ? 7.055 20.531 -8.352 1 75.25 237 ASP B N 1
ATOM 5007 C CA . ASP B 1 237 ? 6.992 19.734 -7.125 1 75.25 237 ASP B CA 1
ATOM 5008 C C . ASP B 1 237 ? 5.902 18.672 -7.211 1 75.25 237 ASP B C 1
ATOM 5010 O O . ASP B 1 237 ? 4.793 18.938 -7.672 1 75.25 237 ASP B O 1
ATOM 5014 N N . VAL B 1 238 ? 6.293 17.531 -6.855 1 81.69 238 VAL B N 1
ATOM 5015 C CA . VAL B 1 238 ? 5.438 16.359 -6.965 1 81.69 238 VAL B CA 1
ATOM 5016 C C . VAL B 1 238 ? 4.219 16.516 -6.059 1 81.69 238 VAL B C 1
ATOM 5018 O O . VAL B 1 238 ? 3.195 15.859 -6.262 1 81.69 238 VAL B O 1
ATOM 5021 N N . VAL B 1 239 ? 4.258 17.422 -5.152 1 81.62 239 VAL B N 1
ATOM 5022 C CA . VAL B 1 239 ? 3.193 17.656 -4.184 1 81.62 239 VAL B CA 1
ATOM 5023 C C . VAL B 1 239 ? 1.919 18.094 -4.902 1 81.62 239 VAL B C 1
ATOM 5025 O O . VAL B 1 239 ? 0.824 17.625 -4.574 1 81.62 239 VAL B O 1
ATOM 5028 N N . LEU B 1 240 ? 2.121 18.938 -5.785 1 81.25 240 LEU B N 1
ATOM 5029 C CA . LEU B 1 240 ? 0.972 19.422 -6.535 1 81.25 240 LEU B CA 1
ATOM 5030 C C . LEU B 1 240 ? 0.303 18.281 -7.309 1 81.25 240 LEU B C 1
ATOM 5032 O O . LEU B 1 240 ? -0.927 18.203 -7.355 1 81.25 240 LEU B O 1
ATOM 5036 N N . GLY B 1 241 ? 1.113 17.516 -7.953 1 83 241 GLY B N 1
ATOM 5037 C CA . GLY B 1 241 ? 0.568 16.375 -8.68 1 83 241 GLY B CA 1
ATOM 5038 C C . GLY B 1 241 ? -0.194 15.406 -7.789 1 83 241 GLY B C 1
ATOM 5039 O O . GLY B 1 241 ? -1.29 14.961 -8.141 1 83 241 GLY B O 1
ATOM 5040 N N . ALA B 1 242 ? 0.365 15.039 -6.676 1 88.62 242 ALA B N 1
ATOM 5041 C CA . ALA B 1 242 ? -0.277 14.117 -5.738 1 88.62 242 ALA B CA 1
ATOM 5042 C C . ALA B 1 242 ? -1.585 14.703 -5.211 1 88.62 242 ALA B C 1
ATOM 5044 O O . ALA B 1 242 ? -2.609 14.016 -5.184 1 88.62 242 ALA B O 1
ATOM 5045 N N . PHE B 1 243 ? -1.57 15.945 -4.879 1 86.69 243 PHE B N 1
ATOM 5046 C CA . PHE B 1 243 ? -2.74 16.609 -4.328 1 86.69 243 PHE B CA 1
ATOM 5047 C C . PHE B 1 243 ? -3.855 16.703 -5.363 1 86.69 243 PHE B C 1
ATOM 5049 O O . PHE B 1 243 ? -5.02 16.438 -5.051 1 86.69 243 PHE B O 1
ATOM 5056 N N . THR B 1 244 ? -3.516 17.062 -6.508 1 83.5 244 THR B N 1
ATOM 5057 C CA . THR B 1 244 ? -4.504 17.203 -7.57 1 83.5 244 THR B CA 1
ATOM 5058 C C . THR B 1 244 ? -5.168 15.859 -7.875 1 83.5 244 THR B C 1
ATOM 5060 O O . THR B 1 244 ? -6.363 15.805 -8.172 1 83.5 244 THR B O 1
ATOM 5063 N N . THR B 1 245 ? -4.371 14.836 -7.883 1 86.19 245 THR B N 1
ATOM 5064 C CA . THR B 1 245 ? -4.941 13.508 -8.094 1 86.19 245 THR B CA 1
ATOM 5065 C C . THR B 1 245 ? -5.965 13.18 -7.012 1 86.19 245 THR B C 1
ATOM 5067 O O . THR B 1 245 ? -7.035 12.641 -7.305 1 86.19 245 THR B O 1
ATOM 5070 N N . GLY B 1 246 ? -5.617 13.461 -5.777 1 87.56 246 GLY B N 1
ATOM 5071 C CA . GLY B 1 246 ? -6.559 13.258 -4.688 1 87.56 246 GLY B CA 1
ATOM 5072 C C . GLY B 1 246 ? -7.844 14.047 -4.852 1 87.56 246 GLY B C 1
ATOM 5073 O O . GLY B 1 246 ? -8.938 13.516 -4.656 1 87.56 246 GLY B O 1
ATOM 5074 N N . LEU B 1 247 ? -7.66 15.258 -5.195 1 83.81 247 LEU B N 1
ATOM 5075 C CA . LEU B 1 247 ? -8.812 16.125 -5.418 1 83.81 247 LEU B CA 1
ATOM 5076 C C . LEU B 1 247 ? -9.703 15.578 -6.527 1 83.81 247 LEU B C 1
ATOM 5078 O O . LEU B 1 247 ? -10.93 15.625 -6.422 1 83.81 247 LEU B O 1
ATOM 5082 N N . PHE B 1 248 ? -9.086 15.125 -7.492 1 81.38 248 PHE B N 1
ATOM 5083 C CA . PHE B 1 248 ? -9.812 14.547 -8.617 1 81.38 248 PHE B CA 1
ATOM 5084 C C . PHE B 1 248 ? -10.648 13.359 -8.164 1 81.38 248 PHE B C 1
ATOM 5086 O O . PHE B 1 248 ? -11.82 13.25 -8.531 1 81.38 248 PHE B O 1
ATOM 5093 N N . PHE B 1 249 ? -10.109 12.516 -7.457 1 82.5 249 PHE B N 1
ATOM 5094 C CA . PHE B 1 249 ? -10.836 11.336 -7.008 1 82.5 249 PHE B CA 1
ATOM 5095 C C . PHE B 1 249 ? -11.984 11.727 -6.086 1 82.5 249 PHE B C 1
ATOM 5097 O O . PHE B 1 249 ? -13.055 11.109 -6.125 1 82.5 249 PHE B O 1
ATOM 5104 N N . LYS B 1 250 ? -11.672 12.672 -5.297 1 82.44 250 LYS B N 1
ATOM 5105 C CA . LYS B 1 250 ? -12.742 13.117 -4.41 1 82.44 250 LYS B CA 1
ATOM 5106 C C . LYS B 1 250 ? -13.906 13.711 -5.207 1 82.44 250 LYS B C 1
ATOM 5108 O O . LYS B 1 250 ? -15.07 13.508 -4.863 1 82.44 250 LYS B O 1
ATOM 5113 N N . MET B 1 251 ? -13.609 14.422 -6.176 1 75.88 251 MET B N 1
ATOM 5114 C CA . MET B 1 251 ? -14.617 15.133 -6.961 1 75.88 251 MET B CA 1
ATOM 5115 C C . MET B 1 251 ? -15.391 14.164 -7.852 1 75.88 251 MET B C 1
ATOM 5117 O O . MET B 1 251 ? -16.609 14.266 -7.973 1 75.88 251 MET B O 1
ATOM 5121 N N . PHE B 1 252 ? -14.734 13.211 -8.406 1 73.19 252 PHE B N 1
ATOM 5122 C CA . PHE B 1 252 ? -15.359 12.406 -9.453 1 73.19 252 PHE B CA 1
ATOM 5123 C C . PHE B 1 252 ? -15.773 11.047 -8.914 1 73.19 252 PHE B C 1
ATOM 5125 O O . PHE B 1 252 ? -16.656 10.391 -9.484 1 73.19 252 PHE B O 1
ATOM 5132 N N . PHE B 1 253 ? -15.148 10.641 -7.891 1 75.75 253 PHE B N 1
ATOM 5133 C CA . PHE B 1 253 ? -15.477 9.32 -7.359 1 75.75 253 PHE B CA 1
ATOM 5134 C C . PHE B 1 253 ? -16.047 9.43 -5.953 1 75.75 253 PHE B C 1
ATOM 5136 O O . PHE B 1 253 ? -15.883 8.531 -5.129 1 75.75 253 PHE B O 1
ATOM 5143 N N . ASN B 1 254 ? -16.656 10.508 -5.762 1 73.94 254 ASN B N 1
ATOM 5144 C CA . ASN B 1 254 ? -17.219 10.773 -4.441 1 73.94 254 ASN B CA 1
ATOM 5145 C C . ASN B 1 254 ? -18.266 9.734 -4.055 1 73.94 254 ASN B C 1
ATOM 5147 O O . ASN B 1 254 ? -18.453 9.461 -2.869 1 73.94 254 ASN B O 1
ATOM 5151 N N . GLN B 1 255 ? -18.812 9.141 -4.988 1 70.88 255 GLN B N 1
ATOM 5152 C CA . GLN B 1 255 ? -19.859 8.156 -4.727 1 70.88 255 GLN B CA 1
ATOM 5153 C C . GLN B 1 255 ? -19.25 6.789 -4.414 1 70.88 255 GLN B C 1
ATOM 5155 O O . GLN B 1 255 ? -19.938 5.91 -3.887 1 70.88 255 GLN B O 1
ATOM 5160 N N . LYS B 1 256 ? -18.047 6.656 -4.723 1 78.5 256 LYS B N 1
ATOM 5161 C CA . LYS B 1 256 ? -17.375 5.383 -4.441 1 78.5 256 LYS B CA 1
ATOM 5162 C C . LYS B 1 256 ? -16.688 5.406 -3.08 1 78.5 256 LYS B C 1
ATOM 5164 O O . LYS B 1 256 ? -15.469 5.332 -2.996 1 78.5 256 LYS B O 1
ATOM 5169 N N . HIS B 1 257 ? -17.469 5.332 -2.084 1 80.19 257 HIS B N 1
ATOM 5170 C CA . HIS B 1 257 ? -17.016 5.48 -0.709 1 80.19 257 HIS B CA 1
ATOM 5171 C C . HIS B 1 257 ? -16.047 4.359 -0.325 1 80.19 257 HIS B C 1
ATOM 5173 O O . HIS B 1 257 ? -15.094 4.586 0.417 1 80.19 257 HIS B O 1
ATOM 5179 N N . GLU B 1 258 ? -16.281 3.27 -0.943 1 81.94 258 GLU B N 1
ATOM 5180 C CA . GLU B 1 258 ? -15.438 2.131 -0.612 1 81.94 258 GLU B CA 1
ATOM 5181 C C . GLU B 1 258 ? -14.016 2.332 -1.132 1 81.94 258 GLU B C 1
ATOM 5183 O O . GLU B 1 258 ? -13.047 2.025 -0.436 1 81.94 258 GLU B O 1
ATOM 5188 N N . LEU B 1 259 ? -13.969 2.811 -2.316 1 84.12 259 LEU B N 1
ATOM 5189 C CA . LEU B 1 259 ? -12.664 3.076 -2.912 1 84.12 259 LEU B CA 1
ATOM 5190 C C . LEU B 1 259 ? -11.898 4.117 -2.098 1 84.12 259 LEU B C 1
ATOM 5192 O O . LEU B 1 259 ? -10.727 3.91 -1.767 1 84.12 259 LEU B O 1
ATOM 5196 N N . LEU B 1 260 ? -12.562 5.137 -1.766 1 86 260 LEU B N 1
ATOM 5197 C CA . LEU B 1 260 ? -11.938 6.219 -1.018 1 86 260 LEU B CA 1
ATOM 5198 C C . LEU B 1 260 ? -11.5 5.742 0.363 1 86 260 LEU B C 1
ATOM 5200 O O . LEU B 1 260 ? -10.422 6.113 0.837 1 86 260 LEU B O 1
ATOM 5204 N N . GLU B 1 261 ? -12.273 4.922 0.887 1 86.19 261 GLU B N 1
ATOM 5205 C CA . GLU B 1 261 ? -11.938 4.367 2.195 1 86.19 261 GLU B CA 1
ATOM 5206 C C . GLU B 1 261 ? -10.703 3.475 2.117 1 86.19 261 GLU B C 1
ATOM 5208 O O . GLU B 1 261 ? -9.859 3.5 3.012 1 86.19 261 GLU B O 1
ATOM 5213 N N . LYS B 1 262 ? -10.617 2.725 1.094 1 88.12 262 LYS B N 1
ATOM 5214 C CA . LYS B 1 262 ? -9.461 1.852 0.904 1 88.12 262 LYS B CA 1
ATOM 5215 C C . LYS B 1 262 ? -8.172 2.662 0.767 1 88.12 262 LYS B C 1
ATOM 5217 O O . LYS B 1 262 ? -7.164 2.342 1.393 1 88.12 262 LYS B O 1
ATOM 5222 N N . ILE B 1 263 ? -8.297 3.67 0 1 90.62 263 ILE B N 1
ATOM 5223 C CA . ILE B 1 263 ? -7.141 4.527 -0.249 1 90.62 263 ILE B CA 1
ATOM 5224 C C . ILE B 1 263 ? -6.719 5.215 1.048 1 90.62 263 ILE B C 1
ATOM 5226 O O . ILE B 1 263 ? -5.527 5.27 1.369 1 90.62 263 ILE B O 1
ATOM 5230 N N . GLU B 1 264 ? -7.645 5.66 1.761 1 89.19 264 GLU B N 1
ATOM 5231 C CA . GLU B 1 264 ? -7.371 6.363 3.01 1 89.19 264 GLU B CA 1
ATOM 5232 C C . GLU B 1 264 ? -6.797 5.422 4.062 1 89.19 264 GLU B C 1
ATOM 5234 O O . GLU B 1 264 ? -5.844 5.77 4.762 1 89.19 264 GLU B O 1
ATOM 5239 N N . SER B 1 265 ? -7.375 4.27 4.137 1 88.5 265 SER B N 1
ATOM 5240 C CA . SER B 1 265 ? -6.953 3.307 5.148 1 88.5 265 SER B CA 1
ATOM 5241 C C . SER B 1 265 ? -5.492 2.904 4.953 1 88.5 265 SER B C 1
ATOM 5243 O O . SER B 1 265 ? -4.73 2.834 5.918 1 88.5 265 SER B O 1
ATOM 5245 N N . PHE B 1 266 ? -5.113 2.697 3.797 1 90.31 266 PHE B N 1
ATOM 5246 C CA . PHE B 1 266 ? -3.742 2.291 3.514 1 90.31 266 PHE B CA 1
ATOM 5247 C C . PHE B 1 266 ? -2.785 3.467 3.676 1 90.31 266 PHE B C 1
ATOM 5249 O O . PHE B 1 266 ? -1.64 3.289 4.094 1 90.31 266 PHE B O 1
ATOM 5256 N N . GLY B 1 267 ? -3.209 4.566 3.303 1 91.5 267 GLY B N 1
ATOM 5257 C CA . GLY B 1 267 ? -2.383 5.758 3.438 1 91.5 267 GLY B CA 1
ATOM 5258 C C . GLY B 1 267 ? -2.1 6.125 4.883 1 91.5 267 GLY B C 1
ATOM 5259 O O . GLY B 1 267 ? -0.94 6.227 5.285 1 91.5 267 GLY B O 1
ATOM 5260 N N . TYR B 1 268 ? -3.109 6.219 5.633 1 88.62 268 TYR B N 1
ATOM 5261 C CA . TYR B 1 268 ? -2.969 6.605 7.035 1 88.62 268 TYR B CA 1
ATOM 5262 C C . TYR B 1 268 ? -2.492 5.43 7.879 1 88.62 268 TYR B C 1
ATOM 5264 O O . TYR B 1 268 ? -1.927 5.625 8.961 1 88.62 268 TYR B O 1
ATOM 5272 N N . GLY B 1 269 ? -2.664 4.328 7.375 1 89.12 269 GLY B N 1
ATOM 5273 C CA . GLY B 1 269 ? -2.328 3.145 8.156 1 89.12 269 GLY B CA 1
ATOM 5274 C C . GLY B 1 269 ? -0.884 2.711 7.984 1 89.12 269 GLY B C 1
ATOM 5275 O O . GLY B 1 269 ? -0.314 2.074 8.875 1 89.12 269 GLY B O 1
ATOM 5276 N N . PHE B 1 270 ? -0.376 3.064 6.82 1 92.25 270 PHE B N 1
ATOM 5277 C CA . PHE B 1 270 ? 0.928 2.457 6.578 1 92.25 270 PHE B CA 1
ATOM 5278 C C . PHE B 1 270 ? 1.902 3.479 6.008 1 92.25 270 PHE B C 1
ATOM 5280 O O . PHE B 1 270 ? 2.934 3.771 6.617 1 92.25 270 PHE B O 1
ATOM 5287 N N . PHE B 1 271 ? 1.621 4.164 4.984 1 92.88 271 PHE B N 1
ATOM 5288 C CA . PHE B 1 271 ? 2.576 5 4.266 1 92.88 271 PHE B CA 1
ATOM 5289 C C . PHE B 1 271 ? 2.816 6.309 5.008 1 92.88 271 PHE B C 1
ATOM 5291 O O . PHE B 1 271 ? 3.965 6.707 5.215 1 92.88 271 PHE B O 1
ATOM 5298 N N . ALA B 1 272 ? 1.748 6.91 5.422 1 92 272 ALA B N 1
ATOM 5299 C CA . ALA B 1 272 ? 1.883 8.188 6.121 1 92 272 ALA B CA 1
ATOM 5300 C C . ALA B 1 272 ? 2.678 8.023 7.414 1 92 272 ALA B C 1
ATOM 5302 O O . ALA B 1 272 ? 3.59 8.805 7.691 1 92 272 ALA B O 1
ATOM 5303 N N . PRO B 1 273 ? 2.422 6.98 8.156 1 93.94 273 PRO B N 1
ATOM 5304 C CA . PRO B 1 273 ? 3.191 6.789 9.391 1 93.94 273 PRO B CA 1
ATOM 5305 C C . PRO B 1 273 ? 4.688 6.625 9.133 1 93.94 273 PRO B C 1
ATOM 5307 O O . PRO B 1 273 ? 5.508 7.094 9.922 1 93.94 273 PRO B O 1
ATOM 5310 N N . ILE B 1 274 ? 4.996 5.949 8.117 1 95.38 274 ILE B N 1
ATOM 5311 C CA . ILE B 1 274 ? 6.406 5.742 7.797 1 95.38 274 ILE B CA 1
ATOM 5312 C C . ILE B 1 274 ? 7.078 7.086 7.527 1 95.38 274 ILE B C 1
ATOM 5314 O O . ILE B 1 274 ? 8.211 7.316 7.949 1 95.38 274 ILE B O 1
ATOM 5318 N N . PHE B 1 275 ? 6.402 7.938 6.859 1 92.56 275 PHE B N 1
ATOM 5319 C CA . PHE B 1 275 ? 6.918 9.273 6.582 1 92.56 275 PHE B CA 1
ATOM 5320 C C . PHE B 1 275 ? 7.164 10.039 7.879 1 92.56 275 PHE B C 1
ATOM 5322 O O . PHE B 1 275 ? 8.227 10.641 8.055 1 92.56 275 PHE B O 1
ATOM 5329 N N . PHE B 1 276 ? 6.258 9.977 8.805 1 93.62 276 PHE B N 1
ATOM 5330 C CA . PHE B 1 276 ? 6.363 10.727 10.047 1 93.62 276 PHE B CA 1
ATOM 5331 C C . PHE B 1 276 ? 7.457 10.148 10.938 1 93.62 276 PHE B C 1
ATOM 5333 O O . PHE B 1 276 ? 8.211 10.898 11.562 1 93.62 276 PHE B O 1
ATOM 5340 N N . ILE B 1 277 ? 7.473 8.875 10.977 1 95.75 277 ILE B N 1
ATOM 5341 C CA . ILE B 1 277 ? 8.508 8.219 11.766 1 95.75 277 ILE B CA 1
ATOM 5342 C C . ILE B 1 277 ? 9.883 8.578 11.211 1 95.75 277 ILE B C 1
ATOM 5344 O O . ILE B 1 277 ? 10.805 8.898 11.969 1 95.75 277 ILE B O 1
ATOM 5348 N N . TYR B 1 278 ? 10.016 8.523 9.891 1 94.31 278 TYR B N 1
ATOM 5349 C CA . TYR B 1 278 ? 11.281 8.875 9.25 1 94.31 278 TYR B CA 1
ATOM 5350 C C . TYR B 1 278 ? 11.664 10.32 9.547 1 94.31 278 TYR B C 1
ATOM 5352 O O . TYR B 1 278 ? 12.812 10.609 9.891 1 94.31 278 TYR B O 1
ATOM 5360 N N . THR B 1 279 ? 10.734 11.195 9.352 1 91.38 279 THR B N 1
ATOM 5361 C CA . THR B 1 279 ? 10.977 12.617 9.602 1 91.38 279 THR B CA 1
ATOM 5362 C C . THR B 1 279 ? 11.461 12.836 11.031 1 91.38 279 THR B C 1
ATOM 5364 O O . THR B 1 279 ? 12.406 13.594 11.266 1 91.38 279 THR B O 1
ATOM 5367 N N . GLY B 1 280 ? 10.852 12.219 11.961 1 93.44 280 GLY B N 1
ATOM 5368 C CA . GLY B 1 280 ? 11.289 12.312 13.344 1 93.44 280 GLY B CA 1
ATOM 5369 C C . GLY B 1 280 ? 12.711 11.812 13.547 1 93.44 280 GLY B C 1
ATOM 5370 O O . GLY B 1 280 ? 13.484 12.414 14.297 1 93.44 280 GLY B O 1
ATOM 5371 N N . SER B 1 281 ? 12.992 10.734 12.906 1 94.38 281 SER B N 1
ATOM 5372 C CA . SER B 1 281 ? 14.297 10.109 13.102 1 94.38 281 SER B CA 1
ATOM 5373 C C . SER B 1 281 ? 15.414 10.961 12.508 1 94.38 281 SER B C 1
ATOM 5375 O O . SER B 1 281 ? 16.578 10.789 12.867 1 94.38 281 SER B O 1
ATOM 5377 N N . THR B 1 282 ? 15.102 11.844 11.625 1 91.88 282 THR B N 1
ATOM 5378 C CA . THR B 1 282 ? 16.109 12.688 11.008 1 91.88 282 THR B CA 1
ATOM 5379 C C . THR B 1 282 ? 16.578 13.766 11.977 1 91.88 282 THR B C 1
ATOM 5381 O O . THR B 1 282 ? 17.625 14.391 11.766 1 91.88 282 THR B O 1
ATOM 5384 N N . VAL B 1 283 ? 15.781 14.055 12.969 1 92.25 283 VAL B N 1
ATOM 5385 C CA . VAL B 1 283 ? 16.141 15.047 13.977 1 92.25 283 VAL B CA 1
ATOM 5386 C C . VAL B 1 283 ? 17.109 14.438 14.984 1 92.25 283 VAL B C 1
ATOM 5388 O O . VAL B 1 283 ? 16.766 13.484 15.688 1 92.25 283 VAL B O 1
ATOM 5391 N N . LYS B 1 284 ? 18.25 14.953 14.992 1 91.44 284 LYS B N 1
ATOM 5392 C CA . LYS B 1 284 ? 19.234 14.469 15.953 1 91.44 284 LYS B CA 1
ATOM 5393 C C . LYS B 1 284 ? 19.078 15.156 17.297 1 91.44 284 LYS B C 1
ATOM 5395 O O . LYS B 1 284 ? 19.516 16.297 17.469 1 91.44 284 LYS B O 1
ATOM 5400 N N . LEU B 1 285 ? 18.688 14.43 18.203 1 89.62 285 LEU B N 1
ATOM 5401 C CA . LEU B 1 285 ? 18.391 14.969 19.531 1 89.62 285 LEU B CA 1
ATOM 5402 C C . LEU B 1 285 ? 19.672 15.438 20.219 1 89.62 285 LEU B C 1
ATOM 5404 O O . LEU B 1 285 ? 19.641 16.359 21.047 1 89.62 285 LEU B O 1
ATOM 5408 N N . ASP B 1 286 ? 20.703 14.852 19.844 1 88.94 286 ASP B N 1
ATOM 5409 C CA . ASP B 1 286 ? 22 15.211 20.438 1 88.94 286 ASP B CA 1
ATOM 5410 C C . ASP B 1 286 ? 22.453 16.594 19.969 1 88.94 286 ASP B C 1
ATOM 5412 O O . ASP B 1 286 ? 23.281 17.234 20.609 1 88.94 286 ASP B O 1
ATOM 5416 N N . MET B 1 287 ? 21.922 17.016 18.938 1 87.06 287 MET B N 1
ATOM 5417 C CA . MET B 1 287 ? 22.328 18.297 18.359 1 87.06 287 MET B CA 1
ATOM 5418 C C . MET B 1 287 ? 21.328 19.391 18.719 1 87.06 287 MET B C 1
ATOM 5420 O O . MET B 1 287 ? 21.5 20.547 18.312 1 87.06 287 MET B O 1
ATOM 5424 N N . VAL B 1 288 ? 20.328 19.016 19.422 1 89.94 288 VAL B N 1
ATOM 5425 C CA . VAL B 1 288 ? 19.297 20 19.781 1 89.94 288 VAL B CA 1
ATOM 5426 C C . VAL B 1 288 ? 19.812 20.875 20.922 1 89.94 288 VAL B C 1
ATOM 5428 O O . VAL B 1 288 ? 20.078 20.375 22.016 1 89.94 288 VAL B O 1
ATOM 5431 N N . THR B 1 289 ? 19.969 22.109 20.609 1 91.94 289 THR B N 1
ATOM 5432 C CA . THR B 1 289 ? 20.453 23.078 21.562 1 91.94 289 THR B CA 1
ATOM 5433 C C . THR B 1 289 ? 19.297 23.938 22.094 1 91.94 289 THR B C 1
ATOM 5435 O O . THR B 1 289 ? 18.172 23.828 21.625 1 91.94 289 THR B O 1
ATOM 5438 N N . LEU B 1 290 ? 19.641 24.781 23.016 1 93.44 290 LEU B N 1
ATOM 5439 C CA . LEU B 1 290 ? 18.656 25.703 23.578 1 93.44 290 LEU B CA 1
ATOM 5440 C C . LEU B 1 290 ? 18.219 26.719 22.531 1 93.44 290 LEU B C 1
ATOM 5442 O O . LEU B 1 290 ? 17.078 27.172 22.531 1 93.44 290 LEU B O 1
ATOM 5446 N N . GLU B 1 291 ? 19.125 27 21.688 1 94.69 291 GLU B N 1
ATOM 5447 C CA . GLU B 1 291 ? 18.797 27.938 20.625 1 94.69 291 GLU B CA 1
ATOM 5448 C C . GLU B 1 291 ? 17.75 27.359 19.672 1 94.69 291 GLU B C 1
ATOM 5450 O O . GLU B 1 291 ? 16.859 28.094 19.219 1 94.69 291 GLU B O 1
ATOM 5455 N N . ILE B 1 292 ? 17.891 26.125 19.438 1 95.81 292 ILE B N 1
ATOM 5456 C CA . ILE B 1 292 ? 16.938 25.453 18.562 1 95.81 292 ILE B CA 1
ATOM 5457 C C . ILE B 1 292 ? 15.562 25.422 19.234 1 95.81 292 ILE B C 1
ATOM 5459 O O . ILE B 1 292 ? 14.547 25.656 18.594 1 95.81 292 ILE B O 1
ATOM 5463 N N . LEU B 1 293 ? 15.57 25.172 20.469 1 95.94 293 LEU B N 1
ATOM 5464 C CA . LEU B 1 293 ? 14.32 25.125 21.219 1 95.94 293 LEU B CA 1
ATOM 5465 C C . LEU B 1 293 ? 13.664 26.5 21.281 1 95.94 293 LEU B C 1
ATOM 5467 O O . LEU B 1 293 ? 12.445 26.625 21.156 1 95.94 293 LEU B O 1
ATOM 5471 N N . HIS B 1 294 ? 14.484 27.453 21.484 1 96.25 294 HIS B N 1
ATOM 5472 C CA . HIS B 1 294 ? 13.961 28.812 21.516 1 96.25 294 HIS B CA 1
ATOM 5473 C C . HIS B 1 294 ? 13.359 29.203 20.172 1 96.25 294 HIS B C 1
ATOM 5475 O O . HIS B 1 294 ? 12.32 29.875 20.109 1 96.25 294 HIS B O 1
ATOM 5481 N N . HIS B 1 295 ? 14.055 28.859 19.203 1 96.44 295 HIS B N 1
ATOM 5482 C CA . HIS B 1 295 ? 13.547 29.156 17.859 1 96.44 295 HIS B CA 1
ATOM 5483 C C . HIS B 1 295 ? 12.242 28.406 17.594 1 96.44 295 HIS B C 1
ATOM 5485 O O . HIS B 1 295 ? 11.352 28.938 16.922 1 96.44 295 HIS B O 1
ATOM 5491 N N . ALA B 1 296 ? 12.156 27.172 18.031 1 96.5 296 ALA B N 1
ATOM 5492 C CA . ALA B 1 296 ? 10.93 26.391 17.891 1 96.5 296 ALA B CA 1
ATOM 5493 C C . ALA B 1 296 ? 9.766 27.078 18.609 1 96.5 296 ALA B C 1
ATOM 5495 O O . ALA B 1 296 ? 8.656 27.156 18.062 1 96.5 296 ALA B O 1
ATOM 5496 N N . ILE B 1 297 ? 10.016 27.562 19.766 1 96.44 297 ILE B N 1
ATOM 5497 C CA . ILE B 1 297 ? 8.992 28.25 20.547 1 96.44 297 ILE B CA 1
ATOM 5498 C C . ILE B 1 297 ? 8.586 29.531 19.828 1 96.44 297 ILE B C 1
ATOM 5500 O O . ILE B 1 297 ? 7.414 29.906 19.828 1 96.44 297 ILE B O 1
ATOM 5504 N N . PHE B 1 298 ? 9.57 30.141 19.297 1 96.62 298 PHE B N 1
ATOM 5505 C CA . PHE B 1 298 ? 9.297 31.359 18.547 1 96.62 298 PHE B CA 1
ATOM 5506 C C . PHE B 1 298 ? 8.359 31.062 17.375 1 96.62 298 PHE B C 1
ATOM 5508 O O . PHE B 1 298 ? 7.391 31.797 17.156 1 96.62 298 PHE B O 1
ATOM 5515 N N . ILE B 1 299 ? 8.664 30.062 16.625 1 96.56 299 ILE B N 1
ATOM 5516 C CA . ILE B 1 299 ? 7.848 29.688 15.484 1 96.56 299 ILE B CA 1
ATOM 5517 C C . ILE B 1 299 ? 6.422 29.391 15.945 1 96.56 299 ILE B C 1
ATOM 5519 O O . ILE B 1 299 ? 5.457 29.844 15.328 1 96.56 299 ILE B O 1
ATOM 5523 N N . MET B 1 300 ? 6.293 28.641 17 1 96.12 300 MET B N 1
ATOM 5524 C CA . MET B 1 300 ? 4.984 28.281 17.547 1 96.12 300 MET B CA 1
ATOM 5525 C C . MET B 1 300 ? 4.203 29.516 17.938 1 96.12 300 MET B C 1
ATOM 5527 O O . MET B 1 300 ? 3.031 29.672 17.578 1 96.12 300 MET B O 1
ATOM 5531 N N . CYS B 1 301 ? 4.848 30.375 18.625 1 96.38 301 CYS B N 1
ATOM 5532 C CA . CYS B 1 301 ? 4.199 31.594 19.094 1 96.38 301 CYS B CA 1
ATOM 5533 C C . CYS B 1 301 ? 3.811 32.5 17.922 1 96.38 301 CYS B C 1
ATOM 5535 O O . CYS B 1 301 ? 2.758 33.125 17.938 1 96.38 301 CYS B O 1
ATOM 5537 N N . ALA B 1 302 ? 4.695 32.562 17 1 96.56 302 ALA B N 1
ATOM 5538 C CA . ALA B 1 302 ? 4.402 33.344 15.812 1 96.56 302 ALA B CA 1
ATOM 5539 C C . ALA B 1 302 ? 3.152 32.844 15.102 1 96.56 302 ALA B C 1
ATOM 5541 O O . ALA B 1 302 ? 2.287 33.625 14.711 1 96.56 302 ALA B O 1
ATOM 5542 N N . ILE B 1 303 ? 3.049 31.562 14.906 1 96.44 303 ILE B N 1
ATOM 5543 C CA . ILE B 1 303 ? 1.91 30.969 14.219 1 96.44 303 ILE B CA 1
ATOM 5544 C C . ILE B 1 303 ? 0.627 31.266 14.992 1 96.44 303 ILE B C 1
ATOM 5546 O O . ILE B 1 303 ? -0.377 31.672 14.406 1 96.44 303 ILE B O 1
ATOM 5550 N N . ILE B 1 304 ? 0.652 31.094 16.281 1 96.56 304 ILE B N 1
ATOM 5551 C CA . ILE B 1 304 ? -0.516 31.281 17.141 1 96.56 304 ILE B CA 1
ATOM 5552 C C . ILE B 1 304 ? -0.922 32.75 17.141 1 96.56 304 ILE B C 1
ATOM 5554 O O . ILE B 1 304 ? -2.104 33.062 16.984 1 96.56 304 ILE B O 1
ATOM 5558 N N . THR B 1 305 ? 0.047 33.625 17.297 1 96.62 305 THR B N 1
ATOM 5559 C CA . THR B 1 305 ? -0.235 35.062 17.375 1 96.62 305 THR B CA 1
ATOM 5560 C C . THR B 1 305 ? -0.821 35.562 16.062 1 96.62 305 THR B C 1
ATOM 5562 O O . THR B 1 305 ? -1.791 36.312 16.062 1 96.62 305 THR B O 1
ATOM 5565 N N . ILE B 1 306 ? -0.251 35.219 14.977 1 96.88 306 ILE B N 1
ATOM 5566 C CA . ILE B 1 306 ? -0.718 35.625 13.664 1 96.88 306 ILE B CA 1
ATOM 5567 C C . ILE B 1 306 ? -2.172 35.219 13.469 1 96.88 306 ILE B C 1
ATOM 5569 O O . ILE B 1 306 ? -2.996 36 12.992 1 96.88 306 ILE B O 1
ATOM 5573 N N . ARG B 1 307 ? -2.49 34 13.805 1 96.31 307 ARG B N 1
ATOM 5574 C CA . ARG B 1 307 ? -3.84 33.469 13.609 1 96.31 307 ARG B CA 1
ATOM 5575 C C . ARG B 1 307 ? -4.816 34.094 14.594 1 96.31 307 ARG B C 1
ATOM 5577 O O . ARG B 1 307 ? -5.98 34.344 14.266 1 96.31 307 ARG B O 1
ATOM 5584 N N . LEU B 1 308 ? -4.348 34.344 15.844 1 96.5 308 LEU B N 1
ATOM 5585 C CA . LEU B 1 308 ? -5.203 35 16.828 1 96.5 308 LEU B CA 1
ATOM 5586 C C . LEU B 1 308 ? -5.574 36.406 16.375 1 96.5 308 LEU B C 1
ATOM 5588 O O . LEU B 1 308 ? -6.75 36.781 16.406 1 96.5 308 LEU B O 1
ATOM 5592 N N . ILE B 1 309 ? -4.605 37.094 15.977 1 96.81 309 ILE B N 1
ATOM 5593 C CA . ILE B 1 309 ? -4.836 38.5 15.555 1 96.81 309 ILE B CA 1
ATOM 5594 C C . ILE B 1 309 ? -5.754 38.5 14.336 1 96.81 309 ILE B C 1
ATOM 5596 O O . ILE B 1 309 ? -6.734 39.25 14.305 1 96.81 309 ILE B O 1
ATOM 5600 N N . SER B 1 310 ? -5.441 37.719 13.367 1 96.5 310 SER B N 1
ATOM 5601 C CA . SER B 1 310 ? -6.223 37.688 12.133 1 96.5 310 SER B CA 1
ATOM 5602 C C . SER B 1 310 ? -7.652 37.219 12.398 1 96.5 310 SER B C 1
ATOM 5604 O O . SER B 1 310 ? -8.602 37.781 11.82 1 96.5 310 SER B O 1
ATOM 5606 N N . SER B 1 311 ? -7.828 36.219 13.227 1 95.75 311 SER B N 1
ATOM 5607 C CA . SER B 1 311 ? -9.148 35.688 13.508 1 95.75 311 SER B CA 1
ATOM 5608 C C . SER B 1 311 ? -10.008 36.688 14.281 1 95.75 311 SER B C 1
ATOM 5610 O O . SER B 1 311 ? -11.203 36.812 14.008 1 95.75 311 SER B O 1
ATOM 5612 N N . TYR B 1 312 ? -9.43 37.375 15.258 1 95.5 312 TYR B N 1
ATOM 5613 C CA . TYR B 1 312 ? -10.195 38.344 16.047 1 95.5 312 TYR B CA 1
ATOM 5614 C C . TYR B 1 312 ? -10.586 39.531 15.219 1 95.5 312 TYR B C 1
ATOM 5616 O O . TYR B 1 312 ? -11.664 40.125 15.406 1 95.5 312 TYR B O 1
ATOM 5624 N N . LEU B 1 313 ? -9.781 39.906 14.32 1 94.81 313 LEU B N 1
ATOM 5625 C CA . LEU B 1 313 ? -10.062 41.062 13.484 1 94.81 313 LEU B CA 1
ATOM 5626 C C . LEU B 1 313 ? -11.18 40.75 12.492 1 94.81 313 LEU B C 1
ATOM 5628 O O . LEU B 1 313 ? -11.961 41.656 12.141 1 94.81 313 LEU B O 1
ATOM 5632 N N . VAL B 1 314 ? -11.234 39.562 12.086 1 94.19 314 VAL B N 1
ATOM 5633 C CA . VAL B 1 314 ? -12.133 39.25 10.977 1 94.19 314 VAL B CA 1
ATOM 5634 C C . VAL B 1 314 ? -13.398 38.594 11.508 1 94.19 314 VAL B C 1
ATOM 5636 O O . VAL B 1 314 ? -14.5 38.844 11.039 1 94.19 314 VAL B O 1
ATOM 5639 N N . PHE B 1 315 ? -13.32 37.688 12.469 1 92.38 315 PHE B N 1
ATOM 5640 C CA . PHE B 1 315 ? -14.445 36.812 12.797 1 92.38 315 PHE B CA 1
ATOM 5641 C C . PHE B 1 315 ? -14.984 37.125 14.188 1 92.38 315 PHE B C 1
ATOM 5643 O O . PHE B 1 315 ? -15.867 36.438 14.688 1 92.38 315 PHE B O 1
ATOM 5650 N N . TYR B 1 316 ? -14.523 38.156 14.82 1 91.81 316 TYR B N 1
ATOM 5651 C CA . TYR B 1 316 ? -15 38.5 16.156 1 91.81 316 TYR B CA 1
ATOM 5652 C C . TYR B 1 316 ? -16.5 38.719 16.141 1 91.81 316 TYR B C 1
ATOM 5654 O O . TYR B 1 316 ? -17.219 38.281 17.062 1 91.81 316 TYR B O 1
ATOM 5662 N N . ASN B 1 317 ? -16.969 39.375 15.172 1 88.38 317 ASN B N 1
ATOM 5663 C CA . ASN B 1 317 ? -18.375 39.75 15.102 1 88.38 317 ASN B CA 1
ATOM 5664 C C . ASN B 1 317 ? -19.266 38.531 14.82 1 88.38 317 ASN B C 1
ATOM 5666 O O . ASN B 1 317 ? -20.438 38.5 15.203 1 88.38 317 ASN B O 1
ATOM 5670 N N . TYR B 1 318 ? -18.672 37.688 14.203 1 87.06 318 TYR B N 1
ATOM 5671 C CA . TYR B 1 318 ? -19.438 36.5 13.828 1 87.06 318 TYR B CA 1
ATOM 5672 C C . TYR B 1 318 ? -19.453 35.469 14.945 1 87.06 318 TYR B C 1
ATOM 5674 O O . TYR B 1 318 ? -20.484 34.906 15.266 1 87.06 318 TYR B O 1
ATOM 5682 N N . LEU B 1 319 ? -18.422 35.125 15.641 1 90.12 319 LEU B N 1
ATOM 5683 C CA . LEU B 1 319 ? -18.297 34.031 16.594 1 90.12 319 LEU B CA 1
ATOM 5684 C C . LEU B 1 319 ? -18.266 34.531 18.031 1 90.12 319 LEU B C 1
ATOM 5686 O O . LEU B 1 319 ? -18.547 33.781 18.969 1 90.12 319 LEU B O 1
ATOM 5690 N N . LYS B 1 320 ? -17.938 35.781 18.172 1 91.19 320 LYS B N 1
ATOM 5691 C CA . LYS B 1 320 ? -17.734 36.375 19.5 1 91.19 320 LYS B CA 1
ATOM 5692 C C . LYS B 1 320 ? -16.406 35.938 20.094 1 91.19 320 LYS B C 1
ATOM 5694 O O . LYS B 1 320 ? -15.602 35.281 19.422 1 91.19 320 LYS B O 1
ATOM 5699 N N . PHE B 1 321 ? -16.109 36.281 21.281 1 92.56 321 PHE B N 1
ATOM 5700 C CA . PHE B 1 321 ? -14.766 36.219 21.859 1 92.56 321 PHE B CA 1
ATOM 5701 C C . PHE B 1 321 ? -14.352 34.781 22.094 1 92.56 321 PHE B C 1
ATOM 5703 O O . PHE B 1 321 ? -13.32 34.312 21.594 1 92.56 321 PHE B O 1
ATOM 5710 N N . LYS B 1 322 ? -15.172 33.938 22.703 1 93.81 322 LYS B N 1
ATOM 5711 C CA . LYS B 1 322 ? -14.805 32.562 23.109 1 93.81 322 LYS B CA 1
ATOM 5712 C C . LYS B 1 322 ? -14.672 31.656 21.906 1 93.81 322 LYS B C 1
ATOM 5714 O O . LYS B 1 322 ? -13.68 30.938 21.781 1 93.81 322 LYS B O 1
ATOM 5719 N N . GLN B 1 323 ? -15.586 31.781 21.047 1 93.25 323 GLN B N 1
ATOM 5720 C CA . GLN B 1 323 ? -15.586 30.906 19.875 1 93.25 323 GLN B CA 1
ATOM 5721 C C . GLN B 1 323 ? -14.508 31.297 18.875 1 93.25 323 GLN B C 1
ATOM 5723 O O . GLN B 1 323 ? -13.953 30.438 18.188 1 93.25 323 GLN B O 1
ATOM 5728 N N . THR B 1 324 ? -14.203 32.562 18.891 1 94.62 324 THR B N 1
ATOM 5729 C CA . THR B 1 324 ? -13.133 33 18.016 1 94.62 324 THR B CA 1
ATOM 5730 C C . THR B 1 324 ? -11.781 32.5 18.484 1 94.62 324 THR B C 1
ATOM 5732 O O . THR B 1 324 ? -10.914 32.156 17.688 1 94.62 324 THR B O 1
ATOM 5735 N N . MET B 1 325 ? -11.594 32.469 19.766 1 95.31 325 MET B N 1
ATOM 5736 C CA . MET B 1 325 ? -10.367 31.922 20.328 1 95.31 325 MET B CA 1
ATOM 5737 C C . MET B 1 325 ? -10.203 30.453 19.953 1 95.31 325 MET B C 1
ATOM 5739 O O . MET B 1 325 ? -9.117 30.031 19.547 1 95.31 325 MET B O 1
ATOM 5743 N N . LEU B 1 326 ? -11.273 29.734 20.047 1 94.31 326 LEU B N 1
ATOM 5744 C CA . LEU B 1 326 ? -11.234 28.312 19.719 1 94.31 326 LEU B CA 1
ATOM 5745 C C . LEU B 1 326 ? -10.977 28.094 18.234 1 94.31 326 LEU B C 1
ATOM 5747 O O . LEU B 1 326 ? -10.242 27.188 17.859 1 94.31 326 LEU B O 1
ATOM 5751 N N . PHE B 1 327 ? -11.562 28.906 17.484 1 93.88 327 PHE B N 1
ATOM 5752 C CA . PHE B 1 327 ? -11.352 28.844 16.047 1 93.88 327 PHE B CA 1
ATOM 5753 C C . PHE B 1 327 ? -9.891 29.109 15.703 1 93.88 327 PHE B C 1
ATOM 5755 O O . PHE B 1 327 ? -9.266 28.359 14.961 1 93.88 327 PHE B O 1
ATOM 5762 N N . ALA B 1 328 ? -9.344 30.203 16.266 1 95.38 328 ALA B N 1
ATOM 5763 C CA . ALA B 1 328 ? -7.965 30.609 15.984 1 95.38 328 ALA B CA 1
ATOM 5764 C C . ALA B 1 328 ? -6.977 29.531 16.406 1 95.38 328 ALA B C 1
ATOM 5766 O O . ALA B 1 328 ? -6.023 29.234 15.68 1 95.38 328 ALA B O 1
ATOM 5767 N N . LEU B 1 329 ? -7.227 28.953 17.516 1 95 329 LEU B N 1
ATOM 5768 C CA . LEU B 1 329 ? -6.324 27.938 18.031 1 95 329 LEU B CA 1
ATOM 5769 C C . LEU B 1 329 ? -6.43 26.656 17.219 1 95 329 LEU B C 1
ATOM 5771 O O . LEU B 1 329 ? -5.434 25.953 17.016 1 95 329 LEU B O 1
ATOM 5775 N N . SER B 1 330 ? -7.574 26.344 16.766 1 92.12 330 SER B N 1
ATOM 5776 C CA . SER B 1 330 ? -7.773 25.141 15.945 1 92.12 330 SER B CA 1
ATOM 5777 C C . SER B 1 330 ? -7.035 25.25 14.617 1 92.12 330 SER B C 1
ATOM 5779 O O . SER B 1 330 ? -6.562 24.234 14.078 1 92.12 330 SER B O 1
ATOM 5781 N N . ASP B 1 331 ? -6.891 26.391 14.109 1 91.94 331 ASP B N 1
ATOM 5782 C CA . ASP B 1 331 ? -6.25 26.625 12.82 1 91.94 331 ASP B CA 1
ATOM 5783 C C . ASP B 1 331 ? -4.742 26.797 12.977 1 91.94 331 ASP B C 1
ATOM 5785 O O . ASP B 1 331 ? -4.012 26.875 11.984 1 91.94 331 ASP B O 1
ATOM 5789 N N . SER B 1 332 ? -4.258 26.797 14.164 1 93.69 332 SER B N 1
ATOM 5790 C CA . SER B 1 332 ? -2.854 27.078 14.453 1 93.69 332 SER B CA 1
ATOM 5791 C C . SER B 1 332 ? -2.062 25.781 14.602 1 93.69 332 SER B C 1
ATOM 5793 O O . SER B 1 332 ? -0.992 25.766 15.211 1 93.69 332 SER B O 1
ATOM 5795 N N . MET B 1 333 ? -2.611 24.641 14.07 1 91 333 MET B N 1
ATOM 5796 C CA . MET B 1 333 ? -1.916 23.359 14.195 1 91 333 MET B CA 1
ATOM 5797 C C . MET B 1 333 ? -1.689 22.719 12.836 1 91 333 MET B C 1
ATOM 5799 O O . MET B 1 333 ? -2.166 21.609 12.57 1 91 333 MET B O 1
ATOM 5803 N N . PRO B 1 334 ? -0.879 23.406 12.047 1 90.88 334 PRO B N 1
ATOM 5804 C CA . PRO B 1 334 ? -0.582 22.828 10.742 1 90.88 334 PRO B CA 1
ATOM 5805 C C . PRO B 1 334 ? 0.511 21.75 10.805 1 90.88 334 PRO B C 1
ATOM 5807 O O . PRO B 1 334 ? 1.513 21.844 10.094 1 90.88 334 PRO B O 1
ATOM 5810 N N . LEU B 1 335 ? 0.328 20.734 11.406 1 86.62 335 LEU B N 1
ATOM 5811 C CA . LEU B 1 335 ? 1.338 19.719 11.703 1 86.62 335 LEU B CA 1
ATOM 5812 C C . LEU B 1 335 ? 1.894 19.109 10.422 1 86.62 335 LEU B C 1
ATOM 5814 O O . LEU B 1 335 ? 3.096 19.203 10.156 1 86.62 335 LEU B O 1
ATOM 5818 N N . THR B 1 336 ? 1.072 18.578 9.555 1 84.25 336 THR B N 1
ATOM 5819 C CA . THR B 1 336 ? 1.477 17.797 8.391 1 84.25 336 THR B CA 1
ATOM 5820 C C . THR B 1 336 ? 2.203 18.688 7.379 1 84.25 336 THR B C 1
ATOM 5822 O O . THR B 1 336 ? 3.289 18.344 6.914 1 84.25 336 THR B O 1
ATOM 5825 N N . PHE B 1 337 ? 1.675 19.828 7.145 1 88.19 337 PHE B N 1
ATOM 5826 C CA . PHE B 1 337 ? 2.25 20.672 6.102 1 88.19 337 PHE B CA 1
ATOM 5827 C C . PHE B 1 337 ? 3.436 21.469 6.641 1 88.19 337 PHE B C 1
ATOM 5829 O O . PHE B 1 337 ? 4.305 21.891 5.875 1 88.19 337 PHE B O 1
ATOM 5836 N N . MET B 1 338 ? 3.459 21.656 7.945 1 91.69 338 MET B N 1
ATOM 5837 C CA . MET B 1 338 ? 4.641 22.266 8.539 1 91.69 338 MET B CA 1
ATOM 5838 C C . MET B 1 338 ? 5.859 21.375 8.391 1 91.69 338 MET B C 1
ATOM 5840 O O . MET B 1 338 ? 6.945 21.844 8.047 1 91.69 338 MET B O 1
ATOM 5844 N N . VAL B 1 339 ? 5.629 20.141 8.609 1 89.56 339 VAL B N 1
ATOM 5845 C CA . VAL B 1 339 ? 6.703 19.156 8.461 1 89.56 339 VAL B CA 1
ATOM 5846 C C . VAL B 1 339 ? 7.102 19.047 6.996 1 89.56 339 VAL B C 1
ATOM 5848 O O . VAL B 1 339 ? 8.289 18.969 6.672 1 89.56 339 VAL B O 1
ATOM 5851 N N . ALA B 1 340 ? 6.168 19.109 6.156 1 84.94 340 ALA B N 1
ATOM 5852 C CA . ALA B 1 340 ? 6.414 19 4.723 1 84.94 340 ALA B CA 1
ATOM 5853 C C . ALA B 1 340 ? 7.238 20.172 4.211 1 84.94 340 ALA B C 1
ATOM 5855 O O . ALA B 1 340 ? 8.195 19.984 3.461 1 84.94 340 ALA B O 1
ATOM 5856 N N . ILE B 1 341 ? 6.883 21.359 4.609 1 87.69 341 ILE B N 1
ATOM 5857 C CA . ILE B 1 341 ? 7.586 22.547 4.141 1 87.69 341 ILE B CA 1
ATOM 5858 C C . ILE B 1 341 ? 9 22.562 4.715 1 87.69 341 ILE B C 1
ATOM 5860 O O . ILE B 1 341 ? 9.945 23.016 4.051 1 87.69 341 ILE B O 1
ATOM 5864 N N . ALA B 1 342 ? 9.094 22.125 5.973 1 91.69 342 ALA B N 1
ATOM 5865 C CA . ALA B 1 342 ? 10.422 22.062 6.582 1 91.69 342 ALA B CA 1
ATOM 5866 C C . ALA B 1 342 ? 11.328 21.109 5.82 1 91.69 342 ALA B C 1
ATOM 5868 O O . ALA B 1 342 ? 12.484 21.438 5.543 1 91.69 342 ALA B O 1
ATOM 5869 N N . MET B 1 343 ? 10.773 20 5.5 1 86.56 343 MET B N 1
ATOM 5870 C CA . MET B 1 343 ? 11.555 18.984 4.785 1 86.56 343 MET B CA 1
ATOM 5871 C C . MET B 1 343 ? 11.914 19.469 3.385 1 86.56 343 MET B C 1
ATOM 5873 O O . MET B 1 343 ? 13.047 19.312 2.936 1 86.56 343 MET B O 1
ATOM 5877 N N . LEU B 1 344 ? 11 20.031 2.713 1 82.5 344 LEU B N 1
ATOM 5878 C CA . LEU B 1 344 ? 11.227 20.531 1.365 1 82.5 344 LEU B CA 1
ATOM 5879 C C . LEU B 1 344 ? 12.266 21.641 1.372 1 82.5 344 LEU B C 1
ATOM 5881 O O . LEU B 1 344 ? 13.172 21.656 0.535 1 82.5 344 LEU B O 1
ATOM 5885 N N . SER B 1 345 ? 12.156 22.578 2.318 1 88.25 345 SER B N 1
ATOM 5886 C CA . SER B 1 345 ? 13.07 23.703 2.416 1 88.25 345 SER B CA 1
ATOM 5887 C C . SER B 1 345 ? 14.477 23.25 2.775 1 88.25 345 SER B C 1
ATOM 5889 O O . SER B 1 345 ? 15.461 23.781 2.264 1 88.25 345 SER B O 1
ATOM 5891 N N . TYR B 1 346 ? 14.508 22.266 3.6 1 90.06 346 TYR B N 1
ATOM 5892 C CA . TYR B 1 346 ? 15.805 21.734 3.998 1 90.06 346 TYR B CA 1
ATOM 5893 C C . TYR B 1 346 ? 16.484 21.031 2.834 1 90.06 346 TYR B C 1
ATOM 5895 O O . TYR B 1 346 ? 17.688 21.188 2.621 1 90.06 346 TYR B O 1
ATOM 5903 N N . ASN B 1 347 ? 15.766 20.312 2.113 1 83.12 347 ASN B N 1
ATOM 5904 C CA . ASN B 1 347 ? 16.312 19.562 0.977 1 83.12 347 ASN B CA 1
ATOM 5905 C C . ASN B 1 347 ? 16.812 20.516 -0.115 1 83.12 347 ASN B C 1
ATOM 5907 O O . ASN B 1 347 ? 17.766 20.203 -0.82 1 83.12 347 ASN B O 1
ATOM 5911 N N . TYR B 1 348 ? 16.172 21.672 -0.216 1 79.81 348 TYR B N 1
ATOM 5912 C CA . TYR B 1 348 ? 16.578 22.641 -1.228 1 79.81 348 TYR B CA 1
ATOM 5913 C C . TYR B 1 348 ? 17.672 23.562 -0.697 1 79.81 348 TYR B C 1
ATOM 5915 O O . TYR B 1 348 ? 18.109 24.469 -1.4 1 79.81 348 TYR B O 1
ATOM 5923 N N . GLY B 1 349 ? 18.047 23.422 0.559 1 85.38 349 GLY B N 1
ATOM 5924 C CA . GLY B 1 349 ? 19.125 24.188 1.164 1 85.38 349 GLY B CA 1
ATOM 5925 C C . GLY B 1 349 ? 18.719 25.609 1.523 1 85.38 349 GLY B C 1
ATOM 5926 O O . GLY B 1 349 ? 19.562 26.5 1.633 1 85.38 349 GLY B O 1
ATOM 5927 N N . LEU B 1 350 ? 17.5 25.828 1.729 1 86.94 350 LEU B N 1
ATOM 5928 C CA . LEU B 1 350 ? 16.984 27.172 2.012 1 86.94 350 LEU B CA 1
ATOM 5929 C C . LEU B 1 350 ? 17.062 27.469 3.504 1 86.94 350 LEU B C 1
ATOM 5931 O O . LEU B 1 350 ? 17.031 28.641 3.908 1 86.94 350 LEU B O 1
ATOM 5935 N N . ILE B 1 351 ? 17.031 26.391 4.262 1 92.12 351 ILE B N 1
ATOM 5936 C CA . ILE B 1 351 ? 17.141 26.578 5.707 1 92.12 351 ILE B CA 1
ATOM 5937 C C . ILE B 1 351 ? 18.266 25.703 6.258 1 92.12 351 ILE B C 1
ATOM 5939 O O . ILE B 1 351 ? 18.641 24.703 5.641 1 92.12 351 ILE B O 1
ATOM 5943 N N . SER B 1 352 ? 18.766 26.156 7.324 1 93.81 352 SER B N 1
ATOM 5944 C CA . SER B 1 352 ? 19.828 25.406 7.984 1 93.81 352 SER B CA 1
ATOM 5945 C C . SER B 1 352 ? 19.266 24.188 8.719 1 93.81 352 SER B C 1
ATOM 5947 O O . SER B 1 352 ? 18.047 24.078 8.906 1 93.81 352 SER B O 1
ATOM 5949 N N . GLN B 1 353 ? 20.094 23.312 9.07 1 94.5 353 GLN B N 1
ATOM 5950 C CA . GLN B 1 353 ? 19.719 22.125 9.836 1 94.5 353 GLN B CA 1
ATOM 5951 C C . GLN B 1 353 ? 19.047 22.5 11.148 1 94.5 353 GLN B C 1
ATOM 5953 O O . GLN B 1 353 ? 18.078 21.859 11.57 1 94.5 353 GLN B O 1
ATOM 5958 N N . ASP B 1 354 ? 19.594 23.547 11.719 1 95.19 354 ASP B N 1
ATOM 5959 C CA . ASP B 1 354 ? 19.031 24.016 12.984 1 95.19 354 ASP B CA 1
ATOM 5960 C C . ASP B 1 354 ? 17.594 24.484 12.805 1 95.19 354 ASP B C 1
ATOM 5962 O O . ASP B 1 354 ? 16.734 24.219 13.648 1 95.19 354 ASP B O 1
ATOM 5966 N N . GLU B 1 355 ? 17.406 25.203 11.766 1 95.19 355 GLU B N 1
ATOM 5967 C CA . GLU B 1 355 ? 16.047 25.672 11.484 1 95.19 355 GLU B CA 1
ATOM 5968 C C . GLU B 1 355 ? 15.109 24.516 11.188 1 95.19 355 GLU B C 1
ATOM 5970 O O . GLU B 1 355 ? 13.945 24.531 11.602 1 95.19 355 GLU B O 1
ATOM 5975 N N . TYR B 1 356 ? 15.664 23.578 10.461 1 95.38 356 TYR B N 1
ATOM 5976 C CA . TYR B 1 356 ? 14.898 22.375 10.156 1 95.38 356 TYR B CA 1
ATOM 5977 C C . TYR B 1 356 ? 14.453 21.688 11.438 1 95.38 356 TYR B C 1
ATOM 5979 O O . TYR B 1 356 ? 13.273 21.359 11.602 1 95.38 356 TYR B O 1
ATOM 5987 N N . PHE B 1 357 ? 15.336 21.531 12.359 1 96.06 357 PHE B N 1
ATOM 5988 C CA . PHE B 1 357 ? 15.023 20.906 13.641 1 96.06 357 PHE B CA 1
ATOM 5989 C C . PHE B 1 357 ? 13.992 21.734 14.398 1 96.06 357 PHE B C 1
ATOM 5991 O O . PHE B 1 357 ? 13.078 21.172 15.016 1 96.06 357 PHE B O 1
ATOM 5998 N N . SER B 1 358 ? 14.141 22.984 14.336 1 96 358 SER B N 1
ATOM 5999 C CA . SER B 1 358 ? 13.211 23.875 15.031 1 96 358 SER B CA 1
ATOM 6000 C C . SER B 1 358 ? 11.789 23.719 14.5 1 96 358 SER B C 1
ATOM 6002 O O . SER B 1 358 ? 10.836 23.703 15.273 1 96 358 SER B O 1
ATOM 6004 N N . PHE B 1 359 ? 11.688 23.625 13.211 1 96.31 359 PHE B N 1
ATOM 6005 C CA . PHE B 1 359 ? 10.375 23.469 12.602 1 96.31 359 PHE B CA 1
ATOM 6006 C C . PHE B 1 359 ? 9.719 22.172 13.039 1 96.31 359 PHE B C 1
ATOM 6008 O O . PHE B 1 359 ? 8.531 22.141 13.367 1 96.31 359 PHE B O 1
ATOM 6015 N N . ILE B 1 360 ? 10.469 21.094 13.047 1 95.12 360 ILE B N 1
ATOM 6016 C CA . ILE B 1 360 ? 9.93 19.781 13.398 1 95.12 360 ILE B CA 1
ATOM 6017 C C . ILE B 1 360 ? 9.516 19.781 14.867 1 95.12 360 ILE B C 1
ATOM 6019 O O . ILE B 1 360 ? 8.422 19.328 15.211 1 95.12 360 ILE B O 1
ATOM 6023 N N . ILE B 1 361 ? 10.344 20.312 15.68 1 95.12 361 ILE B N 1
ATOM 6024 C CA . ILE B 1 361 ? 10.078 20.359 17.109 1 95.12 361 ILE B CA 1
ATOM 6025 C C . ILE B 1 361 ? 8.867 21.25 17.391 1 95.12 361 ILE B C 1
ATOM 6027 O O . ILE B 1 361 ? 8.008 20.906 18.203 1 95.12 361 ILE B O 1
ATOM 6031 N N . ALA B 1 362 ? 8.867 22.359 16.719 1 95.44 362 ALA B N 1
ATOM 6032 C CA . ALA B 1 362 ? 7.727 23.25 16.859 1 95.44 362 ALA B CA 1
ATOM 6033 C C . ALA B 1 362 ? 6.426 22.547 16.484 1 95.44 362 ALA B C 1
ATOM 6035 O O . ALA B 1 362 ? 5.398 22.75 17.141 1 95.44 362 ALA B O 1
ATOM 6036 N N . SER B 1 363 ? 6.457 21.797 15.43 1 92.94 363 SER B N 1
ATOM 6037 C CA . SER B 1 363 ? 5.266 21.078 14.977 1 92.94 363 SER B CA 1
ATOM 6038 C C . SER B 1 363 ? 4.781 20.078 16.016 1 92.94 363 SER B C 1
ATOM 6040 O O . SER B 1 363 ? 3.578 19.969 16.266 1 92.94 363 SER B O 1
ATOM 6042 N N . ILE B 1 364 ? 5.672 19.406 16.672 1 91.88 364 ILE B N 1
ATOM 6043 C CA . ILE B 1 364 ? 5.359 18.422 17.688 1 91.88 364 ILE B CA 1
ATOM 6044 C C . ILE B 1 364 ? 4.762 19.109 18.922 1 91.88 364 ILE B C 1
ATOM 6046 O O . ILE B 1 364 ? 3.68 18.734 19.375 1 91.88 364 ILE B O 1
ATOM 6050 N N . ILE B 1 365 ? 5.391 20.109 19.344 1 92.94 365 ILE B N 1
ATOM 6051 C CA . ILE B 1 365 ? 4.98 20.781 20.562 1 92.94 365 ILE B CA 1
ATOM 6052 C C . ILE B 1 365 ? 3.67 21.531 20.328 1 92.94 365 ILE B C 1
ATOM 6054 O O . ILE B 1 365 ? 2.787 21.547 21.188 1 92.94 365 ILE B O 1
ATOM 6058 N N . ASP B 1 366 ? 3.656 22.109 19.219 1 92.56 366 ASP B N 1
ATOM 6059 C CA . ASP B 1 366 ? 2.471 22.875 18.859 1 92.56 366 ASP B CA 1
ATOM 6060 C C . ASP B 1 366 ? 1.222 22 18.859 1 92.56 366 ASP B C 1
ATOM 6062 O O . ASP B 1 366 ? 0.203 22.359 19.453 1 92.56 366 ASP B O 1
ATOM 6066 N N . GLY B 1 367 ? 1.301 20.875 18.188 1 87.38 367 GLY B N 1
ATOM 6067 C CA . GLY B 1 367 ? 0.174 19.969 18.125 1 87.38 367 GLY B CA 1
ATOM 6068 C C . GLY B 1 367 ? -0.263 19.469 19.5 1 87.38 367 GLY B C 1
ATOM 6069 O O . GLY B 1 367 ? -1.46 19.422 19.781 1 87.38 367 GLY B O 1
ATOM 6070 N N . LEU B 1 368 ? 0.639 19.203 20.312 1 88.69 368 LEU B N 1
ATOM 6071 C CA . LEU B 1 368 ? 0.361 18.688 21.656 1 88.69 368 LEU B CA 1
ATOM 6072 C C . LEU B 1 368 ? -0.194 19.797 22.547 1 88.69 368 LEU B C 1
ATOM 6074 O O . LEU B 1 368 ? -1.211 19.609 23.219 1 88.69 368 LEU B O 1
ATOM 6078 N N . PHE B 1 369 ? 0.439 20.828 22.547 1 92.25 369 PHE B N 1
ATOM 6079 C CA . PHE B 1 369 ? 0.096 21.953 23.422 1 92.25 369 PHE B CA 1
ATOM 6080 C C . PHE B 1 369 ? -1.284 22.5 23.078 1 92.25 369 PHE B C 1
ATOM 6082 O O . PHE B 1 369 ? -2.107 22.719 23.969 1 92.25 369 PHE B O 1
ATOM 6089 N N . LEU B 1 370 ? -1.553 22.703 21.875 1 92.94 370 LEU B N 1
ATOM 6090 C CA . LEU B 1 370 ? -2.799 23.344 21.469 1 92.94 370 LEU B CA 1
ATOM 6091 C C . LEU B 1 370 ? -3.98 22.391 21.641 1 92.94 370 LEU B C 1
ATOM 6093 O O . LEU B 1 370 ? -5.094 22.828 21.938 1 92.94 370 LEU B O 1
ATOM 6097 N N . MET B 1 371 ? -3.723 21.141 21.406 1 88.25 371 MET B N 1
ATOM 6098 C CA . MET B 1 371 ? -4.793 20.172 21.656 1 88.25 371 MET B CA 1
ATOM 6099 C C . MET B 1 371 ? -5.215 20.188 23.109 1 88.25 371 MET B C 1
ATOM 6101 O O . MET B 1 371 ? -6.406 20.188 23.422 1 88.25 371 MET B O 1
ATOM 6105 N N . ILE B 1 372 ? -4.316 20.297 23.984 1 89.62 372 ILE B N 1
ATOM 6106 C CA . ILE B 1 372 ? -4.586 20.328 25.422 1 89.62 372 ILE B CA 1
ATOM 6107 C C . ILE B 1 372 ? -5.246 21.656 25.781 1 89.62 372 ILE B C 1
ATOM 6109 O O . ILE B 1 372 ? -6.227 21.688 26.531 1 89.62 372 ILE B O 1
ATOM 6113 N N . LEU B 1 373 ? -4.719 22.672 25.219 1 93.31 373 LEU B N 1
ATOM 6114 C CA . LEU B 1 373 ? -5.23 24 25.5 1 93.31 373 LEU B CA 1
ATOM 6115 C C . LEU B 1 373 ? -6.68 24.141 25.047 1 93.31 373 LEU B C 1
ATOM 6117 O O . LEU B 1 373 ? -7.508 24.719 25.75 1 93.31 373 LEU B O 1
ATOM 6121 N N . ILE B 1 374 ? -6.984 23.672 23.875 1 93 374 ILE B N 1
ATOM 6122 C CA . ILE B 1 374 ? -8.336 23.75 23.344 1 93 374 ILE B CA 1
ATOM 6123 C C . ILE B 1 374 ? -9.297 22.969 24.234 1 93 374 ILE B C 1
ATOM 6125 O O . ILE B 1 374 ? -10.406 23.438 24.516 1 93 374 ILE B O 1
ATOM 6129 N N . ARG B 1 375 ? -8.898 21.875 24.656 1 88.44 375 ARG B N 1
ATOM 6130 C CA . ARG B 1 375 ? -9.734 21.047 25.531 1 88.44 375 ARG B CA 1
ATOM 6131 C C . ARG B 1 375 ? -10.031 21.781 26.844 1 88.44 375 ARG B C 1
ATOM 6133 O O . ARG B 1 375 ? -11.156 21.75 27.328 1 88.44 375 ARG B O 1
ATOM 6140 N N . LYS B 1 376 ? -9.047 22.344 27.375 1 91.69 376 LYS B N 1
ATOM 6141 C CA . LYS B 1 376 ? -9.211 23.078 28.625 1 91.69 376 LYS B CA 1
ATOM 6142 C C . LYS B 1 376 ? -10.102 24.297 28.438 1 91.69 376 LYS B C 1
ATOM 6144 O O . LYS B 1 376 ? -11 24.547 29.234 1 91.69 376 LYS B O 1
ATOM 6149 N N . LEU B 1 377 ? -9.844 25 27.391 1 93.44 377 LEU B N 1
ATOM 6150 C CA . LEU B 1 377 ? -10.609 26.219 27.109 1 93.44 377 LEU B CA 1
ATOM 6151 C C . LEU B 1 377 ? -12.055 25.875 26.781 1 93.44 377 LEU B C 1
ATOM 6153 O O . LEU B 1 377 ? -12.969 26.625 27.141 1 93.44 377 LEU B O 1
ATOM 6157 N N . TYR B 1 378 ? -12.195 24.844 26.016 1 91 378 TYR B N 1
ATOM 6158 C CA . TYR B 1 378 ? -13.547 24.422 25.656 1 91 378 TYR B CA 1
ATOM 6159 C C . TYR B 1 378 ? -14.367 24.109 26.906 1 91 378 TYR B C 1
ATOM 6161 O O . TYR B 1 378 ? -15.539 24.484 26.984 1 91 378 TYR B O 1
ATOM 6169 N N . LYS B 1 379 ? -13.789 23.391 27.844 1 89.69 379 LYS B N 1
ATOM 6170 C CA . LYS B 1 379 ? -14.461 23.062 29.094 1 89.69 379 LYS B CA 1
ATOM 6171 C C . LYS B 1 379 ? -14.805 24.328 29.875 1 89.69 379 LYS B C 1
ATOM 6173 O O . LYS B 1 379 ? -15.844 24.406 30.531 1 89.69 379 LYS B O 1
ATOM 6178 N N . TYR B 1 380 ? -13.922 25.234 29.719 1 90.38 380 TYR B N 1
ATOM 6179 C CA . TYR B 1 380 ? -14.102 26.484 30.453 1 90.38 380 TYR B CA 1
ATOM 6180 C C . TYR B 1 380 ? -15.156 27.359 29.781 1 90.38 380 TYR B C 1
ATOM 6182 O O . TYR B 1 380 ? -15.945 28.031 30.453 1 90.38 380 TYR B O 1
ATOM 6190 N N . PHE B 1 381 ? -15.141 27.422 28.484 1 88.25 381 PHE B N 1
ATOM 6191 C CA . PHE B 1 381 ? -16.016 28.297 27.734 1 88.25 381 PHE B CA 1
ATOM 6192 C C . PHE B 1 381 ? -17.422 27.719 27.625 1 88.25 381 PHE B C 1
ATOM 6194 O O . PHE B 1 381 ? -18.406 28.453 27.641 1 88.25 381 PHE B O 1
ATOM 6201 N N . ILE B 1 382 ? -17.562 26.453 27.203 1 78.25 382 ILE B N 1
ATOM 6202 C CA . ILE B 1 382 ? -18.844 25.797 27.016 1 78.25 382 ILE B CA 1
ATOM 6203 C C . ILE B 1 382 ? -19.062 24.766 28.125 1 78.25 382 ILE B C 1
ATOM 6205 O O . ILE B 1 382 ? -18.797 23.578 27.938 1 78.25 382 ILE B O 1
ATOM 6209 N N . PRO B 1 383 ? -19.375 25.234 29.328 1 60.91 383 PRO B N 1
ATOM 6210 C CA . PRO B 1 383 ? -19.578 24.281 30.422 1 60.91 383 PRO B CA 1
ATOM 6211 C C . PRO B 1 383 ? -20.719 23.312 30.156 1 60.91 383 PRO B C 1
ATOM 6213 O O . PRO B 1 383 ? -21.641 23.641 29.406 1 60.91 383 PRO B O 1
ATOM 6216 N N . HIS B 1 384 ? -20.5 21.922 30.109 1 53.47 384 HIS B N 1
ATOM 6217 C CA . HIS B 1 384 ? -21.594 20.953 30.062 1 53.47 384 HIS B CA 1
ATOM 6218 C C . HIS B 1 384 ? -22.828 21.484 30.781 1 53.47 384 HIS B C 1
ATOM 6220 O O . HIS B 1 384 ? -22.734 21.906 31.938 1 53.47 384 HIS B O 1
ATOM 6226 N N . THR B 1 385 ? -23.719 22.172 30.047 1 39.19 385 THR B N 1
ATOM 6227 C CA . THR B 1 385 ? -25.031 22 30.656 1 39.19 385 THR B CA 1
ATOM 6228 C C . THR B 1 385 ? -25.406 20.516 30.719 1 39.19 385 THR B C 1
ATOM 6230 O O . THR B 1 385 ? -25.156 19.766 29.781 1 39.19 385 THR B O 1
#

Radius of gyration: 28.54 Å; Cα contacts (8 Å, |Δi|>4): 1035; chains: 2; bounding box: 52×86×60 Å

Secondary structure (DSSP, 8-state):
-HHHHHHHHHHHHHHHHHHHHHHHT--HHHHHHHHHHHHHHTTSS---HHHHHHHHHHHHHHHHHHHHH--HHHHTTS-HHHHHHHHHHHHHHHHHHHHHHHHHT--HHHHHHTT---SHHHHHHHHHH-TT-HHHHHHHHHHHHHHHHHHHHHHHHHHHHHH-SSHHHHHHHHHHHHHHHHHHHHHHHHHHHHHTSHHHHHHHS-SSS--TT-HHHHHHHHHHHHHHHHHHHTT--HHHHHHHHHHHHHHHSTT-HHHHHHHHHHIIIIIHHHHHHHHHHTS-GGG--HHHHHHHHHHHHHHHHHHHHHHHHHHHHHHHHHHHHHHHHHTT--HHHHHHHHHHHHHTTSS-HHHHHHHHHHHHHHHHHHHHHHHHHHHHHS---/-HHHHHHHHHHHHHHHHHHHHHHHT--HHHHHHHHHHHHHHTTSS---HHHHHHHHHHHHHHHHHHHHH--HHHHTTS-HHHHHHHHHHHHHHHHHHHHHHHHHT--HHHHHHTT---SHHHHHHHHHH-TT-HHHHHHHHHHHHHHHHHHHHHHHHHHHHHH-SSTHHHHHHHHHHHHHHHHHHHHHHHHHHHHTSHHHHHHHS-SSS--TT-HHHHHHHHHHHHHHHHHHHTT--HHHHHHHHHHHHHHHSTT-HHHHHHHHHHIIIIIHHHHHHHHHHTS-GGG--HHHHHHHHHHHHHHHHHHHHHHHHHHHHHHHHHHHHHHHHHTT--HHHHHHHHHHHHHTTSS-HHHHHHHHHHHHHHHHHHHHHHHHHHHHHS---

Organism: Aliarcobacter butzleri (strain RM4018) (NCBI:txid367737)

InterPro domains:
  IPR006153 Cation/H+ exchanger, transmembrane domain [PF00999] (13-365)
  IPR038770 Sodium/solute symporter superfamily [G3DSA:1.20.1530.20] (1-382)

Foldseek 3Di:
DLVVLLVVLLVVLLVCLVVVCVVVVFDSLLSLLQSLQVCLQVVSHDDDPVLVVLLVVLLLLVLLLQLQPQDVVLLVVCPPVCPVLLVLLVVLLLVLQVVVCVVVVHDPLSSLLLQAFDCVLLVVVCVVPHCPQPLSSVLNNSRSVRNVVSLVSLQLVQQCLVVNPDVCSVVSVVVLVVLLVVLVVVLVCVVCVCVVCVVVVCVQVVPDDCSPPVSLVVVLVVQLVVQLVVCVVVVTHSSSSSSSSSNSCCVRVVVVVVSSVVSVCCSSSPRNSSNSSNLSSVQHPVPQDPVLQVLLVVSLVSSLVSLLVSQCVRCCVPQNDLSSNLSSLSRSQNQSVLLVSLVSCVVSVNDDPSNSNSSNVSNSCSSVVSVVVSVVSCCVPVPDD/DLVVLLVVLLVVLLVCLVVVCVVVVFDSLLSLLQSLQVCLQVVSHDDDPVLVVLLVVLLLLVLLLQLQPQDVVLLVVCPPVCPVLLVLLVVLLLVLQVVVCVVVVHDPLSSLLLQAFDCVLLVVVCVVPHCPQPLSSVLNNSRSVRNVVSLVSLQLVQQCLVVNPDVCSVVSVVVLVVLLVVLVVVLVCVVCVCVVCVVVVCVQVVPDDCSPPVSLVVVLVVQLVVQLVVCVVVVTHSSSSSSSSSNSCCVRVVVVVVSSCVSVCCSSSPSNSSNSSNLSSVQHPVPQDPVLQVLLVVSLVSSLVSLLVSQCVRCCVPLNDLSSNLSSLSRSQNQSVLLVSLVSCVVSVNDDSSNSNSSNVSNSCSSRVSVVVSVVSCCVPVPDD

pLDDT: mean 83.63, std 13.22, range [38.62, 96.88]